Protein AF-A0A971TLV4-F1 (afdb_monomer_lite)

Radius of gyration: 30.53 Å; chains: 1; bounding box: 66×85×81 Å

Sequence (707 aa):
MRAILMLLITAVTASGWIYNSGSSVPRTFTGVVVDRDGRAVQGAVVETLPGRQSVTTDDQGHFSLSCALPGHSPFWNQPNLLVRYADRKLAAFVHPGLDKDVTDLRIELLPAITVAGRVLDEEGNPLPDAQITLWGELLTDLRTDSHGRYEISPLPHDLTASLEISRDGYGTSHLFLDFADAVDLQYQAKDAILKKADQTVSGVVLDDAGNPVPGATVSLWGTQQPRWTEDIITDQQGRFVVQGVCKGYLGIMARNSGRPKYLGGSKEITVGETDLIRIVIQPHPHERRTDVDPAALIARPLPNLDGLTLDVAPVQLDGKTLLICFWDENQRPSRHAMKVLAEQGELLSQHRIVLVTIHASPIEPKQLQEILSRYGIITVAGQIKSEPEKLLKQWNAAGLPWLVLTDEFNTIQAEGFFPDQLPAIVSGENSSSQQASPDAPDWRTRFNQVYRLEDGQTLKRITAPFIPERKEYYTAEFAHQASIIPEPPDRFVFHWDGRLARWASLCFGDAGTIGSTLDSVLGLRTYEFEGTDALLKLGLPGDWVVRRNSSTAERLEALHRILHEELGRDIRFEKRRVEREVIVAKGRFNFQPLPETRGRQVVQFFADKPDPGDGGHDGIANTVAELLRELSRLADRPVVDRTESRQDQELIGYCRHSSSYLYRLPKGPDRDARLNDLLETLSKQTSLTFSREPLPIDVWFVTEQAN

Structure (mmCIF, N/CA/C/O backbone):
data_AF-A0A971TLV4-F1
#
_entry.id   AF-A0A971TLV4-F1
#
loop_
_atom_site.group_PDB
_atom_site.id
_atom_site.type_symbol
_atom_site.label_atom_id
_atom_site.label_alt_id
_atom_site.label_comp_id
_atom_site.label_asym_id
_atom_site.label_entity_id
_atom_site.label_seq_id
_atom_site.pdbx_PDB_ins_code
_atom_site.Cartn_x
_atom_site.Cartn_y
_atom_site.Cartn_z
_atom_site.occupancy
_atom_site.B_iso_or_equiv
_atom_site.auth_seq_id
_atom_site.auth_comp_id
_atom_site.auth_asym_id
_atom_site.auth_atom_id
_atom_site.pdbx_PDB_model_num
ATOM 1 N N . MET A 1 1 ? -9.847 -23.066 -1.341 1.00 25.02 1 MET A N 1
ATOM 2 C CA . MET A 1 1 ? -8.849 -22.396 -0.471 1.00 25.02 1 MET A CA 1
ATOM 3 C C . MET A 1 1 ? -7.475 -23.069 -0.429 1.00 25.02 1 MET A C 1
ATOM 5 O O . MET A 1 1 ? -6.532 -22.340 -0.673 1.00 25.02 1 MET A O 1
ATOM 9 N N . ARG A 1 2 ? -7.311 -24.382 -0.159 1.00 20.25 2 ARG A N 1
ATOM 10 C CA . ARG A 1 2 ? -5.993 -25.077 -0.016 1.00 20.25 2 ARG A CA 1
ATOM 11 C C . ARG A 1 2 ? -5.139 -25.170 -1.308 1.00 20.25 2 ARG A C 1
ATOM 13 O O . ARG A 1 2 ? -4.726 -26.255 -1.694 1.00 20.25 2 ARG A O 1
ATOM 20 N N . ALA A 1 3 ? -4.951 -24.064 -2.022 1.00 23.41 3 ALA A N 1
ATOM 21 C CA . ALA A 1 3 ? -4.706 -24.078 -3.458 1.00 23.41 3 ALA A CA 1
ATOM 22 C C . ALA A 1 3 ? -3.514 -23.231 -3.933 1.00 23.41 3 ALA A C 1
ATOM 24 O O . ALA A 1 3 ? -2.399 -23.726 -4.085 1.00 23.41 3 ALA A O 1
ATOM 25 N N . ILE A 1 4 ? -3.744 -21.957 -4.242 1.00 23.52 4 ILE A N 1
ATOM 26 C CA . ILE A 1 4 ? -3.049 -21.266 -5.342 1.00 23.52 4 ILE A CA 1
ATOM 27 C C . ILE A 1 4 ? -1.670 -20.685 -4.919 1.00 23.52 4 ILE A C 1
ATOM 29 O O . ILE A 1 4 ? -1.087 -19.851 -5.611 1.00 23.52 4 ILE A O 1
ATOM 33 N N . LEU A 1 5 ? -1.113 -21.150 -3.794 1.00 22.78 5 LEU A N 1
ATOM 34 C CA . LEU A 1 5 ? 0.114 -20.651 -3.151 1.00 22.78 5 LEU A CA 1
ATOM 35 C C . LEU A 1 5 ? 1.423 -21.063 -3.857 1.00 22.78 5 LEU A C 1
ATOM 37 O O . LEU A 1 5 ? 2.477 -20.510 -3.573 1.00 22.78 5 LEU A O 1
ATOM 41 N N . MET A 1 6 ? 1.389 -22.033 -4.773 1.00 24.50 6 MET A N 1
ATOM 42 C CA . MET A 1 6 ? 2.588 -22.827 -5.090 1.00 24.50 6 MET A CA 1
ATOM 43 C C . MET A 1 6 ? 3.591 -22.260 -6.117 1.00 24.50 6 MET A C 1
ATOM 45 O O . MET A 1 6 ? 4.639 -22.868 -6.293 1.00 24.50 6 MET A O 1
ATOM 49 N N . LEU A 1 7 ? 3.290 -21.191 -6.869 1.00 27.81 7 LEU A N 1
ATOM 50 C CA . LEU A 1 7 ? 3.899 -21.015 -8.211 1.00 27.81 7 LEU A CA 1
ATOM 51 C C . LEU A 1 7 ? 4.388 -19.596 -8.568 1.00 27.81 7 LEU A C 1
ATOM 53 O O . LEU A 1 7 ? 4.141 -19.116 -9.672 1.00 27.81 7 LEU A O 1
ATOM 57 N N . LEU A 1 8 ? 5.072 -18.907 -7.644 1.00 22.97 8 LEU A N 1
ATOM 58 C CA . LEU A 1 8 ? 5.643 -17.571 -7.912 1.00 22.97 8 LEU A CA 1
ATOM 59 C C . LEU A 1 8 ? 6.982 -17.629 -8.648 1.00 22.97 8 LEU A C 1
ATOM 61 O O . LEU A 1 8 ? 7.137 -17.013 -9.702 1.00 22.97 8 LEU A O 1
ATOM 65 N N . ILE A 1 9 ? 7.965 -18.319 -8.062 1.00 26.95 9 ILE A N 1
ATOM 66 C CA . ILE A 1 9 ? 9.336 -18.290 -8.564 1.00 26.95 9 ILE A CA 1
ATOM 67 C C . ILE A 1 9 ? 9.459 -19.214 -9.770 1.00 26.95 9 ILE A C 1
ATOM 69 O O . ILE A 1 9 ? 9.734 -20.402 -9.640 1.00 26.95 9 ILE A O 1
ATOM 73 N N . THR A 1 10 ? 9.334 -18.605 -10.946 1.00 25.53 10 THR A N 1
ATOM 74 C CA . THR A 1 10 ? 9.942 -19.108 -12.188 1.00 25.53 10 THR A CA 1
ATOM 75 C C . THR A 1 10 ? 10.448 -18.015 -13.138 1.00 25.53 10 THR A C 1
ATOM 77 O O . THR A 1 10 ? 11.083 -18.331 -14.138 1.00 25.53 10 THR A O 1
ATOM 80 N N . ALA A 1 11 ? 10.264 -16.731 -12.803 1.00 22.70 11 ALA A N 1
ATOM 81 C CA . ALA A 1 11 ? 10.809 -15.593 -13.558 1.00 22.70 11 ALA A CA 1
ATOM 82 C C . ALA A 1 11 ? 12.178 -15.079 -13.042 1.00 22.70 11 ALA A C 1
ATOM 84 O O . ALA A 1 11 ? 12.690 -14.087 -13.550 1.00 22.70 11 ALA A O 1
ATOM 85 N N . VAL A 1 12 ? 12.789 -15.732 -12.040 1.00 26.33 12 VAL A N 1
ATOM 86 C CA . VAL A 1 12 ? 14.104 -15.345 -11.479 1.00 26.33 12 VAL A CA 1
ATOM 87 C C . VAL A 1 12 ? 15.020 -16.568 -11.358 1.00 26.33 12 VAL A C 1
ATOM 89 O O . VAL A 1 12 ? 15.211 -17.122 -10.278 1.00 26.33 12 VAL A O 1
ATOM 92 N N . THR A 1 13 ? 15.605 -16.998 -12.480 1.00 25.14 13 THR A N 1
ATOM 93 C CA . THR A 1 13 ? 16.643 -18.049 -12.517 1.00 25.14 13 THR A CA 1
ATOM 94 C C . THR A 1 13 ? 17.740 -17.723 -13.539 1.00 25.14 13 THR A C 1
ATOM 96 O O . THR A 1 13 ? 17.788 -18.298 -14.625 1.00 25.14 13 THR A O 1
ATOM 99 N N . ALA A 1 14 ? 18.635 -16.803 -13.173 1.00 22.30 14 ALA A N 1
ATOM 100 C CA . ALA A 1 14 ? 19.894 -16.526 -13.879 1.00 22.30 14 ALA A CA 1
ATOM 101 C C . ALA A 1 14 ? 21.006 -16.175 -12.867 1.00 22.30 14 ALA A C 1
ATOM 103 O O . ALA A 1 14 ? 21.586 -15.092 -12.8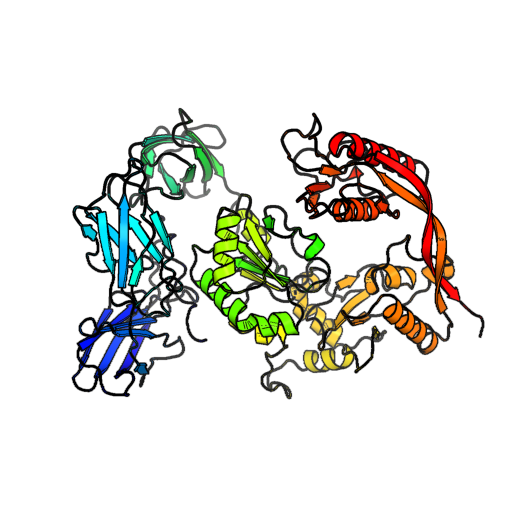66 1.00 22.30 14 ALA A O 1
ATOM 104 N N . SER A 1 15 ? 21.236 -17.071 -11.904 1.00 23.89 15 SER A N 1
ATOM 105 C CA . SER A 1 15 ? 22.346 -17.000 -10.942 1.00 23.89 15 SER A CA 1
ATOM 106 C C . SER A 1 15 ? 22.628 -18.403 -10.410 1.00 23.89 15 SER A C 1
ATOM 108 O O . SER A 1 15 ? 21.732 -19.029 -9.841 1.00 23.89 15 SER A O 1
ATOM 110 N N . GLY A 1 16 ? 23.849 -18.909 -10.591 1.00 25.89 16 GLY A N 1
ATOM 111 C CA . GLY A 1 16 ? 24.222 -20.257 -10.161 1.00 25.89 16 GLY A CA 1
ATOM 112 C C . GLY A 1 16 ? 24.281 -20.404 -8.638 1.00 25.89 16 GLY A C 1
ATOM 113 O O . GLY A 1 16 ? 25.282 -20.053 -8.017 1.00 25.89 16 GLY A O 1
ATOM 114 N N . TRP A 1 17 ? 23.239 -20.975 -8.031 1.00 23.94 17 TRP A N 1
ATOM 115 C CA . TRP A 1 17 ? 23.271 -21.407 -6.631 1.00 23.94 17 TRP A CA 1
ATOM 116 C C . TRP A 1 17 ? 23.634 -22.889 -6.538 1.00 23.94 17 TRP A C 1
ATOM 118 O O . TRP A 1 17 ? 22.970 -23.753 -7.109 1.00 23.94 17 TRP A O 1
ATOM 128 N N . ILE A 1 18 ? 24.704 -23.185 -5.799 1.00 24.50 18 ILE A N 1
ATOM 129 C CA . ILE A 1 18 ? 25.176 -24.554 -5.573 1.00 24.50 18 ILE A CA 1
ATOM 130 C C . ILE A 1 18 ? 24.140 -25.297 -4.721 1.00 24.50 18 ILE A C 1
ATOM 132 O O . ILE A 1 18 ? 23.913 -24.939 -3.565 1.00 24.50 18 ILE A O 1
ATOM 136 N N . TYR A 1 19 ? 23.544 -26.353 -5.282 1.00 25.19 19 TYR A N 1
ATOM 137 C CA . TYR A 1 19 ? 22.651 -27.261 -4.560 1.00 25.19 19 TYR A CA 1
ATOM 138 C C . TYR A 1 19 ? 23.388 -27.908 -3.381 1.00 25.19 19 TYR A C 1
ATOM 140 O O . TYR A 1 19 ? 24.186 -28.829 -3.559 1.00 25.19 19 TYR A O 1
ATOM 148 N N . ASN A 1 20 ? 23.104 -27.444 -2.165 1.00 25.09 20 ASN A N 1
ATOM 149 C CA . ASN A 1 20 ? 23.539 -28.125 -0.952 1.00 25.09 20 ASN A CA 1
ATOM 150 C C . ASN A 1 20 ? 22.600 -29.315 -0.692 1.00 25.09 20 ASN A C 1
ATOM 152 O O . ASN A 1 20 ? 21.379 -29.158 -0.734 1.00 25.09 20 ASN A O 1
ATOM 156 N N . SER A 1 21 ? 23.149 -30.507 -0.463 1.00 30.86 21 SER A N 1
ATOM 157 C CA . SER A 1 21 ? 22.423 -31.782 -0.557 1.00 30.86 21 SER A CA 1
ATOM 158 C C . SER A 1 21 ? 21.550 -32.105 0.666 1.00 30.86 21 SER A C 1
ATOM 160 O O . SER A 1 21 ? 21.788 -33.066 1.397 1.00 30.86 21 SER A O 1
ATOM 162 N N . GLY A 1 22 ? 20.491 -31.316 0.868 1.00 35.97 22 GLY A N 1
ATOM 163 C CA . GLY A 1 22 ? 19.379 -31.664 1.752 1.00 35.97 22 GLY A CA 1
ATOM 164 C C . GLY A 1 22 ? 18.561 -32.833 1.191 1.00 35.97 22 GLY A C 1
ATOM 165 O O . GLY A 1 22 ? 18.279 -32.888 -0.006 1.00 35.97 22 GLY A O 1
ATOM 166 N N . SER A 1 23 ? 18.172 -33.776 2.050 1.00 42.75 23 SER A N 1
ATOM 167 C CA . SER A 1 23 ? 17.414 -34.970 1.658 1.00 42.75 23 SER A CA 1
ATOM 168 C C . SER A 1 23 ? 16.046 -34.617 1.069 1.00 42.75 23 SER A C 1
ATOM 170 O O . SER A 1 23 ? 15.258 -33.909 1.699 1.00 42.75 23 SER A O 1
ATOM 172 N N . SER A 1 24 ? 15.752 -35.143 -0.122 1.00 54.72 24 SER A N 1
ATOM 173 C CA . SER A 1 24 ? 14.433 -35.043 -0.743 1.00 54.72 24 SER A CA 1
ATOM 174 C C . SER A 1 24 ? 13.416 -35.945 -0.043 1.00 54.72 24 SER A C 1
ATOM 176 O O . SER A 1 24 ? 13.753 -37.019 0.459 1.00 54.72 24 SER A O 1
ATOM 178 N N . VAL A 1 25 ? 12.155 -35.512 -0.016 1.00 58.59 25 VAL A N 1
ATOM 179 C CA . VAL A 1 25 ? 11.048 -36.290 0.557 1.00 58.59 25 VAL A CA 1
ATOM 180 C C . VAL A 1 25 ? 10.192 -36.824 -0.595 1.00 58.59 25 VAL A C 1
ATOM 182 O O . VAL A 1 25 ? 9.608 -36.013 -1.322 1.00 58.59 25 VAL A O 1
ATOM 185 N N . PRO A 1 26 ? 10.109 -38.153 -0.801 1.00 67.44 26 PRO A N 1
ATOM 186 C CA . PRO A 1 26 ? 9.164 -38.727 -1.749 1.00 67.44 26 PRO A CA 1
ATOM 187 C C . PRO A 1 26 ? 7.730 -38.546 -1.236 1.00 67.44 26 PRO A C 1
ATOM 189 O O . PRO A 1 26 ? 7.481 -38.663 -0.037 1.00 67.44 26 PRO A O 1
ATOM 192 N N . ARG A 1 27 ? 6.800 -38.258 -2.147 1.00 73.81 27 ARG A N 1
ATOM 193 C CA . ARG A 1 27 ? 5.359 -38.115 -1.902 1.00 73.81 27 ARG A CA 1
ATOM 194 C C . ARG A 1 27 ? 4.580 -38.837 -2.988 1.00 73.81 27 ARG A C 1
ATOM 196 O O . ARG A 1 27 ? 4.963 -38.757 -4.152 1.00 73.81 27 ARG A O 1
ATOM 203 N N . THR A 1 28 ? 3.489 -39.497 -2.622 1.00 82.94 28 THR A N 1
ATOM 204 C CA . THR A 1 28 ? 2.607 -40.214 -3.548 1.00 82.94 28 THR A CA 1
ATOM 205 C C . THR A 1 28 ? 1.192 -39.644 -3.532 1.00 82.94 28 THR A C 1
ATOM 207 O O . THR A 1 28 ? 0.618 -39.371 -2.476 1.00 82.94 28 THR A O 1
ATOM 210 N N . PHE A 1 29 ? 0.627 -39.514 -4.730 1.00 85.06 29 PHE A N 1
ATOM 211 C CA . PHE A 1 29 ? -0.749 -39.115 -4.994 1.00 85.06 29 PHE A CA 1
ATOM 212 C C . PHE A 1 29 ? -1.487 -40.287 -5.631 1.00 85.06 29 PHE A C 1
ATOM 214 O O . PHE A 1 29 ? -1.004 -40.857 -6.610 1.00 85.06 29 PHE A O 1
ATOM 221 N N . THR A 1 30 ? -2.647 -40.651 -5.087 1.00 88.38 30 THR A N 1
ATOM 222 C CA . THR A 1 30 ? -3.541 -41.652 -5.693 1.00 88.38 30 THR A CA 1
ATOM 223 C C . THR A 1 30 ? -4.975 -41.150 -5.706 1.00 88.38 30 THR A C 1
ATOM 225 O O . THR A 1 30 ? -5.360 -40.321 -4.878 1.00 88.38 30 THR A O 1
ATOM 228 N N . GLY A 1 31 ? -5.769 -41.635 -6.657 1.00 90.44 31 GLY A N 1
ATOM 229 C CA . GLY A 1 31 ? -7.139 -41.171 -6.812 1.00 90.44 31 GLY A CA 1
ATOM 230 C C . GLY A 1 31 ? -7.877 -41.763 -8.003 1.00 90.44 31 GLY A C 1
ATOM 231 O O . GLY A 1 31 ? -7.478 -42.787 -8.558 1.00 90.44 31 GLY A O 1
ATOM 232 N N . VAL A 1 32 ? -8.964 -41.097 -8.383 1.00 92.50 32 VAL A N 1
ATOM 233 C CA . VAL A 1 32 ? -9.814 -41.388 -9.539 1.00 92.50 32 VAL A CA 1
ATOM 234 C C . VAL A 1 32 ? -10.196 -40.091 -10.256 1.00 92.50 32 VAL A C 1
ATOM 236 O O . VAL A 1 32 ? -10.540 -39.090 -9.621 1.00 92.50 32 VAL A O 1
ATOM 239 N N . VAL A 1 33 ? -10.149 -40.114 -11.585 1.00 94.50 33 VAL A N 1
ATOM 240 C CA . VAL A 1 33 ? -10.531 -39.009 -12.467 1.00 94.50 33 VAL A CA 1
ATOM 241 C C . VAL A 1 33 ? -11.874 -39.322 -13.126 1.00 94.50 33 VAL A C 1
ATOM 243 O O . VAL A 1 33 ? -12.092 -40.435 -13.608 1.00 94.50 33 VAL A O 1
ATOM 246 N N . VAL A 1 34 ? -12.785 -38.347 -13.135 1.00 91.81 34 VAL A N 1
ATOM 247 C CA . VAL A 1 34 ? -14.174 -38.515 -13.585 1.00 91.81 34 VAL A CA 1
ATOM 248 C C . VAL A 1 34 ? -14.677 -37.369 -14.465 1.00 91.81 34 VAL A C 1
ATOM 250 O O . VAL A 1 34 ? -14.134 -36.268 -14.432 1.00 91.81 34 VAL A O 1
ATOM 253 N N . ASP A 1 35 ? -15.730 -37.625 -15.243 1.00 86.69 35 ASP A N 1
ATOM 254 C CA . ASP A 1 35 ? -16.517 -36.601 -15.934 1.00 86.69 35 ASP A CA 1
ATOM 255 C C . ASP A 1 35 ? -17.576 -35.977 -15.002 1.00 86.69 35 ASP A C 1
ATOM 257 O O . ASP A 1 35 ? -17.791 -36.427 -13.873 1.00 86.69 35 ASP A O 1
ATOM 261 N N . ARG A 1 36 ? -18.257 -34.934 -15.489 1.00 85.69 36 ARG A N 1
ATOM 262 C CA . ARG A 1 36 ? -19.312 -34.203 -14.764 1.00 85.69 36 ARG A CA 1
ATOM 263 C C . ARG A 1 36 ? -20.572 -35.032 -14.458 1.00 85.69 36 ARG A C 1
ATOM 265 O O . ARG A 1 36 ? -21.325 -34.687 -13.553 1.00 85.69 36 ARG A O 1
ATOM 272 N N . ASP A 1 37 ? -20.790 -36.141 -15.166 1.00 85.00 37 ASP A N 1
ATOM 273 C CA . ASP A 1 37 ? -21.837 -37.119 -14.829 1.00 85.00 37 ASP A CA 1
ATOM 274 C C . ASP A 1 37 ? -21.332 -38.151 -13.793 1.00 85.00 37 ASP A C 1
ATOM 276 O O . ASP A 1 37 ? -22.038 -39.097 -13.435 1.00 85.00 37 ASP A O 1
ATOM 280 N N . GLY A 1 38 ? -20.098 -37.985 -13.308 1.00 84.06 38 GLY A N 1
ATOM 281 C CA . GLY A 1 38 ? -19.443 -38.803 -12.298 1.00 84.06 38 GLY A CA 1
ATOM 282 C C . GLY A 1 38 ? -18.791 -40.087 -12.815 1.00 84.06 38 GLY A C 1
ATOM 283 O O . GLY A 1 38 ? -18.315 -40.862 -11.977 1.00 84.06 38 GLY A O 1
ATOM 284 N N . ARG A 1 39 ? -18.759 -40.323 -14.137 1.00 90.31 39 ARG A N 1
ATOM 285 C CA . ARG A 1 39 ? -18.189 -41.534 -14.761 1.00 90.31 39 ARG A CA 1
ATOM 286 C C . ARG A 1 39 ? -16.668 -41.470 -14.801 1.00 90.31 39 ARG A C 1
ATOM 288 O O . ARG A 1 39 ? -16.117 -40.399 -15.006 1.00 90.31 39 ARG A O 1
ATOM 295 N N . ALA A 1 40 ? -16.000 -42.615 -14.695 1.00 92.75 40 ALA A N 1
ATOM 296 C CA . ALA A 1 40 ? -14.554 -42.729 -14.882 1.00 92.75 40 ALA A CA 1
ATOM 297 C C . ALA A 1 40 ? -14.075 -42.153 -16.231 1.00 92.75 40 ALA A C 1
ATOM 299 O O . ALA A 1 40 ? -14.703 -42.383 -17.268 1.00 92.75 40 ALA A O 1
ATOM 300 N N . VAL A 1 41 ? -12.937 -41.451 -16.221 1.00 94.25 41 VAL A N 1
ATOM 301 C CA . VAL A 1 41 ? -12.237 -41.003 -17.435 1.00 94.25 41 VAL A CA 1
ATOM 302 C C . VAL A 1 41 ? -10.925 -41.763 -17.574 1.00 94.25 41 VAL A C 1
ATOM 304 O O . VAL A 1 41 ? -9.950 -41.474 -16.883 1.00 94.25 41 VAL A O 1
ATOM 307 N N . GLN A 1 42 ? -10.906 -42.707 -18.510 1.00 94.81 42 GLN A N 1
ATOM 308 C CA . GLN A 1 42 ? -9.700 -43.368 -19.002 1.00 94.81 42 GLN A CA 1
ATOM 309 C C . GLN A 1 42 ? -8.906 -42.434 -19.923 1.00 94.81 42 GLN A C 1
ATOM 311 O O . GLN A 1 42 ? -9.497 -41.671 -20.686 1.00 94.81 42 GLN A O 1
ATOM 316 N N . GLY A 1 43 ? -7.573 -42.517 -19.897 1.00 90.31 43 GLY A N 1
ATOM 317 C CA . GLY A 1 43 ? -6.721 -41.763 -20.825 1.00 90.31 43 GLY A CA 1
ATOM 318 C C . GLY A 1 43 ? -6.453 -40.303 -20.436 1.00 90.31 43 GLY A C 1
ATOM 319 O O . GLY A 1 43 ? -5.858 -39.567 -21.222 1.00 90.31 43 GLY A O 1
ATOM 320 N N . ALA A 1 44 ? -6.855 -39.862 -19.242 1.00 93.25 44 ALA A N 1
ATOM 321 C CA . ALA A 1 44 ? -6.502 -38.542 -18.728 1.00 93.25 44 ALA A CA 1
ATOM 322 C C . ALA A 1 44 ? -5.050 -38.539 -18.224 1.00 93.25 44 ALA A C 1
ATOM 324 O O . ALA A 1 44 ? -4.657 -39.399 -17.435 1.00 93.25 44 ALA A O 1
ATOM 325 N N . VAL A 1 45 ? -4.257 -37.561 -18.660 1.00 91.38 45 VAL A N 1
ATOM 326 C CA . VAL A 1 45 ? -2.868 -37.371 -18.224 1.00 91.38 45 VAL A CA 1
ATOM 327 C C . VAL A 1 45 ? -2.860 -36.527 -16.955 1.00 91.38 45 VAL A C 1
ATOM 329 O O . VAL A 1 45 ? -3.326 -35.390 -16.978 1.00 91.38 45 VAL A O 1
ATOM 332 N N . VAL A 1 46 ? -2.326 -37.077 -15.866 1.00 89.75 46 VAL A N 1
ATOM 333 C CA . VAL A 1 46 ? -2.108 -36.425 -14.565 1.00 89.75 46 VAL A CA 1
ATOM 334 C C . VAL A 1 46 ? -0.623 -36.082 -14.448 1.00 89.75 46 VAL A C 1
ATOM 336 O O . VAL A 1 46 ? 0.209 -36.977 -14.559 1.00 89.75 46 VAL A O 1
ATOM 339 N N . GLU A 1 47 ? -0.279 -34.814 -14.222 1.00 85.81 47 GLU A N 1
ATOM 340 C CA . GLU A 1 47 ? 1.091 -34.282 -14.302 1.00 85.81 47 GLU A CA 1
ATOM 341 C C . GLU A 1 47 ? 1.439 -33.400 -13.088 1.00 85.81 47 GLU A C 1
ATOM 343 O O . GLU A 1 47 ? 0.655 -32.531 -12.706 1.00 85.81 47 GLU A O 1
ATOM 348 N N . THR A 1 48 ? 2.603 -33.614 -12.464 1.00 76.50 48 THR A N 1
ATOM 349 C CA . THR A 1 48 ? 3.063 -32.829 -11.300 1.00 76.50 48 THR A CA 1
ATOM 350 C C . THR A 1 48 ? 3.555 -31.440 -11.693 1.00 76.50 48 THR A C 1
ATOM 352 O O . THR A 1 48 ? 4.325 -31.349 -12.641 1.00 76.50 48 THR A O 1
ATOM 355 N N . LEU A 1 49 ? 3.249 -30.388 -10.922 1.00 67.06 49 LEU A N 1
ATOM 356 C CA . LEU A 1 49 ? 3.840 -29.051 -11.120 1.00 67.06 49 LEU A CA 1
ATOM 357 C C . LEU A 1 49 ? 4.232 -28.377 -9.784 1.00 67.06 49 LEU A C 1
ATOM 359 O O . LEU A 1 49 ? 3.338 -28.173 -8.953 1.00 67.06 49 LEU A O 1
ATOM 363 N N . PRO A 1 50 ? 5.504 -27.959 -9.583 1.00 52.31 50 PRO A N 1
ATOM 364 C CA . PRO A 1 50 ? 6.658 -28.136 -10.478 1.00 52.31 50 PRO A CA 1
ATOM 365 C C . PRO A 1 50 ? 7.143 -29.597 -10.542 1.00 52.31 50 PRO A C 1
ATOM 367 O O . PRO A 1 50 ? 6.883 -30.387 -9.633 1.00 52.31 50 PRO A O 1
ATOM 370 N N . GLY A 1 51 ? 7.856 -29.950 -11.614 1.00 58.00 51 GLY A N 1
ATOM 371 C CA . GLY A 1 51 ? 8.286 -31.319 -11.908 1.00 58.00 51 GLY A CA 1
ATOM 372 C C . GLY A 1 51 ? 7.811 -31.807 -13.279 1.00 58.00 51 GLY A C 1
ATOM 373 O O . GLY A 1 51 ? 6.986 -31.179 -13.930 1.00 58.00 51 GLY A O 1
ATOM 374 N N . ARG A 1 52 ? 8.349 -32.948 -13.729 1.00 61.97 52 ARG A N 1
ATOM 375 C CA . ARG A 1 52 ? 8.065 -33.543 -15.055 1.00 61.97 52 ARG A CA 1
ATOM 376 C C . ARG A 1 52 ? 7.589 -34.990 -14.973 1.00 61.97 52 ARG A C 1
ATOM 378 O O . ARG A 1 52 ? 7.863 -35.796 -15.858 1.00 61.97 52 ARG A O 1
ATOM 385 N N . GLN A 1 53 ? 6.948 -35.350 -13.865 1.00 76.38 53 GLN A N 1
ATOM 386 C CA . GLN A 1 53 ? 6.338 -36.662 -13.726 1.00 76.38 53 GLN A CA 1
ATOM 387 C C . GLN A 1 53 ? 4.883 -36.605 -14.164 1.00 76.38 53 GLN A C 1
ATOM 389 O O . GLN A 1 53 ? 4.123 -35.753 -13.705 1.00 76.38 53 GLN A O 1
ATOM 394 N N . SER A 1 54 ? 4.487 -37.565 -14.989 1.00 85.75 54 SER A N 1
ATOM 395 C CA . SER A 1 54 ? 3.097 -37.762 -15.363 1.00 85.75 54 SER A CA 1
ATOM 396 C C . SER A 1 54 ? 2.725 -39.242 -15.419 1.00 85.75 54 SER A C 1
ATOM 398 O O . SER A 1 54 ? 3.577 -40.123 -15.545 1.00 85.75 54 SER A O 1
ATOM 400 N N . VAL A 1 55 ? 1.430 -39.508 -15.285 1.00 91.69 55 VAL A N 1
ATOM 401 C CA . VAL A 1 55 ? 0.800 -40.827 -15.409 1.00 91.69 55 VAL A CA 1
ATOM 402 C C . VAL A 1 55 ? -0.506 -40.671 -16.188 1.00 91.69 55 VAL A C 1
ATOM 404 O O . VAL A 1 55 ? -1.067 -39.580 -16.252 1.00 91.69 55 VAL A O 1
ATOM 407 N N . THR A 1 56 ? -0.989 -41.741 -16.812 1.00 94.38 56 THR A N 1
ATOM 408 C CA . THR A 1 56 ? -2.280 -41.761 -17.521 1.00 94.38 56 THR A CA 1
ATOM 409 C C . THR A 1 56 ? -3.268 -42.650 -16.769 1.00 94.38 56 THR A C 1
ATOM 411 O O . THR A 1 56 ? -2.860 -43.679 -16.233 1.00 94.38 56 THR A O 1
ATOM 414 N N . THR A 1 57 ? -4.541 -42.259 -16.712 1.00 95.94 57 THR A N 1
ATOM 415 C CA . THR A 1 57 ? -5.577 -42.996 -15.975 1.00 95.94 57 THR A CA 1
ATOM 416 C C . THR A 1 57 ? -6.007 -44.303 -16.644 1.00 95.94 57 THR A C 1
ATOM 418 O O . THR A 1 57 ? -6.078 -44.393 -17.875 1.00 95.94 57 THR A O 1
ATOM 421 N N . ASP A 1 58 ? -6.332 -45.305 -15.820 1.00 94.50 58 ASP A N 1
ATOM 422 C CA . ASP A 1 58 ? -6.829 -46.616 -16.261 1.00 94.50 58 ASP A CA 1
ATOM 423 C C . ASP A 1 58 ? -8.320 -46.614 -16.667 1.00 94.50 58 ASP A C 1
ATOM 425 O O . ASP A 1 58 ? -8.964 -45.567 -16.738 1.00 94.50 58 ASP A O 1
ATOM 429 N N . ASP A 1 59 ? -8.879 -47.785 -16.991 1.00 91.50 59 ASP A N 1
ATOM 430 C CA . ASP A 1 59 ? -10.271 -47.941 -17.442 1.00 91.50 59 ASP A CA 1
ATOM 431 C C . ASP A 1 59 ? -11.320 -47.610 -16.365 1.00 91.50 59 ASP A C 1
ATOM 433 O O . ASP A 1 59 ? -12.461 -47.288 -16.699 1.00 91.50 59 ASP A O 1
ATOM 437 N N . GLN A 1 60 ? -10.929 -47.625 -15.088 1.00 90.88 60 GLN A N 1
ATOM 438 C CA . GLN A 1 60 ? -11.741 -47.176 -13.955 1.00 90.88 60 GLN A CA 1
ATOM 439 C C . GLN A 1 60 ? -11.416 -45.724 -13.550 1.00 90.88 60 GLN A C 1
ATOM 441 O O . GLN A 1 60 ? -11.995 -45.191 -12.603 1.00 90.88 60 GLN A O 1
ATOM 446 N N . GLY A 1 61 ? -10.539 -45.051 -14.303 1.00 91.94 61 GLY A N 1
ATOM 447 C CA . GLY A 1 61 ? -10.127 -43.666 -14.096 1.00 91.94 61 GLY A CA 1
ATOM 448 C C . GLY A 1 61 ? -9.072 -43.488 -13.002 1.00 91.94 61 GLY A C 1
ATOM 449 O O . GLY A 1 61 ? -8.792 -42.348 -12.627 1.00 91.94 61 GLY A O 1
ATOM 450 N N . HIS A 1 62 ? -8.496 -44.562 -12.457 1.00 95.56 62 HIS A N 1
ATOM 451 C CA . HIS A 1 62 ? -7.542 -44.469 -11.354 1.00 95.56 62 HIS A CA 1
ATOM 452 C C . HIS A 1 62 ? -6.155 -44.003 -11.801 1.00 95.56 62 HIS A C 1
ATOM 454 O O . HIS A 1 62 ? -5.742 -44.207 -12.943 1.00 95.56 62 HIS A O 1
ATOM 460 N N . PHE A 1 63 ? -5.415 -43.391 -10.872 1.00 93.75 63 PHE A N 1
ATOM 461 C CA . PHE A 1 63 ? -4.016 -43.006 -11.062 1.00 93.75 63 PHE A CA 1
ATOM 462 C C . PHE A 1 63 ? -3.180 -43.195 -9.789 1.00 93.75 63 PHE A C 1
ATOM 464 O O . PHE A 1 63 ? -3.697 -43.178 -8.669 1.00 93.75 63 PHE A O 1
ATOM 471 N N . SER A 1 64 ? -1.863 -43.319 -9.974 1.00 91.38 64 SER A N 1
ATOM 472 C CA . SER A 1 64 ? -0.849 -43.290 -8.915 1.00 91.38 64 SER A CA 1
ATOM 473 C C . SER A 1 64 ? 0.411 -42.587 -9.430 1.00 91.38 64 SER A C 1
ATOM 475 O O . SER A 1 64 ? 0.894 -42.920 -10.512 1.00 91.38 64 SER A O 1
ATOM 477 N N . LEU A 1 65 ? 0.916 -41.591 -8.696 1.00 86.19 65 LEU A N 1
ATOM 478 C CA . LEU A 1 65 ? 2.019 -40.718 -9.121 1.00 86.19 65 LEU A CA 1
ATOM 479 C C . LEU A 1 65 ? 2.921 -40.365 -7.925 1.00 86.19 65 LEU A C 1
ATOM 481 O O . LEU A 1 65 ? 2.409 -39.903 -6.906 1.00 86.19 65 LEU A O 1
ATOM 485 N N . SER A 1 66 ? 4.242 -40.569 -8.033 1.00 82.19 66 SER A N 1
ATOM 486 C CA . SER A 1 66 ? 5.175 -40.500 -6.888 1.00 82.19 66 SER A CA 1
ATOM 487 C C . SER A 1 66 ? 6.399 -39.603 -7.133 1.00 82.19 66 SER A C 1
ATOM 489 O O . SER A 1 66 ? 7.399 -40.046 -7.709 1.00 82.19 66 SER A O 1
ATOM 491 N N . CYS A 1 67 ? 6.358 -38.360 -6.640 1.00 73.06 67 CYS A N 1
ATOM 492 C CA . CYS A 1 67 ? 7.390 -37.339 -6.861 1.00 73.06 67 CYS A CA 1
ATOM 493 C C . CYS A 1 67 ? 8.343 -37.155 -5.676 1.00 73.06 67 CYS A C 1
ATOM 495 O O . CYS A 1 67 ? 7.942 -37.258 -4.519 1.00 73.06 67 CYS A O 1
ATOM 497 N N . ALA A 1 68 ? 9.601 -36.802 -5.953 1.00 65.00 68 ALA A N 1
ATOM 498 C CA . ALA A 1 68 ? 10.584 -36.438 -4.934 1.00 65.00 68 ALA A CA 1
ATOM 499 C C . ALA A 1 68 ? 10.730 -34.912 -4.848 1.00 65.00 68 ALA A C 1
ATOM 501 O O . ALA A 1 68 ? 11.214 -34.282 -5.786 1.00 65.00 68 ALA A O 1
ATOM 502 N N . LEU A 1 69 ? 10.334 -34.322 -3.718 1.00 57.72 69 LEU A N 1
ATOM 503 C CA . LEU A 1 69 ? 10.425 -32.876 -3.485 1.00 57.72 69 LEU A CA 1
ATOM 504 C C . LEU A 1 69 ? 11.783 -32.509 -2.858 1.00 57.72 69 LEU A C 1
ATOM 506 O O . LEU A 1 69 ? 12.189 -33.181 -1.903 1.00 57.72 69 LEU A O 1
ATOM 510 N N . PRO A 1 70 ? 12.488 -31.456 -3.323 1.00 49.41 70 PRO A N 1
ATOM 511 C CA . PRO A 1 70 ? 13.728 -30.996 -2.695 1.00 49.41 70 PRO A CA 1
ATOM 512 C C . PRO A 1 70 ? 13.500 -30.509 -1.256 1.00 49.41 70 PRO A C 1
ATOM 514 O O . PRO A 1 70 ? 12.578 -29.736 -0.987 1.00 49.41 70 PRO A O 1
ATOM 517 N N . GLY A 1 71 ? 14.355 -30.949 -0.329 1.00 43.03 71 GLY A N 1
ATOM 518 C CA . GLY A 1 71 ? 14.233 -30.626 1.093 1.00 43.03 71 GLY A CA 1
ATOM 519 C C . GLY A 1 71 ? 14.470 -29.143 1.408 1.00 43.03 71 GLY A C 1
ATOM 520 O O . GLY A 1 71 ? 15.417 -28.541 0.913 1.00 43.03 71 GLY A O 1
ATOM 521 N N . HIS A 1 72 ? 13.636 -28.587 2.291 1.00 38.59 72 HIS A N 1
ATOM 522 C CA . HIS A 1 72 ? 13.730 -27.229 2.850 1.00 38.59 72 HIS A CA 1
ATOM 523 C C . HIS A 1 72 ? 13.716 -26.049 1.855 1.00 38.59 72 HIS A C 1
ATOM 525 O O . HIS A 1 72 ? 14.655 -25.262 1.768 1.00 38.59 72 HIS A O 1
ATOM 531 N N . SER A 1 73 ? 12.542 -25.794 1.271 1.00 33.72 73 SER A N 1
ATOM 532 C CA . SER A 1 73 ? 12.044 -24.414 1.180 1.00 33.72 73 SER A CA 1
ATOM 533 C C . SER A 1 73 ? 10.527 -24.378 1.420 1.00 33.72 73 SER A C 1
ATOM 535 O O . SER A 1 73 ? 9.795 -24.983 0.635 1.00 33.72 73 SER A O 1
ATOM 537 N N . PRO A 1 74 ? 10.027 -23.715 2.484 1.00 35.59 74 PRO A N 1
ATOM 538 C CA . PRO A 1 74 ? 8.607 -23.776 2.854 1.00 35.59 74 PRO A CA 1
ATOM 539 C C . PRO A 1 74 ? 7.665 -23.028 1.894 1.00 35.59 74 PRO A C 1
ATOM 541 O O . PRO A 1 74 ? 6.454 -23.217 1.976 1.00 35.59 74 PRO A O 1
ATOM 544 N N . PHE A 1 75 ? 8.201 -22.222 0.971 1.00 33.41 75 PHE A N 1
ATOM 545 C CA . PHE A 1 75 ? 7.413 -21.394 0.049 1.00 33.41 75 PHE A CA 1
ATOM 546 C C . PHE A 1 75 ? 7.397 -21.900 -1.406 1.00 33.41 75 PHE A C 1
ATOM 548 O O . PHE A 1 75 ? 6.499 -21.518 -2.149 1.00 33.41 75 PHE A O 1
ATOM 555 N N . TRP A 1 76 ? 8.345 -22.758 -1.824 1.00 36.03 76 TRP A N 1
ATOM 556 C CA . TRP A 1 76 ? 8.634 -22.966 -3.261 1.00 36.03 76 TRP A CA 1
ATOM 557 C C . TRP A 1 76 ? 8.503 -24.390 -3.817 1.00 36.03 76 TRP A C 1
ATOM 559 O O . TRP A 1 76 ? 8.495 -24.543 -5.031 1.00 36.03 76 TRP A O 1
ATOM 569 N N . ASN A 1 77 ? 8.364 -25.423 -2.976 1.00 47.00 77 ASN A N 1
ATOM 570 C CA . ASN A 1 77 ? 8.307 -26.829 -3.417 1.00 47.00 77 ASN A CA 1
ATOM 571 C C . ASN A 1 77 ? 7.109 -27.593 -2.822 1.00 47.00 77 ASN A C 1
ATOM 573 O O . ASN A 1 77 ? 7.279 -28.618 -2.161 1.00 47.00 77 ASN A O 1
ATOM 577 N N . GLN A 1 78 ? 5.890 -27.103 -3.051 1.00 56.72 78 GLN A N 1
ATOM 578 C CA . GLN A 1 78 ? 4.681 -27.921 -2.888 1.00 56.72 78 GLN A CA 1
ATOM 579 C C . GLN A 1 78 ? 4.237 -28.446 -4.279 1.00 56.72 78 GLN A C 1
ATOM 581 O O . GLN A 1 78 ? 4.428 -27.722 -5.257 1.00 56.72 78 GLN A O 1
ATOM 586 N N . PRO A 1 79 ? 3.662 -29.659 -4.410 1.00 62.56 79 PRO A N 1
ATOM 587 C CA . PRO A 1 79 ? 3.260 -30.222 -5.705 1.00 62.56 79 PRO A CA 1
ATOM 588 C C . PRO A 1 79 ? 1.770 -30.018 -6.028 1.00 62.56 79 PRO A C 1
ATOM 590 O O . PRO A 1 79 ? 0.898 -30.379 -5.237 1.00 62.56 79 PRO A O 1
ATOM 593 N N . ASN A 1 80 ? 1.469 -29.535 -7.234 1.00 75.88 80 ASN A N 1
ATOM 594 C CA . ASN A 1 80 ? 0.130 -29.592 -7.838 1.00 75.88 80 ASN A CA 1
ATOM 595 C C . ASN A 1 80 ? -0.006 -30.775 -8.786 1.00 75.88 80 ASN A C 1
ATOM 597 O O . ASN A 1 80 ? 0.999 -31.313 -9.246 1.00 75.88 80 ASN A O 1
ATOM 601 N N . LEU A 1 81 ? -1.247 -31.078 -9.165 1.00 81.12 81 LEU A N 1
ATOM 602 C CA . LEU A 1 81 ? -1.578 -31.948 -10.286 1.00 81.12 81 LEU A CA 1
ATOM 603 C C . LEU A 1 81 ? -2.331 -31.146 -11.358 1.00 81.12 81 LEU A C 1
ATOM 605 O O . LEU A 1 81 ? -3.413 -30.618 -11.102 1.00 81.12 81 LEU A O 1
ATOM 609 N N . LEU A 1 82 ? -1.781 -31.073 -12.568 1.00 85.50 82 LEU A N 1
ATOM 610 C CA . LEU A 1 82 ? -2.514 -30.680 -13.771 1.00 85.50 82 LEU A CA 1
ATOM 611 C C . LEU A 1 82 ? -3.066 -31.949 -14.422 1.00 85.50 82 LEU A C 1
ATOM 613 O O . LEU A 1 82 ? -2.299 -32.859 -14.728 1.00 85.50 82 LEU A O 1
ATOM 617 N N . VAL A 1 83 ? -4.381 -32.017 -14.635 1.00 88.94 83 VAL A N 1
ATOM 618 C CA . VAL A 1 83 ? -5.024 -33.165 -15.287 1.00 88.94 83 VAL A CA 1
ATOM 619 C C . VAL A 1 83 ? -5.647 -32.733 -16.607 1.00 88.94 83 VAL A C 1
ATOM 621 O O . VAL A 1 83 ? -6.433 -31.788 -16.640 1.00 88.94 83 VAL A O 1
ATOM 624 N N . ARG A 1 84 ? -5.290 -33.408 -17.703 1.00 90.06 84 ARG A N 1
ATOM 625 C CA . ARG A 1 84 ? -5.696 -33.059 -19.075 1.00 90.06 84 ARG A CA 1
ATOM 626 C C . ARG A 1 84 ? -6.205 -34.284 -19.830 1.00 90.06 84 ARG A C 1
ATOM 628 O O . ARG A 1 84 ? -5.546 -35.319 -19.852 1.00 90.06 84 ARG A O 1
ATOM 635 N N . TYR A 1 85 ? -7.344 -34.147 -20.504 1.00 91.44 85 TYR A N 1
ATOM 636 C CA . TYR A 1 85 ? -7.912 -35.162 -21.389 1.00 91.44 85 TYR A CA 1
ATOM 637 C C . TYR A 1 85 ? -8.302 -34.526 -22.733 1.00 91.44 85 TYR A C 1
ATOM 639 O O . TYR A 1 85 ? -9.342 -33.875 -22.872 1.00 91.44 85 TYR A O 1
ATOM 647 N N . ALA A 1 86 ? -7.406 -34.665 -23.716 1.00 86.38 86 ALA A N 1
ATOM 648 C CA . ALA A 1 86 ? -7.456 -33.925 -24.977 1.00 86.38 86 ALA A CA 1
ATOM 649 C C . ALA A 1 86 ? -8.665 -34.294 -25.856 1.00 86.38 86 ALA A C 1
ATOM 651 O O . ALA A 1 86 ? -9.323 -33.390 -26.368 1.00 86.38 86 ALA A O 1
ATOM 652 N N . ASP A 1 87 ? -9.004 -35.585 -25.968 1.00 85.56 87 ASP A N 1
ATOM 653 C CA . ASP A 1 87 ? -10.047 -36.115 -26.867 1.00 85.56 87 ASP A CA 1
ATOM 654 C C . ASP A 1 87 ? -11.411 -35.423 -26.725 1.00 85.56 87 ASP A C 1
ATOM 656 O O . ASP A 1 87 ? -12.162 -35.299 -27.691 1.00 85.56 87 ASP A O 1
ATOM 660 N N . ARG A 1 88 ? -11.748 -34.990 -25.502 1.00 84.00 88 ARG A N 1
ATOM 661 C CA . ARG A 1 88 ? -13.008 -34.301 -25.174 1.00 84.00 88 ARG A CA 1
ATOM 662 C C . ARG A 1 88 ? -12.804 -32.855 -24.713 1.00 84.00 88 ARG A C 1
ATOM 664 O O . ARG A 1 88 ? -13.748 -32.255 -24.209 1.00 84.00 88 ARG A O 1
ATOM 671 N N . LYS A 1 89 ? -11.586 -32.313 -24.851 1.00 89.12 89 LYS A N 1
ATOM 672 C CA . LYS A 1 89 ? -11.154 -31.015 -24.299 1.00 89.12 89 LYS A CA 1
ATOM 673 C C . LYS A 1 89 ? -11.612 -30.816 -22.844 1.00 89.12 89 LYS A C 1
ATOM 675 O O . LYS A 1 89 ? -12.237 -29.810 -22.515 1.00 89.12 89 LYS A O 1
ATOM 680 N N . LEU A 1 90 ? -11.313 -31.788 -21.978 1.00 90.25 90 LEU A N 1
ATOM 681 C CA . LEU A 1 90 ? -11.586 -31.701 -20.539 1.00 90.25 90 LEU A CA 1
ATOM 682 C C . LEU A 1 90 ? -10.280 -31.548 -19.752 1.00 90.25 90 LEU A C 1
ATOM 684 O O . LEU A 1 90 ? -9.251 -32.109 -20.135 1.00 90.25 90 LEU A O 1
ATOM 688 N N . ALA A 1 91 ? -10.312 -30.812 -18.645 1.00 90.00 91 ALA A N 1
ATOM 689 C CA . ALA A 1 91 ? -9.163 -30.651 -17.760 1.00 90.00 91 ALA A CA 1
ATOM 690 C C . ALA A 1 91 ? -9.587 -30.285 -16.325 1.00 90.00 91 ALA A C 1
ATOM 692 O O . ALA A 1 91 ? -10.727 -29.885 -16.086 1.00 90.00 91 ALA A O 1
ATOM 693 N N . ALA A 1 92 ? -8.655 -30.415 -15.382 1.00 83.62 92 ALA A N 1
ATOM 694 C CA . ALA A 1 92 ? -8.770 -29.922 -14.010 1.00 83.62 92 ALA A CA 1
ATOM 695 C C . ALA A 1 92 ? -7.391 -29.527 -13.460 1.00 83.62 92 ALA A C 1
ATOM 697 O O . ALA A 1 92 ? -6.366 -30.062 -13.893 1.00 83.62 92 ALA A O 1
ATOM 698 N N . PHE A 1 93 ? -7.361 -28.624 -12.481 1.00 82.31 93 PHE A N 1
ATOM 699 C CA . PHE A 1 93 ? -6.156 -28.289 -11.727 1.00 82.31 93 PHE A CA 1
ATOM 700 C C . PHE A 1 93 ? -6.382 -28.576 -10.239 1.00 82.31 93 PHE A C 1
ATOM 702 O O . PHE A 1 93 ? -7.366 -28.137 -9.650 1.00 82.31 93 PHE A O 1
ATOM 709 N N . VAL A 1 94 ? -5.509 -29.383 -9.633 1.00 76.00 94 VAL A N 1
ATOM 710 C CA . VAL A 1 94 ? -5.741 -29.963 -8.304 1.00 76.00 94 VAL A CA 1
ATOM 711 C C . VAL A 1 94 ? -4.572 -29.691 -7.371 1.00 76.00 94 VAL A C 1
ATOM 713 O O . VAL A 1 94 ? -3.400 -29.835 -7.717 1.00 76.00 94 VAL A O 1
ATOM 716 N N . HIS A 1 95 ? -4.935 -29.326 -6.147 1.00 73.25 95 HIS A N 1
ATOM 717 C CA . HIS A 1 95 ? -4.040 -28.864 -5.104 1.00 73.25 95 HIS A CA 1
ATOM 718 C C . HIS A 1 95 ? -4.144 -29.787 -3.871 1.00 73.25 95 HIS A C 1
ATOM 720 O O . HIS A 1 95 ? -5.034 -29.596 -3.040 1.00 73.25 95 HIS A O 1
ATOM 726 N N . PRO A 1 96 ? -3.288 -30.818 -3.748 1.00 62.59 96 PRO A N 1
ATOM 727 C CA . PRO A 1 96 ? -3.433 -31.851 -2.716 1.00 62.59 96 PRO A CA 1
ATOM 728 C C . PRO A 1 96 ? -3.001 -31.411 -1.300 1.00 62.59 96 PRO A C 1
ATOM 730 O O . PRO A 1 96 ? -3.450 -31.997 -0.316 1.00 62.59 96 PRO A O 1
ATOM 733 N N . GLY A 1 97 ? -2.171 -30.369 -1.170 1.00 56.62 97 GLY A N 1
ATOM 734 C CA . GLY A 1 97 ? -1.656 -29.879 0.119 1.00 56.62 97 GLY A CA 1
ATOM 735 C C . GLY A 1 97 ? -0.392 -30.603 0.615 1.00 56.62 97 GLY A C 1
ATOM 736 O O . GLY A 1 97 ? 0.193 -31.419 -0.092 1.00 56.62 97 GLY A O 1
ATOM 737 N N . LEU A 1 98 ? 0.067 -30.263 1.829 1.00 51.09 98 LEU A N 1
ATOM 738 C CA . LEU A 1 98 ? 1.407 -30.624 2.331 1.00 51.09 98 LEU A CA 1
ATOM 739 C C . LEU A 1 98 ? 1.474 -31.790 3.336 1.00 51.09 98 LEU A C 1
ATOM 741 O O . LEU A 1 98 ? 2.554 -32.356 3.537 1.00 51.09 98 LEU A O 1
ATOM 745 N N . ASP A 1 99 ? 0.371 -32.151 3.992 1.00 47.94 99 ASP A N 1
ATOM 746 C CA . ASP A 1 99 ? 0.450 -32.734 5.345 1.00 47.94 99 ASP A CA 1
ATOM 747 C C . ASP A 1 99 ? 0.753 -34.249 5.421 1.00 47.94 99 ASP A C 1
ATOM 749 O O . ASP A 1 99 ? 1.081 -34.738 6.506 1.00 47.94 99 ASP A O 1
ATOM 753 N N . LYS A 1 100 ? 0.667 -34.996 4.305 1.00 54.25 100 LYS A N 1
ATOM 754 C CA . LYS A 1 100 ? 1.080 -36.417 4.145 1.00 54.25 100 LYS A CA 1
ATOM 755 C C . LYS A 1 100 ? 1.122 -36.829 2.663 1.00 54.25 100 LYS A C 1
ATOM 757 O O . LYS A 1 100 ? 1.014 -35.969 1.790 1.00 54.25 100 LYS A O 1
ATOM 762 N N . ASP A 1 101 ? 1.338 -38.113 2.371 1.00 62.94 101 ASP A N 1
ATOM 763 C CA . ASP A 1 101 ? 0.850 -38.703 1.116 1.00 62.94 101 ASP A CA 1
ATOM 764 C C . ASP A 1 101 ? -0.668 -38.503 1.018 1.00 62.94 101 ASP A C 1
ATOM 766 O O . ASP A 1 101 ? -1.358 -38.521 2.042 1.00 62.94 101 ASP A O 1
ATOM 770 N N . VAL A 1 102 ? -1.188 -38.293 -0.192 1.00 66.94 102 VAL A N 1
ATOM 771 C CA . VAL A 1 102 ? -2.607 -37.965 -0.390 1.00 66.94 102 VAL A CA 1
ATOM 772 C C . VAL A 1 102 ? -3.260 -39.044 -1.243 1.00 66.94 102 VAL A C 1
ATOM 774 O O . VAL A 1 102 ? -3.035 -39.140 -2.452 1.00 66.94 102 VAL A O 1
ATOM 777 N N . THR A 1 103 ? -4.045 -39.886 -0.576 1.00 72.69 103 THR A N 1
ATOM 778 C CA . THR A 1 103 ? -4.839 -40.948 -1.192 1.00 72.69 103 THR A CA 1
ATOM 779 C C . THR A 1 103 ? -6.260 -40.483 -1.493 1.00 72.69 103 THR A C 1
ATOM 781 O O . THR A 1 103 ? -6.703 -39.440 -1.012 1.00 72.69 103 THR A O 1
ATOM 784 N N . ASP A 1 104 ? -6.967 -41.272 -2.302 1.00 78.44 104 ASP A N 1
ATOM 785 C CA . ASP A 1 104 ? -8.414 -41.154 -2.523 1.00 78.44 104 ASP A CA 1
ATOM 786 C C . ASP A 1 104 ? -8.875 -39.807 -3.123 1.00 78.44 104 ASP A C 1
ATOM 788 O O . ASP A 1 104 ? -10.025 -39.392 -2.959 1.00 78.44 104 ASP A O 1
ATOM 792 N N . LEU A 1 105 ? -7.998 -39.128 -3.876 1.00 85.81 105 LEU A N 1
ATOM 793 C CA . LEU A 1 105 ? -8.348 -37.914 -4.621 1.00 85.81 105 LEU A CA 1
ATOM 794 C C . LEU A 1 105 ? -9.445 -38.212 -5.655 1.00 85.81 105 LEU A C 1
ATOM 796 O O . LEU A 1 105 ? -9.227 -38.994 -6.576 1.00 85.81 105 LEU A O 1
ATOM 800 N N . ARG A 1 106 ? -10.596 -37.537 -5.577 1.00 87.19 106 ARG A N 1
ATOM 801 C CA . ARG A 1 106 ? -11.591 -37.520 -6.663 1.00 87.19 106 ARG A CA 1
ATOM 802 C C . ARG A 1 106 ? -11.431 -36.240 -7.477 1.00 87.19 106 ARG A C 1
ATOM 804 O O . ARG A 1 106 ? -11.616 -35.151 -6.942 1.00 87.19 106 ARG A O 1
ATOM 811 N N . ILE A 1 107 ? -11.098 -36.378 -8.758 1.00 88.62 107 ILE A N 1
ATOM 812 C CA . ILE A 1 107 ? -10.828 -35.261 -9.671 1.00 88.62 107 ILE A CA 1
ATOM 813 C C . ILE A 1 107 ? -11.906 -35.228 -10.755 1.00 88.62 107 ILE A C 1
ATOM 815 O O . ILE A 1 107 ? -11.957 -36.118 -11.598 1.00 88.62 107 ILE A O 1
ATOM 819 N N . GLU A 1 108 ? -12.763 -34.210 -10.747 1.00 91.62 108 GLU A N 1
ATOM 820 C CA . GLU A 1 108 ? -13.759 -33.988 -11.802 1.00 91.62 108 GLU A CA 1
ATOM 821 C C . GLU A 1 108 ? -13.156 -33.131 -12.922 1.00 91.62 108 GLU A C 1
ATOM 823 O O . GLU A 1 108 ? -12.671 -32.031 -12.664 1.00 91.62 108 GLU A O 1
ATOM 828 N N . LEU A 1 109 ? -13.166 -33.633 -14.160 1.00 88.12 109 LEU A N 1
ATOM 829 C CA . LEU A 1 109 ? -12.715 -32.884 -15.330 1.00 88.12 109 LEU A CA 1
ATOM 830 C C . LEU A 1 109 ? -13.859 -32.073 -15.927 1.00 88.12 109 LEU A C 1
ATOM 832 O O . LEU A 1 109 ? -14.925 -32.604 -16.253 1.00 88.12 109 LEU A O 1
ATOM 836 N N . LEU A 1 110 ? -13.592 -30.792 -16.153 1.00 88.00 110 LEU A N 1
ATOM 837 C CA . LEU A 1 110 ? -14.548 -29.840 -16.698 1.00 88.00 110 LEU A CA 1
ATOM 838 C C . LEU A 1 110 ? -14.121 -29.386 -18.104 1.00 88.00 110 LEU A C 1
ATOM 840 O O . LEU A 1 110 ? -12.949 -29.533 -18.463 1.00 88.00 110 LEU A O 1
ATOM 844 N N . PRO A 1 111 ? -15.045 -28.837 -18.919 1.00 88.38 111 PRO A N 1
ATOM 845 C CA . PRO A 1 111 ? -14.709 -28.273 -20.222 1.00 88.38 111 PRO A CA 1
ATOM 846 C C . PRO A 1 111 ? -13.597 -27.226 -20.122 1.00 88.38 111 PRO A C 1
ATOM 848 O O . PRO A 1 111 ? -13.620 -26.342 -19.258 1.00 88.38 111 PRO A O 1
ATOM 851 N N . ALA A 1 112 ? -12.613 -27.370 -21.003 1.00 86.31 112 ALA A N 1
ATOM 852 C CA . ALA A 1 112 ? -11.321 -26.715 -20.911 1.00 86.31 112 ALA A CA 1
ATOM 853 C C . ALA A 1 112 ? -11.041 -25.807 -22.112 1.00 86.31 112 ALA A C 1
ATOM 855 O O . ALA A 1 112 ? -11.550 -26.000 -23.217 1.00 86.31 112 ALA A O 1
ATOM 856 N N . ILE A 1 113 ? -10.198 -24.813 -21.868 1.00 87.56 113 ILE A N 1
ATOM 857 C CA . ILE A 1 113 ? -9.932 -23.702 -22.768 1.00 87.56 113 ILE A CA 1
ATOM 858 C C . ILE A 1 113 ? -8.825 -24.058 -23.758 1.00 87.56 113 ILE A C 1
ATOM 860 O O . ILE A 1 113 ? -7.869 -24.777 -23.454 1.00 87.56 113 ILE A O 1
ATOM 864 N N . THR A 1 114 ? -8.986 -23.535 -24.968 1.00 90.00 114 THR A N 1
ATOM 865 C CA . THR A 1 114 ? -7.988 -23.504 -26.032 1.00 90.00 114 THR A CA 1
ATOM 866 C C . THR A 1 114 ? -7.431 -22.088 -26.129 1.00 90.00 114 THR A C 1
ATOM 868 O O . THR A 1 114 ? -8.183 -21.145 -26.358 1.00 90.00 114 THR A O 1
ATOM 871 N N . VAL A 1 115 ? -6.125 -21.933 -25.937 1.00 89.06 115 VAL A N 1
ATOM 872 C CA . VAL A 1 115 ? -5.416 -20.652 -26.042 1.00 89.06 115 VAL A CA 1
ATOM 873 C C . VAL A 1 115 ? -4.743 -20.578 -27.399 1.00 89.06 115 VAL A C 1
ATOM 875 O O . VAL A 1 115 ? -3.882 -21.405 -27.674 1.00 89.06 115 VAL A O 1
ATOM 878 N N . ALA A 1 116 ? -5.089 -19.588 -28.214 1.00 92.25 116 ALA A N 1
ATOM 879 C CA . ALA A 1 116 ? -4.389 -19.274 -29.456 1.00 92.25 116 ALA A CA 1
ATOM 880 C C . ALA A 1 116 ? -3.609 -17.963 -29.302 1.00 92.25 116 ALA A C 1
ATOM 882 O O . ALA A 1 116 ? -4.033 -17.068 -28.573 1.00 92.25 116 ALA A O 1
ATOM 883 N N . GLY A 1 117 ? -2.478 -17.820 -29.988 1.00 92.50 117 GLY A N 1
ATOM 884 C CA . GLY A 1 117 ? -1.666 -16.602 -29.937 1.00 92.50 117 GLY A CA 1
ATOM 885 C C . GLY A 1 117 ? -0.675 -16.502 -31.090 1.00 92.50 117 GLY A C 1
ATOM 886 O O . GLY A 1 117 ? -0.534 -17.436 -31.882 1.00 92.50 117 GLY A O 1
ATOM 887 N N . ARG A 1 118 ? 0.010 -15.358 -31.194 1.00 96.00 118 ARG A N 1
ATOM 888 C CA . ARG A 1 118 ? 1.007 -15.081 -32.237 1.00 96.00 118 ARG A CA 1
ATOM 889 C C . ARG A 1 118 ? 2.240 -14.373 -31.668 1.00 96.00 118 ARG A C 1
ATOM 891 O O . ARG A 1 118 ? 2.151 -13.720 -30.631 1.00 96.00 118 ARG A O 1
ATOM 898 N N . VAL A 1 119 ? 3.383 -14.521 -32.334 1.00 96.31 119 VAL A N 1
ATOM 899 C CA . VAL A 1 119 ? 4.682 -13.947 -31.953 1.00 96.31 119 VAL A CA 1
ATOM 900 C C . VAL A 1 119 ? 5.314 -13.239 -33.154 1.00 96.31 119 VAL A C 1
ATOM 902 O O . VAL A 1 119 ? 5.390 -13.825 -34.240 1.00 96.31 119 VAL A O 1
ATOM 905 N N . LEU A 1 120 ? 5.757 -11.994 -32.957 1.00 94.62 120 LEU A N 1
ATOM 906 C CA . LEU A 1 120 ? 6.298 -11.090 -33.981 1.00 94.62 120 LEU A CA 1
ATOM 907 C C . LEU A 1 120 ? 7.622 -10.441 -33.538 1.00 94.62 120 LEU A C 1
ATOM 909 O O . LEU A 1 120 ? 7.925 -10.425 -32.345 1.00 94.62 120 LEU A O 1
ATOM 913 N N . ASP A 1 121 ? 8.379 -9.865 -34.476 1.00 93.06 121 ASP A N 1
ATOM 914 C CA . ASP A 1 121 ? 9.421 -8.867 -34.175 1.00 93.06 121 ASP A CA 1
ATOM 915 C C . ASP A 1 121 ? 8.852 -7.434 -34.101 1.00 93.06 121 ASP A C 1
ATOM 917 O O . ASP A 1 121 ? 7.654 -7.207 -34.298 1.00 93.06 121 ASP A O 1
ATOM 921 N N . GLU A 1 122 ? 9.707 -6.459 -33.774 1.00 90.56 122 GLU A N 1
ATOM 922 C CA . GLU A 1 122 ? 9.344 -5.035 -33.673 1.00 90.56 122 GLU A CA 1
ATOM 923 C C . GLU A 1 122 ? 8.937 -4.428 -35.033 1.00 90.56 122 GLU A C 1
ATOM 925 O O . GLU A 1 122 ? 8.192 -3.448 -35.075 1.00 90.56 122 GLU A O 1
ATOM 930 N N . GLU A 1 123 ? 9.355 -5.038 -36.145 1.00 92.12 123 GLU A N 1
ATOM 931 C CA . GLU A 1 123 ? 8.928 -4.721 -37.510 1.00 92.12 123 GLU A CA 1
ATOM 932 C C . GLU A 1 123 ? 7.590 -5.383 -37.919 1.00 92.12 123 GLU A C 1
ATOM 934 O O . GLU A 1 123 ? 7.027 -5.043 -38.963 1.00 92.12 123 GLU A O 1
ATOM 939 N N . GLY A 1 124 ? 7.049 -6.296 -37.103 1.00 91.06 124 GLY A N 1
ATOM 940 C CA . GLY A 1 124 ? 5.764 -6.973 -37.315 1.00 91.06 124 GLY A CA 1
ATOM 941 C C . GLY A 1 124 ? 5.817 -8.255 -38.160 1.00 91.06 124 GLY A C 1
ATOM 942 O O . GLY A 1 124 ? 4.764 -8.793 -38.529 1.00 91.06 124 GLY A O 1
ATOM 943 N N . ASN A 1 125 ? 7.007 -8.775 -38.473 1.00 95.81 125 ASN A N 1
ATOM 944 C CA . ASN A 1 125 ? 7.172 -10.058 -39.157 1.00 95.81 125 ASN A CA 1
ATOM 945 C C . ASN A 1 125 ? 6.875 -11.225 -38.199 1.00 95.81 125 ASN A C 1
ATOM 947 O O . ASN A 1 125 ? 7.184 -11.142 -37.012 1.00 95.81 125 ASN A O 1
ATOM 951 N N . PRO A 1 126 ? 6.320 -12.351 -38.684 1.00 96.62 126 PRO A N 1
ATOM 952 C CA . PRO A 1 126 ? 6.108 -13.537 -37.858 1.00 96.62 126 PRO A CA 1
ATOM 953 C C . PRO A 1 126 ? 7.422 -14.196 -37.418 1.00 96.62 126 PRO A C 1
ATOM 955 O O . PRO A 1 126 ? 8.303 -14.444 -38.242 1.00 96.62 126 PRO A O 1
ATOM 958 N N . LEU A 1 127 ? 7.513 -14.576 -36.140 1.00 96.62 127 LEU A N 1
ATOM 959 C CA . LEU A 1 127 ? 8.648 -15.323 -35.591 1.00 96.62 127 LEU A CA 1
ATOM 960 C C . LEU A 1 127 ? 8.296 -16.812 -35.408 1.00 96.62 127 LEU A C 1
ATOM 962 O O . LEU A 1 127 ? 7.687 -17.161 -34.393 1.00 96.62 127 LEU A O 1
ATOM 966 N N . PRO A 1 128 ? 8.664 -17.703 -36.353 1.00 95.81 128 PRO A N 1
ATOM 967 C CA . PRO A 1 128 ? 8.551 -19.154 -36.180 1.00 95.81 128 PRO A CA 1
ATOM 968 C C . PRO A 1 128 ? 9.577 -19.697 -35.179 1.00 95.81 128 PRO A C 1
ATOM 970 O O . PRO A 1 128 ? 10.567 -19.033 -34.871 1.00 95.81 128 PRO A O 1
ATOM 973 N N . ASP A 1 129 ? 9.364 -20.921 -34.698 1.00 92.69 129 ASP A N 1
ATOM 974 C CA . ASP A 1 129 ? 10.244 -21.645 -33.768 1.00 92.69 129 ASP A CA 1
ATOM 975 C C . ASP A 1 129 ? 10.472 -20.978 -32.396 1.00 92.69 129 ASP A C 1
ATOM 977 O O . ASP A 1 129 ? 11.247 -21.501 -31.590 1.00 92.69 129 ASP A O 1
ATOM 981 N N . ALA A 1 130 ? 9.790 -19.867 -32.095 1.00 92.25 130 ALA A N 1
ATOM 982 C CA . ALA A 1 130 ? 9.790 -19.254 -30.771 1.00 92.25 130 ALA A CA 1
ATOM 983 C C . ALA A 1 130 ? 9.175 -20.238 -29.767 1.00 92.25 130 ALA A C 1
ATOM 985 O O . ALA A 1 130 ? 8.130 -20.832 -30.029 1.00 92.25 130 ALA A O 1
ATOM 986 N N . GLN A 1 131 ? 9.853 -20.440 -28.642 1.00 89.56 131 GLN A N 1
ATOM 987 C CA . GLN A 1 131 ? 9.530 -21.451 -27.641 1.00 89.56 131 GLN A CA 1
ATOM 988 C C . GLN A 1 131 ? 8.553 -20.880 -26.612 1.00 89.56 131 GLN A C 1
ATOM 990 O O . GLN A 1 131 ? 8.780 -19.784 -26.099 1.00 89.56 131 GLN A O 1
ATOM 995 N N . ILE A 1 132 ? 7.486 -21.624 -26.301 1.00 85.94 132 ILE A N 1
ATOM 996 C CA . ILE A 1 132 ? 6.459 -21.215 -25.337 1.00 85.94 132 ILE A CA 1
ATOM 997 C C . ILE A 1 132 ? 6.573 -22.063 -24.066 1.00 85.94 132 ILE A C 1
ATOM 999 O O . ILE A 1 132 ? 6.490 -23.289 -24.095 1.00 85.94 132 ILE A O 1
ATOM 1003 N N . THR A 1 133 ? 6.730 -21.385 -22.933 1.00 76.88 133 THR A N 1
ATOM 1004 C CA . THR A 1 133 ? 6.957 -21.974 -21.606 1.00 76.88 133 THR A CA 1
ATOM 1005 C C . THR A 1 133 ? 5.801 -21.587 -20.682 1.00 76.88 133 THR A C 1
ATOM 1007 O O . THR A 1 133 ? 5.445 -20.412 -20.621 1.00 76.88 133 THR A O 1
ATOM 1010 N N . LEU A 1 134 ? 5.205 -22.534 -19.947 1.00 70.44 134 LEU A N 1
ATOM 1011 C CA . LEU A 1 134 ? 4.085 -22.265 -19.032 1.00 70.44 134 LEU A CA 1
ATOM 1012 C C . LEU A 1 134 ? 4.584 -22.310 -17.590 1.00 70.44 134 LEU A C 1
ATOM 1014 O O . LEU A 1 134 ? 5.106 -23.326 -17.142 1.00 70.44 134 LEU A O 1
ATOM 1018 N N . TRP A 1 135 ? 4.420 -21.210 -16.851 1.00 59.00 135 TRP A N 1
ATOM 1019 C CA . TRP A 1 135 ? 4.927 -21.089 -15.473 1.00 59.00 135 TRP A CA 1
ATOM 1020 C C . TRP A 1 135 ? 6.422 -21.441 -15.323 1.00 59.00 135 TRP A C 1
ATOM 1022 O O . TRP A 1 135 ? 6.823 -21.949 -14.281 1.00 59.00 135 TRP A O 1
ATOM 1032 N N . GLY A 1 136 ? 7.245 -21.198 -16.348 1.00 48.66 136 GLY A N 1
ATOM 1033 C CA . GLY A 1 136 ? 8.681 -21.517 -16.366 1.00 48.66 136 GLY A CA 1
ATOM 1034 C C . GLY A 1 136 ? 9.046 -23.000 -16.496 1.00 48.66 136 GLY A C 1
ATOM 1035 O O . GLY A 1 136 ? 10.226 -23.303 -16.653 1.00 48.66 136 GLY A O 1
ATOM 1036 N N . GLU A 1 137 ? 8.074 -23.917 -16.497 1.00 46.78 137 GLU A N 1
ATOM 1037 C CA . GLU A 1 137 ? 8.292 -25.290 -16.959 1.00 46.78 137 GLU A CA 1
ATOM 1038 C C . GLU A 1 137 ? 7.984 -25.403 -18.453 1.00 46.78 137 GLU A C 1
ATOM 1040 O O . GLU A 1 137 ? 7.080 -24.759 -19.001 1.00 46.78 137 GLU A O 1
ATOM 1045 N N . LEU A 1 138 ? 8.772 -26.231 -19.134 1.00 49.03 138 LEU A N 1
ATOM 1046 C CA . LEU A 1 138 ? 8.636 -26.424 -20.569 1.00 49.03 138 LEU A CA 1
ATOM 1047 C C . LEU A 1 138 ? 7.399 -27.278 -20.862 1.00 49.03 138 LEU A C 1
ATOM 1049 O O . LEU A 1 138 ? 7.423 -28.488 -20.637 1.00 49.03 138 LEU A O 1
ATOM 1053 N N . LEU A 1 139 ? 6.363 -26.668 -21.447 1.00 53.34 139 LEU A N 1
ATOM 1054 C CA . LEU A 1 139 ? 5.375 -27.428 -22.210 1.00 53.34 139 LEU A CA 1
ATOM 1055 C C . LEU A 1 139 ? 6.114 -28.096 -23.370 1.00 53.34 139 LEU A C 1
ATOM 1057 O O . LEU A 1 139 ? 6.727 -27.411 -24.189 1.00 53.34 139 LEU A O 1
ATOM 1061 N N . THR A 1 140 ? 6.099 -29.426 -23.403 1.00 52.50 140 THR A N 1
ATOM 1062 C CA . THR A 1 140 ? 6.931 -30.228 -24.304 1.00 52.50 140 THR A CA 1
ATOM 1063 C C . THR A 1 140 ? 6.763 -29.811 -25.764 1.00 52.50 140 THR A C 1
ATOM 1065 O O . THR A 1 140 ? 5.689 -29.939 -26.344 1.00 52.50 140 THR A O 1
ATOM 1068 N N . ASP A 1 141 ? 7.858 -29.293 -26.326 1.00 60.34 141 ASP A N 1
ATOM 1069 C CA . ASP A 1 141 ? 8.045 -28.898 -27.727 1.00 60.34 141 ASP A CA 1
ATOM 1070 C C . ASP A 1 141 ? 7.003 -27.933 -28.326 1.00 60.34 141 ASP A C 1
ATOM 1072 O O . ASP A 1 141 ? 6.892 -27.811 -29.548 1.00 60.34 141 ASP A O 1
ATOM 1076 N N . LEU A 1 142 ? 6.295 -27.165 -27.488 1.00 80.56 142 LEU A N 1
ATOM 1077 C CA . LEU A 1 142 ? 5.407 -26.107 -27.966 1.00 80.56 142 LEU A CA 1
ATOM 1078 C C . LEU A 1 142 ? 6.221 -24.936 -28.553 1.00 80.56 142 LEU A C 1
ATOM 1080 O O . LEU A 1 142 ? 6.876 -24.173 -27.835 1.00 80.56 142 LEU A O 1
ATOM 1084 N N . ARG A 1 143 ? 6.146 -24.791 -29.879 1.00 90.00 143 ARG A N 1
ATOM 1085 C CA . ARG A 1 143 ? 6.786 -23.730 -30.669 1.00 90.00 143 ARG A CA 1
ATOM 1086 C C . ARG A 1 143 ? 5.793 -23.044 -31.603 1.00 90.00 143 ARG A C 1
ATOM 1088 O O . ARG A 1 143 ? 4.751 -23.611 -31.930 1.00 90.00 143 ARG A O 1
ATOM 1095 N N . THR A 1 144 ? 6.133 -21.843 -32.062 1.00 94.56 144 THR A N 1
ATOM 1096 C CA . THR A 1 144 ? 5.364 -21.147 -33.099 1.00 94.56 144 THR A CA 1
ATOM 1097 C C . THR A 1 144 ? 5.520 -21.751 -34.493 1.00 94.56 144 THR A C 1
ATOM 1099 O O . THR A 1 144 ? 6.612 -22.142 -34.908 1.00 94.56 144 THR A O 1
ATOM 1102 N N . ASP A 1 145 ? 4.420 -21.757 -35.249 1.00 94.94 145 ASP A N 1
ATOM 1103 C CA . ASP A 1 145 ? 4.378 -22.159 -36.654 1.00 94.94 145 ASP A CA 1
ATOM 1104 C C . ASP A 1 145 ? 5.063 -21.144 -37.594 1.00 94.94 145 ASP A C 1
ATOM 1106 O O . ASP A 1 145 ? 5.493 -20.061 -37.193 1.00 94.94 145 ASP A O 1
ATOM 1110 N N . SER A 1 146 ? 5.105 -21.466 -38.891 1.00 95.31 146 SER A N 1
ATOM 1111 C CA . SER A 1 146 ? 5.678 -20.622 -39.957 1.00 95.31 146 SER A CA 1
ATOM 1112 C C . SER A 1 146 ? 5.057 -19.221 -40.108 1.00 95.31 146 SER A C 1
ATOM 1114 O O . SER A 1 146 ? 5.586 -18.401 -40.853 1.00 95.31 146 SER A O 1
ATOM 1116 N N . HIS A 1 147 ? 3.945 -18.937 -39.425 1.00 94.94 147 HIS A N 1
ATOM 1117 C CA . HIS A 1 147 ? 3.244 -17.650 -39.400 1.00 94.94 147 HIS A CA 1
ATOM 1118 C C . HIS A 1 147 ? 3.293 -16.992 -38.004 1.00 94.94 147 HIS A C 1
ATOM 1120 O O . HIS A 1 147 ? 2.594 -15.999 -37.757 1.00 94.94 147 HIS A O 1
ATOM 1126 N N . GLY A 1 148 ? 4.127 -17.528 -37.106 1.00 95.06 148 GLY A N 1
ATOM 1127 C CA . GLY A 1 148 ? 4.325 -17.063 -35.739 1.00 95.06 148 GLY A CA 1
ATOM 1128 C C . GLY A 1 148 ? 3.237 -17.510 -34.761 1.00 95.06 148 GLY A C 1
ATOM 1129 O O . GLY A 1 148 ? 3.199 -16.976 -33.660 1.00 95.06 148 GLY A O 1
ATOM 1130 N N . ARG A 1 149 ? 2.324 -18.422 -35.126 1.00 96.44 149 ARG A N 1
ATOM 1131 C CA . ARG A 1 149 ? 1.161 -18.795 -34.295 1.00 96.44 149 ARG A CA 1
ATOM 1132 C C . ARG A 1 149 ? 1.437 -19.989 -33.388 1.00 96.44 149 ARG A C 1
ATOM 1134 O O . ARG A 1 149 ? 2.175 -20.887 -33.775 1.00 96.44 149 ARG A O 1
ATOM 1141 N N . TYR A 1 150 ? 0.776 -20.042 -32.236 1.00 93.62 150 TYR A N 1
ATOM 1142 C CA . TYR A 1 150 ? 0.766 -21.197 -31.331 1.00 93.62 150 TYR A CA 1
ATOM 1143 C C . TYR A 1 150 ? -0.656 -21.486 -30.818 1.00 93.62 150 TYR A C 1
ATOM 1145 O O . TYR A 1 150 ? -1.484 -20.576 -30.746 1.00 93.62 150 TYR A O 1
ATOM 1153 N N . GLU A 1 151 ? -0.928 -22.742 -30.443 1.00 91.56 151 GLU A N 1
ATOM 1154 C CA . GLU A 1 151 ? -2.164 -23.168 -29.767 1.00 91.56 151 GLU A CA 1
ATOM 1155 C C . GLU A 1 151 ? -1.826 -24.025 -28.532 1.00 91.56 151 GLU A C 1
ATOM 1157 O O . GLU A 1 151 ? -0.908 -24.843 -28.574 1.00 91.56 151 GLU A O 1
ATOM 1162 N N . ILE A 1 152 ? -2.564 -23.849 -27.432 1.00 87.75 152 ILE A N 1
ATOM 1163 C CA . ILE A 1 152 ? -2.416 -24.608 -26.182 1.00 87.75 152 ILE A CA 1
ATOM 1164 C C . ILE A 1 152 ? -3.785 -25.127 -25.743 1.00 87.75 152 ILE A C 1
ATOM 1166 O O . ILE A 1 152 ? -4.696 -24.345 -25.475 1.00 87.75 152 ILE A O 1
ATOM 1170 N N . SER A 1 153 ? -3.942 -26.447 -25.656 1.00 86.44 153 SER A N 1
ATOM 1171 C CA . SER A 1 153 ? -5.200 -27.100 -25.281 1.00 86.44 153 SER A CA 1
ATOM 1172 C C . SER A 1 153 ? -4.928 -28.505 -24.716 1.00 86.44 153 SER A C 1
ATOM 1174 O O . SER A 1 153 ? -3.950 -29.132 -25.130 1.00 86.44 153 SER A O 1
ATOM 1176 N N . PRO A 1 154 ? -5.763 -29.049 -23.811 1.00 86.44 154 PRO A N 1
ATOM 1177 C CA . PRO A 1 154 ? -6.774 -28.360 -23.007 1.00 86.44 154 PRO A CA 1
ATOM 1178 C C . PRO A 1 154 ? -6.154 -27.708 -21.756 1.00 86.44 154 PRO A C 1
ATOM 1180 O O . PRO A 1 154 ? -5.351 -28.340 -21.067 1.00 86.44 154 PRO A O 1
ATOM 1183 N N . LEU A 1 155 ? -6.553 -26.475 -21.423 1.00 85.62 155 LEU A N 1
ATOM 1184 C CA . LEU A 1 155 ? -6.191 -25.807 -20.162 1.00 85.62 155 LEU A CA 1
ATOM 1185 C C . LEU A 1 155 ? -7.426 -25.625 -19.252 1.00 85.62 155 LEU A C 1
ATOM 1187 O O . LEU A 1 155 ? -8.453 -25.150 -19.736 1.00 85.62 155 LEU A O 1
ATOM 1191 N N . PRO A 1 156 ? -7.371 -25.975 -17.951 1.00 79.38 156 PRO A N 1
ATOM 1192 C CA . PRO A 1 156 ? -8.472 -25.717 -17.018 1.00 79.38 156 PRO A CA 1
ATOM 1193 C C . PRO A 1 156 ? -8.833 -24.225 -16.945 1.00 79.38 156 PRO A C 1
ATOM 1195 O O . PRO A 1 156 ? -7.955 -23.367 -17.005 1.00 79.38 156 PRO A O 1
ATOM 1198 N N . HIS A 1 157 ? -10.115 -23.899 -16.788 1.00 66.12 157 HIS A N 1
ATOM 1199 C CA . HIS A 1 157 ? -10.577 -22.504 -16.730 1.00 66.12 157 HIS A CA 1
ATOM 1200 C C . HIS A 1 157 ? -10.214 -21.788 -15.413 1.00 66.12 157 HIS A C 1
ATOM 1202 O O . HIS A 1 157 ? -10.205 -20.562 -15.354 1.00 66.12 157 HIS A O 1
ATOM 1208 N N . ASP A 1 158 ? -9.874 -22.536 -14.362 1.00 59.38 158 ASP A N 1
ATOM 1209 C CA . ASP A 1 158 ? -9.365 -22.046 -13.076 1.00 59.38 158 ASP A CA 1
ATOM 1210 C C . ASP A 1 158 ? -7.825 -21.904 -13.036 1.00 59.38 158 ASP A C 1
ATOM 1212 O O . ASP A 1 158 ? -7.255 -21.407 -12.058 1.00 59.38 158 ASP A O 1
ATOM 1216 N N . LEU A 1 159 ? -7.135 -22.292 -14.115 1.00 67.44 159 LEU A N 1
ATOM 1217 C CA . LEU A 1 159 ? -5.679 -22.279 -14.241 1.00 67.44 159 LEU A CA 1
ATOM 1218 C C . LEU A 1 159 ? -5.136 -20.845 -14.414 1.00 67.44 159 LEU A C 1
ATOM 1220 O O . LEU A 1 159 ? -5.127 -20.305 -15.516 1.00 67.44 159 LEU A O 1
ATOM 1224 N N . THR A 1 160 ? -4.608 -20.231 -13.347 1.00 56.47 160 THR A N 1
ATOM 1225 C CA . THR A 1 160 ? -3.984 -18.884 -13.394 1.00 56.47 160 THR A CA 1
ATOM 1226 C C . THR A 1 160 ? -2.660 -18.872 -14.178 1.00 56.47 160 THR A C 1
ATOM 1228 O O . THR A 1 160 ? -1.564 -18.878 -13.603 1.00 56.47 160 THR A O 1
ATOM 1231 N N . ALA A 1 161 ? -2.747 -18.898 -15.504 1.00 62.31 161 ALA A N 1
ATOM 1232 C CA . ALA A 1 161 ? -1.631 -19.148 -16.403 1.00 62.31 161 ALA A CA 1
ATOM 1233 C C . ALA A 1 161 ? -0.782 -17.903 -16.733 1.00 62.31 161 ALA A C 1
ATOM 1235 O O . ALA A 1 161 ? -1.258 -16.771 -16.782 1.00 62.31 161 ALA A O 1
ATOM 1236 N N . SER A 1 162 ? 0.512 -18.125 -16.964 1.00 66.44 162 SER A N 1
ATOM 1237 C CA . SER A 1 162 ? 1.413 -17.132 -17.555 1.00 66.44 162 SER A CA 1
ATOM 1238 C C . SER A 1 162 ? 2.378 -17.829 -18.501 1.00 66.44 162 SER A C 1
ATOM 1240 O O . SER A 1 162 ? 3.047 -18.788 -18.101 1.00 66.44 162 SER A O 1
ATOM 1242 N N . LEU A 1 163 ? 2.421 -17.348 -19.740 1.00 73.88 163 LEU A N 1
ATOM 1243 C CA . LEU A 1 163 ? 3.363 -17.789 -20.755 1.00 73.88 163 LEU A CA 1
ATOM 1244 C C . LEU A 1 163 ? 4.613 -16.927 -20.704 1.00 73.88 163 LEU A C 1
ATOM 1246 O O . LEU A 1 163 ? 4.534 -15.707 -20.562 1.00 73.88 163 LEU A O 1
ATOM 1250 N N . GLU A 1 164 ? 5.752 -17.564 -20.902 1.00 79.75 164 GLU A N 1
ATOM 1251 C CA . GLU A 1 164 ? 6.957 -16.899 -21.362 1.00 79.75 164 GLU A CA 1
ATOM 1252 C C . GLU A 1 164 ? 7.290 -17.391 -22.768 1.00 79.75 164 GLU A C 1
ATOM 1254 O O . GLU A 1 164 ? 7.188 -18.583 -23.067 1.00 79.75 164 GLU A O 1
ATOM 1259 N N . ILE A 1 165 ? 7.656 -16.448 -23.628 1.00 86.25 165 ILE A N 1
ATOM 1260 C CA . ILE A 1 165 ? 7.929 -16.649 -25.042 1.00 86.25 165 ILE A CA 1
ATOM 1261 C C . ILE A 1 165 ? 9.345 -16.142 -25.306 1.00 86.25 165 ILE A C 1
ATOM 1263 O O . ILE A 1 165 ? 9.665 -14.988 -25.016 1.00 86.25 165 ILE A O 1
ATOM 1267 N N . SER A 1 166 ? 10.198 -17.010 -25.845 1.00 88.44 166 SER A N 1
ATOM 1268 C CA . SER A 1 166 ? 11.614 -16.718 -26.094 1.00 88.44 166 SER A CA 1
ATOM 1269 C C . SER A 1 166 ? 12.085 -17.304 -27.421 1.00 88.44 166 SER A C 1
ATOM 1271 O O . SER A 1 166 ? 11.654 -18.390 -27.815 1.00 88.44 166 SER A O 1
ATOM 1273 N N . ARG A 1 167 ? 13.008 -16.616 -28.099 1.00 90.19 167 ARG A N 1
ATOM 1274 C CA . ARG A 1 167 ? 13.645 -17.095 -29.331 1.00 90.19 167 ARG A CA 1
ATOM 1275 C C . ARG A 1 167 ? 15.121 -16.713 -29.344 1.00 90.19 167 ARG A C 1
ATOM 1277 O O . ARG A 1 167 ? 15.461 -15.585 -29.005 1.00 90.19 167 ARG A O 1
ATOM 1284 N N . ASP A 1 168 ? 15.983 -17.626 -29.775 1.00 88.94 168 ASP A N 1
ATOM 1285 C CA . ASP A 1 168 ? 17.423 -17.371 -29.877 1.00 88.94 168 ASP A CA 1
ATOM 1286 C C . ASP A 1 168 ? 17.706 -16.175 -30.807 1.00 88.94 168 ASP A C 1
ATOM 1288 O O . ASP A 1 168 ? 17.139 -16.070 -31.897 1.00 88.94 168 ASP A O 1
ATOM 1292 N N . GLY A 1 169 ? 18.563 -15.248 -30.365 1.00 89.31 169 GLY A N 1
ATOM 1293 C CA . GLY A 1 169 ? 18.814 -13.974 -31.058 1.00 89.31 169 GLY A CA 1
ATOM 1294 C C . GLY A 1 169 ? 17.760 -12.881 -30.815 1.00 89.31 169 GLY A C 1
ATOM 1295 O O . GLY A 1 169 ? 17.866 -11.797 -31.391 1.00 89.31 169 GLY A O 1
ATOM 1296 N N . TYR A 1 170 ? 16.772 -13.133 -29.952 1.00 92.44 170 TYR A N 1
ATOM 1297 C CA . TYR A 1 170 ? 15.749 -12.179 -29.529 1.00 92.44 170 TYR A CA 1
ATOM 1298 C C . TYR A 1 170 ? 15.643 -12.117 -27.999 1.00 92.44 170 TYR A C 1
ATOM 1300 O O . TYR A 1 170 ? 16.152 -12.970 -27.269 1.00 92.44 170 TYR A O 1
ATOM 1308 N N . GLY A 1 171 ? 14.975 -11.075 -27.519 1.00 86.50 171 GLY A N 1
ATOM 1309 C CA . GLY A 1 171 ? 14.548 -10.922 -26.138 1.00 86.50 171 GLY A CA 1
ATOM 1310 C C . GLY A 1 171 ? 13.414 -11.867 -25.742 1.00 86.50 171 GLY A C 1
ATOM 1311 O O . GLY A 1 171 ? 12.931 -12.689 -26.524 1.00 86.50 171 GLY A O 1
ATOM 1312 N N . THR A 1 172 ? 12.973 -11.720 -24.498 1.00 84.81 172 THR A N 1
ATOM 1313 C CA . THR A 1 172 ? 11.830 -12.441 -23.921 1.00 84.81 172 THR A CA 1
ATOM 1314 C C . THR A 1 172 ? 10.545 -11.614 -23.997 1.00 84.81 172 THR A C 1
ATOM 1316 O O . THR A 1 172 ? 10.571 -10.384 -24.056 1.00 84.81 172 THR A O 1
ATOM 1319 N N . SER A 1 173 ? 9.396 -12.285 -23.955 1.00 79.88 173 SER A N 1
ATOM 1320 C CA . SER A 1 173 ? 8.102 -11.654 -23.689 1.00 79.88 173 SER A CA 1
ATOM 1321 C C . SER A 1 173 ? 7.271 -12.527 -22.755 1.00 79.88 173 SER A C 1
ATOM 1323 O O . SER A 1 173 ? 7.267 -13.752 -22.874 1.00 79.88 173 SER A O 1
ATOM 1325 N N . HIS A 1 174 ? 6.572 -11.893 -21.815 1.00 76.00 174 HIS A N 1
ATOM 1326 C CA . HIS A 1 174 ? 5.726 -12.563 -20.832 1.00 76.00 174 HIS A CA 1
ATOM 1327 C C . HIS A 1 174 ? 4.271 -12.153 -21.061 1.00 76.00 174 HIS A C 1
ATOM 1329 O O . HIS A 1 174 ? 3.955 -10.963 -21.091 1.00 76.00 174 HIS A O 1
ATOM 1335 N N . LEU A 1 175 ? 3.382 -13.136 -21.206 1.00 70.56 175 LEU A N 1
ATOM 1336 C CA . LEU A 1 175 ? 1.944 -12.924 -21.358 1.00 70.56 175 LEU A CA 1
ATOM 1337 C C . LEU A 1 175 ? 1.199 -13.554 -20.183 1.00 70.56 175 LEU A C 1
ATOM 1339 O O . LEU A 1 175 ? 1.306 -14.757 -19.933 1.00 70.56 175 LEU A O 1
ATOM 1343 N N . PHE A 1 176 ? 0.378 -12.762 -19.501 1.00 68.31 176 PHE A N 1
ATOM 1344 C CA . PHE A 1 176 ? -0.598 -13.280 -18.546 1.00 68.31 176 PHE A CA 1
ATOM 1345 C C . PHE A 1 176 ? -1.832 -13.735 -19.317 1.00 68.31 176 PHE A C 1
ATOM 1347 O O . PHE A 1 176 ? -2.342 -13.011 -20.174 1.00 68.31 176 PHE A O 1
ATOM 1354 N N . LEU A 1 177 ? -2.259 -14.971 -19.064 1.00 65.81 177 LEU A N 1
ATOM 1355 C CA . LEU A 1 177 ? -3.435 -15.543 -19.703 1.00 65.81 177 LEU A CA 1
ATOM 1356 C C . LEU A 1 177 ? -4.632 -15.335 -18.788 1.00 65.81 177 LEU A C 1
ATOM 1358 O O . LEU A 1 177 ? -4.596 -15.704 -17.613 1.00 65.81 177 LEU A O 1
ATOM 1362 N N . ASP A 1 178 ? -5.674 -14.735 -19.344 1.00 65.75 178 ASP A N 1
ATOM 1363 C CA . ASP A 1 178 ? -6.828 -14.273 -18.598 1.00 65.75 178 ASP A CA 1
ATOM 1364 C C . ASP A 1 178 ? -8.114 -14.836 -19.186 1.00 65.75 178 ASP A C 1
ATOM 1366 O O . ASP A 1 178 ? -8.710 -14.316 -20.124 1.00 65.75 178 ASP A O 1
ATOM 1370 N N . PHE A 1 179 ? -8.537 -15.953 -18.619 1.00 67.88 179 PHE A N 1
ATOM 1371 C CA . PHE A 1 179 ? -9.644 -16.731 -19.148 1.00 67.88 179 PHE A CA 1
ATOM 1372 C C . PHE A 1 179 ? -11.029 -16.103 -18.924 1.00 67.88 179 PHE A C 1
ATOM 1374 O O . PHE A 1 179 ? -12.021 -16.705 -19.329 1.00 67.88 179 PHE A O 1
ATOM 1381 N N . ALA A 1 180 ? -11.111 -14.891 -18.360 1.00 63.91 180 ALA A N 1
ATOM 1382 C CA . ALA A 1 180 ? -12.335 -14.090 -18.359 1.00 63.91 180 ALA A CA 1
ATOM 1383 C C . ALA A 1 180 ? -12.767 -13.668 -19.780 1.00 63.91 180 ALA A C 1
ATOM 1385 O O . ALA A 1 180 ? -13.961 -13.671 -20.073 1.00 63.91 180 ALA A O 1
ATOM 1386 N N . ASP A 1 181 ? -11.812 -13.396 -20.678 1.00 65.00 181 ASP A N 1
ATOM 1387 C CA . ASP A 1 181 ? -12.070 -13.007 -22.077 1.00 65.00 181 ASP A CA 1
ATOM 1388 C C . ASP A 1 181 ? -12.310 -14.218 -23.016 1.00 65.00 181 ASP A C 1
ATOM 1390 O O . ASP A 1 181 ? -12.373 -14.071 -24.239 1.00 65.00 181 ASP A O 1
ATOM 1394 N N . ALA A 1 182 ? -12.416 -15.442 -22.482 1.00 74.88 182 ALA A N 1
ATOM 1395 C CA . ALA A 1 182 ? -12.556 -16.656 -23.287 1.00 74.88 182 ALA A CA 1
ATOM 1396 C C . ALA A 1 182 ? -14.001 -16.870 -23.787 1.00 74.88 182 ALA A C 1
ATOM 1398 O O . ALA A 1 182 ? -14.899 -17.212 -23.017 1.00 74.88 182 ALA A O 1
ATOM 1399 N N . VAL A 1 183 ? -14.219 -16.752 -25.100 1.00 78.94 183 VAL A N 1
ATOM 1400 C CA . VAL A 1 183 ? -15.522 -16.981 -25.753 1.00 78.94 183 VAL A CA 1
ATOM 1401 C C . VAL A 1 183 ? -15.580 -18.410 -26.292 1.00 78.94 183 VAL A C 1
ATOM 1403 O O . VAL A 1 183 ? -14.655 -18.854 -26.964 1.00 78.94 183 VAL A O 1
ATOM 1406 N N . ASP A 1 184 ? -16.649 -19.153 -25.987 1.00 84.81 184 ASP A N 1
ATOM 1407 C CA . ASP A 1 184 ? -16.851 -20.552 -26.411 1.00 84.81 184 ASP A CA 1
ATOM 1408 C C . ASP A 1 184 ? -15.632 -21.470 -26.155 1.00 84.81 184 ASP A C 1
ATOM 1410 O O . ASP A 1 184 ? -15.269 -22.320 -26.972 1.00 84.81 184 ASP A O 1
ATOM 1414 N N . LEU A 1 185 ? -14.992 -21.289 -24.989 1.00 84.94 185 LEU A N 1
ATOM 1415 C CA . LEU A 1 185 ? -13.755 -21.965 -24.559 1.00 84.94 185 LEU A CA 1
ATOM 1416 C C . LEU A 1 185 ? -12.527 -21.691 -25.455 1.00 84.94 185 LEU A C 1
ATOM 1418 O O . LEU A 1 185 ? -11.553 -22.446 -25.418 1.00 84.94 185 LEU A O 1
ATOM 1422 N N . GLN A 1 186 ? -12.532 -20.603 -26.226 1.00 87.44 186 GLN A N 1
ATOM 1423 C CA . GLN A 1 186 ? -11.379 -20.108 -26.976 1.00 87.44 186 GLN A CA 1
ATOM 1424 C C . GLN A 1 186 ? -10.911 -18.768 -26.404 1.00 87.44 186 GLN A C 1
ATOM 1426 O O . GLN A 1 186 ? -11.693 -17.832 -26.258 1.00 87.44 186 GLN A O 1
ATOM 1431 N N . TYR A 1 187 ? -9.621 -18.672 -26.090 1.00 85.81 187 TYR A N 1
ATOM 1432 C CA . TYR A 1 187 ? -8.971 -17.447 -25.633 1.00 85.81 187 TYR A CA 1
ATOM 1433 C C . TYR A 1 187 ? -7.912 -17.019 -26.649 1.00 85.81 187 TYR A C 1
ATOM 1435 O O . TYR A 1 187 ? -6.977 -17.772 -26.935 1.00 85.81 187 TYR A O 1
ATOM 1443 N N . GLN A 1 188 ? -8.045 -15.803 -27.175 1.00 90.25 188 GLN A N 1
ATOM 1444 C CA . GLN A 1 188 ? -7.067 -15.207 -28.080 1.00 90.25 188 GLN A CA 1
ATOM 1445 C C . GLN A 1 188 ? -6.083 -14.353 -27.273 1.00 90.25 188 GLN A C 1
ATOM 1447 O O . GLN A 1 188 ? -6.395 -13.239 -26.858 1.00 90.25 188 GLN A O 1
ATOM 1452 N N . ALA A 1 189 ? -4.872 -14.867 -27.072 1.00 85.12 189 ALA A N 1
ATOM 1453 C CA . ALA A 1 189 ? -3.783 -14.111 -26.476 1.00 85.12 189 ALA A CA 1
ATOM 1454 C C . ALA A 1 189 ? -3.365 -12.939 -27.383 1.00 85.12 189 ALA A C 1
ATOM 1456 O O . ALA A 1 189 ? -3.410 -13.039 -28.614 1.00 85.12 189 ALA A O 1
ATOM 1457 N N . LYS A 1 190 ? -2.922 -11.839 -26.759 1.00 84.31 190 LYS A N 1
ATOM 1458 C CA . LYS A 1 190 ? -2.319 -10.683 -27.444 1.00 84.31 190 LYS A CA 1
ATOM 1459 C C . LYS A 1 190 ? -1.028 -11.108 -28.163 1.00 84.31 190 LYS A C 1
ATOM 1461 O O . LYS A 1 190 ? -0.289 -11.945 -27.644 1.00 84.31 190 LYS A O 1
ATOM 1466 N N . ASP A 1 191 ? -0.749 -10.513 -29.323 1.00 89.19 191 ASP A N 1
ATOM 1467 C CA . ASP A 1 191 ? 0.483 -10.765 -30.084 1.00 89.19 191 ASP A CA 1
ATOM 1468 C C . ASP A 1 191 ? 1.721 -10.407 -29.238 1.00 89.19 191 ASP A C 1
ATOM 1470 O O . ASP A 1 191 ? 1.854 -9.287 -28.738 1.00 89.19 191 ASP A O 1
ATOM 1474 N N . ALA A 1 192 ? 2.637 -11.363 -29.071 1.00 89.25 192 ALA A N 1
ATOM 1475 C CA . ALA A 1 192 ? 3.888 -11.160 -28.351 1.00 89.25 192 ALA A CA 1
ATOM 1476 C C . ALA A 1 192 ? 4.960 -10.591 -29.283 1.00 89.25 192 ALA A C 1
ATOM 1478 O O . ALA A 1 192 ? 5.414 -11.267 -30.203 1.00 89.25 192 ALA A O 1
ATOM 1479 N N . ILE A 1 193 ? 5.403 -9.367 -29.007 1.00 91.94 193 ILE A N 1
ATOM 1480 C CA . ILE A 1 193 ? 6.533 -8.751 -29.705 1.00 91.94 193 ILE A CA 1
ATOM 1481 C C . ILE A 1 193 ? 7.831 -9.158 -28.997 1.00 91.94 193 ILE A C 1
ATOM 1483 O O . ILE A 1 193 ? 7.969 -8.916 -27.796 1.00 91.94 193 ILE A O 1
ATOM 1487 N N . LEU A 1 194 ? 8.775 -9.766 -29.720 1.00 91.25 194 LEU A N 1
ATOM 1488 C CA . LEU A 1 194 ? 10.134 -10.020 -29.237 1.00 91.25 194 LEU A CA 1
ATOM 1489 C C . LEU A 1 194 ? 11.098 -9.008 -29.853 1.00 91.25 194 LEU A C 1
ATOM 1491 O O . LEU A 1 194 ? 11.215 -8.905 -31.074 1.00 91.25 194 LEU A O 1
ATOM 1495 N N . LYS A 1 195 ? 11.832 -8.296 -28.999 1.00 91.94 195 LYS A N 1
ATOM 1496 C CA . LYS A 1 195 ? 12.892 -7.381 -29.435 1.00 91.94 195 LYS A CA 1
ATOM 1497 C C . LYS A 1 195 ? 14.071 -8.145 -30.003 1.00 91.94 195 LYS A C 1
ATOM 1499 O O . LYS A 1 195 ? 14.378 -9.242 -29.537 1.00 91.94 195 LYS A O 1
ATOM 1504 N N . LYS A 1 196 ? 14.771 -7.567 -30.972 1.00 92.94 196 LYS A N 1
ATOM 1505 C CA . LYS A 1 196 ? 15.967 -8.200 -31.532 1.00 92.94 196 LYS A CA 1
ATOM 1506 C C . LYS A 1 196 ? 17.170 -7.997 -30.607 1.00 92.94 196 LYS A C 1
ATOM 1508 O O . LYS A 1 196 ? 17.475 -6.878 -30.195 1.00 92.94 196 LYS A O 1
ATOM 1513 N N . ALA A 1 197 ? 17.869 -9.084 -30.291 1.00 91.94 197 ALA A N 1
ATOM 1514 C CA . ALA A 1 197 ? 19.042 -9.066 -29.425 1.00 91.94 197 ALA A CA 1
ATOM 1515 C C . ALA A 1 197 ? 20.318 -8.945 -30.272 1.00 91.94 197 ALA A C 1
ATOM 1517 O O . ALA A 1 197 ? 21.080 -9.899 -30.412 1.00 91.94 197 ALA A O 1
ATOM 1518 N N . ASP A 1 198 ? 20.533 -7.782 -30.889 1.00 90.19 198 ASP A N 1
ATOM 1519 C CA . ASP A 1 198 ? 21.694 -7.516 -31.754 1.00 90.19 198 ASP A CA 1
ATOM 1520 C C . ASP A 1 198 ? 22.631 -6.409 -31.241 1.00 90.19 198 ASP A C 1
ATOM 1522 O O . ASP A 1 198 ? 23.665 -6.135 -31.855 1.00 90.19 198 ASP A O 1
ATOM 1526 N N . GLN A 1 199 ? 22.327 -5.814 -30.086 1.00 90.69 199 GLN A N 1
ATOM 1527 C CA . GLN A 1 199 ? 23.200 -4.831 -29.455 1.00 90.69 199 GLN A CA 1
ATOM 1528 C C . GLN A 1 199 ? 24.371 -5.521 -28.743 1.00 90.69 199 GLN A C 1
ATOM 1530 O O . GLN A 1 199 ? 24.275 -6.659 -28.274 1.00 90.69 199 GLN A O 1
ATOM 1535 N N . THR A 1 200 ? 25.493 -4.805 -28.649 1.00 89.69 200 THR A N 1
ATOM 1536 C CA . THR A 1 200 ? 26.672 -5.214 -27.877 1.00 89.69 200 THR A CA 1
ATOM 1537 C C . THR A 1 200 ? 26.938 -4.184 -26.790 1.00 89.69 200 THR A C 1
ATOM 1539 O O . THR A 1 200 ? 27.051 -2.994 -27.071 1.00 89.69 200 THR A O 1
ATOM 1542 N N . VAL A 1 201 ? 27.070 -4.647 -25.552 1.00 89.25 201 VAL A N 1
ATOM 1543 C CA . VAL A 1 201 ? 27.424 -3.830 -24.390 1.00 89.25 201 VAL A CA 1
ATOM 1544 C C . VAL A 1 201 ? 28.865 -4.134 -23.993 1.00 89.25 201 VAL A C 1
ATOM 1546 O O . VAL A 1 201 ? 29.277 -5.291 -23.975 1.00 89.25 201 VAL A O 1
ATOM 1549 N N . SER A 1 202 ? 29.651 -3.112 -23.653 1.00 91.06 202 SER A N 1
ATOM 1550 C CA . SER A 1 202 ? 30.992 -3.312 -23.094 1.00 91.06 202 SER A CA 1
ATOM 1551 C C . SER A 1 202 ? 31.287 -2.355 -21.947 1.00 91.06 202 SER A C 1
ATOM 1553 O O . SER A 1 202 ? 30.748 -1.245 -21.865 1.00 91.06 202 SER A O 1
ATOM 1555 N N . GLY A 1 203 ? 32.151 -2.796 -21.040 1.00 91.38 203 GLY A N 1
ATOM 1556 C CA . GLY A 1 203 ? 32.508 -2.012 -19.874 1.00 91.38 203 GLY A CA 1
ATOM 1557 C C . GLY A 1 203 ? 33.744 -2.505 -19.146 1.00 91.38 203 GLY A C 1
ATOM 1558 O O . GLY A 1 203 ? 34.398 -3.462 -19.556 1.00 91.38 203 GLY A O 1
ATOM 1559 N N . VAL A 1 204 ? 34.058 -1.818 -18.052 1.00 93.19 204 VAL A N 1
ATOM 1560 C CA . VAL A 1 204 ? 35.156 -2.142 -17.142 1.00 93.19 204 VAL A CA 1
ATOM 1561 C C . VAL A 1 204 ? 34.691 -2.075 -15.688 1.00 93.19 204 VAL A C 1
ATOM 1563 O O . VAL A 1 204 ? 33.956 -1.163 -15.292 1.00 93.19 204 VAL A O 1
ATOM 1566 N N . VAL A 1 205 ? 35.132 -3.058 -14.909 1.00 91.88 205 VAL A N 1
ATOM 1567 C CA . VAL A 1 205 ? 34.958 -3.168 -13.463 1.00 91.88 205 VAL A CA 1
ATOM 1568 C C . VAL A 1 205 ? 36.241 -2.695 -12.784 1.00 91.88 205 VAL A C 1
ATOM 1570 O O . VAL A 1 205 ? 37.327 -3.199 -13.078 1.00 91.88 205 VAL A O 1
ATOM 1573 N N . LEU A 1 206 ? 36.108 -1.717 -11.891 1.00 86.75 206 LEU A N 1
ATOM 1574 C CA . LEU A 1 206 ? 37.202 -1.085 -11.151 1.00 86.75 206 LEU A CA 1
ATOM 1575 C C . LEU A 1 206 ? 37.009 -1.257 -9.636 1.00 86.75 206 LEU A C 1
ATOM 1577 O O . LEU A 1 206 ? 35.872 -1.393 -9.187 1.00 86.75 206 LEU A O 1
ATOM 1581 N N . ASP A 1 207 ? 38.087 -1.219 -8.855 1.00 82.31 207 ASP A N 1
ATOM 1582 C CA . ASP A 1 207 ? 38.030 -1.131 -7.388 1.00 82.31 207 ASP A CA 1
ATOM 1583 C C . ASP A 1 207 ? 37.859 0.322 -6.889 1.00 82.31 207 ASP A C 1
ATOM 1585 O O . ASP A 1 207 ? 37.766 1.270 -7.676 1.00 82.31 207 ASP A O 1
ATOM 1589 N N . ASP A 1 208 ? 37.813 0.510 -5.568 1.00 80.19 208 ASP A N 1
ATOM 1590 C CA . ASP A 1 208 ? 37.691 1.815 -4.905 1.00 80.19 208 ASP A CA 1
ATOM 1591 C C . ASP A 1 208 ? 38.909 2.739 -5.102 1.00 80.19 208 ASP A C 1
ATOM 1593 O O . ASP A 1 208 ? 38.777 3.957 -4.969 1.00 80.19 208 ASP A O 1
ATOM 1597 N N . ALA A 1 209 ? 40.064 2.190 -5.486 1.00 78.81 209 ALA A N 1
ATOM 1598 C CA . ALA A 1 209 ? 41.257 2.935 -5.887 1.00 78.81 209 ALA A CA 1
ATOM 1599 C C . ALA A 1 209 ? 41.354 3.161 -7.416 1.00 78.81 209 ALA A C 1
ATOM 1601 O O . ALA A 1 209 ? 42.277 3.835 -7.879 1.00 78.81 209 ALA A O 1
ATOM 1602 N N . GLY A 1 210 ? 40.400 2.648 -8.201 1.00 82.88 210 GLY A N 1
ATOM 1603 C CA . GLY A 1 210 ? 40.340 2.783 -9.657 1.00 82.88 210 GLY A CA 1
ATOM 1604 C C . GLY A 1 210 ? 41.152 1.749 -10.447 1.00 82.88 210 GLY A C 1
ATOM 1605 O O . GLY A 1 210 ? 41.294 1.906 -11.662 1.00 82.88 210 GLY A O 1
ATOM 1606 N N . ASN A 1 211 ? 41.676 0.699 -9.807 1.00 88.94 211 ASN A N 1
ATOM 1607 C CA . ASN A 1 211 ? 42.377 -0.391 -10.493 1.00 88.94 211 ASN A CA 1
ATOM 1608 C C . ASN A 1 211 ? 41.374 -1.339 -11.174 1.00 88.94 211 ASN A C 1
ATOM 1610 O O . ASN A 1 211 ? 40.300 -1.574 -10.623 1.00 88.94 211 ASN A O 1
ATOM 1614 N N . PRO A 1 212 ? 41.705 -1.941 -12.330 1.00 90.56 212 PRO A N 1
ATOM 1615 C CA . PRO A 1 212 ? 40.859 -2.956 -12.953 1.00 90.56 212 PRO A CA 1
ATOM 1616 C C . PRO A 1 212 ? 40.743 -4.223 -12.097 1.00 90.56 212 PRO A C 1
ATOM 1618 O O . PRO A 1 212 ? 41.747 -4.724 -11.591 1.00 90.56 212 PRO A O 1
ATOM 1621 N N . VAL A 1 213 ? 39.533 -4.783 -11.995 1.00 87.75 213 VAL A N 1
ATOM 1622 C CA . VAL A 1 213 ? 39.274 -6.019 -11.239 1.00 87.75 213 VAL A CA 1
ATOM 1623 C C . VAL A 1 213 ? 39.076 -7.209 -12.186 1.00 87.75 213 VAL A C 1
ATOM 1625 O O . VAL A 1 213 ? 37.996 -7.336 -12.770 1.00 87.75 213 VAL A O 1
ATOM 1628 N N . PRO A 1 214 ? 40.068 -8.106 -12.329 1.00 88.81 214 PRO A N 1
ATOM 1629 C CA . PRO A 1 214 ? 39.929 -9.335 -13.104 1.00 88.81 214 PRO A CA 1
ATOM 1630 C C . PRO A 1 214 ? 39.159 -10.416 -12.337 1.00 88.81 214 PRO A C 1
ATOM 1632 O O . PRO A 1 214 ? 39.171 -10.447 -11.104 1.00 88.81 214 PRO A O 1
ATOM 1635 N N . GLY A 1 215 ? 38.522 -11.336 -13.065 1.00 85.25 215 GLY A N 1
ATOM 1636 C CA . GLY A 1 215 ? 37.816 -12.474 -12.469 1.00 85.25 215 GLY A CA 1
ATOM 1637 C C . GLY A 1 215 ? 36.548 -12.108 -11.686 1.00 85.25 215 GLY A C 1
ATOM 1638 O O . GLY A 1 215 ? 36.076 -12.916 -10.891 1.00 85.25 215 GLY A O 1
ATOM 1639 N N . ALA A 1 216 ? 36.004 -10.903 -11.876 1.00 86.75 216 ALA A N 1
ATOM 1640 C CA . ALA A 1 216 ? 34.712 -10.519 -11.325 1.00 86.75 216 ALA A CA 1
ATOM 1641 C C . ALA A 1 216 ? 33.588 -11.116 -12.184 1.00 86.75 216 ALA A C 1
ATOM 1643 O O . ALA A 1 216 ? 33.596 -10.959 -13.407 1.00 86.75 216 ALA A O 1
ATOM 1644 N N . THR A 1 217 ? 32.616 -11.767 -11.547 1.00 86.88 217 THR A N 1
ATOM 1645 C CA . THR A 1 217 ? 31.392 -12.229 -12.208 1.00 86.88 217 THR A CA 1
ATOM 1646 C C . THR A 1 217 ? 30.495 -11.029 -12.479 1.00 86.88 217 THR A C 1
ATOM 1648 O O . THR A 1 217 ? 30.207 -10.246 -11.568 1.00 86.88 217 THR A O 1
ATOM 1651 N N . VAL A 1 218 ? 30.047 -10.896 -13.722 1.00 85.00 218 VAL A N 1
ATOM 1652 C CA . VAL A 1 218 ? 29.088 -9.897 -14.180 1.00 85.00 218 VAL A CA 1
ATOM 1653 C C . VAL A 1 218 ? 27.754 -10.591 -14.448 1.00 85.00 218 VAL A C 1
ATOM 1655 O O . VAL A 1 218 ? 27.684 -11.558 -15.200 1.00 85.00 218 VAL A O 1
ATOM 1658 N N . SER A 1 219 ? 26.691 -10.089 -13.830 1.00 79.88 219 SER A N 1
ATOM 1659 C CA . SER A 1 219 ? 25.315 -10.555 -14.024 1.00 79.88 219 SER A CA 1
ATOM 1660 C C . SER A 1 219 ? 24.460 -9.435 -14.611 1.00 79.88 219 SER A C 1
ATOM 1662 O O . SER A 1 219 ? 24.712 -8.254 -14.354 1.00 79.88 219 SER A O 1
ATOM 1664 N N . LEU A 1 220 ? 23.450 -9.817 -15.390 1.00 73.31 220 LEU A N 1
ATOM 1665 C CA . LEU A 1 220 ? 22.607 -8.922 -16.180 1.00 73.31 220 LEU A CA 1
ATOM 1666 C C . LEU A 1 220 ? 21.128 -9.187 -15.902 1.00 73.31 220 LEU A C 1
ATOM 1668 O O . LEU A 1 220 ? 20.729 -10.336 -15.717 1.00 73.31 220 LEU A O 1
ATOM 1672 N N . TRP A 1 221 ? 20.315 -8.134 -15.916 1.00 70.31 221 TRP A N 1
ATOM 1673 C CA . TRP A 1 221 ? 18.856 -8.232 -15.862 1.00 70.31 221 TRP A CA 1
ATOM 1674 C C . TRP A 1 221 ? 18.206 -7.066 -16.607 1.00 70.31 221 TRP A C 1
ATOM 1676 O O . TRP A 1 221 ? 18.792 -6.000 -16.789 1.00 70.31 221 TRP A O 1
ATOM 1686 N N . GLY A 1 222 ? 16.965 -7.262 -17.030 1.00 58.38 222 GLY A N 1
ATOM 1687 C CA . GLY A 1 222 ? 16.149 -6.235 -17.662 1.00 58.38 222 GLY A CA 1
ATOM 1688 C C . GLY A 1 222 ? 14.886 -6.855 -18.240 1.00 58.38 222 GLY A C 1
ATOM 1689 O O . GLY A 1 222 ? 14.891 -8.013 -18.656 1.00 58.38 222 GLY A O 1
ATOM 1690 N N . THR A 1 223 ? 13.795 -6.098 -18.260 1.00 64.62 223 THR A N 1
ATOM 1691 C CA . THR A 1 223 ? 12.563 -6.540 -18.916 1.00 64.62 223 THR A CA 1
ATOM 1692 C C . THR A 1 223 ? 12.803 -6.698 -20.419 1.00 64.62 223 THR A C 1
ATOM 1694 O O . THR A 1 223 ? 13.493 -5.889 -21.037 1.00 64.62 223 THR A O 1
ATOM 1697 N N . GLN A 1 224 ? 12.249 -7.763 -21.006 1.00 72.62 224 GLN A N 1
ATOM 1698 C CA . GLN A 1 224 ? 12.415 -8.123 -22.423 1.00 72.62 224 GLN A CA 1
ATOM 1699 C C . GLN A 1 224 ? 13.863 -8.417 -22.868 1.00 72.62 224 GLN A C 1
ATOM 1701 O O . GLN A 1 224 ? 14.115 -8.543 -24.064 1.00 72.62 224 GLN A O 1
ATOM 1706 N N . GLN A 1 225 ? 14.822 -8.566 -21.949 1.00 83.19 225 GLN A N 1
ATOM 1707 C CA . GLN A 1 225 ? 16.172 -9.024 -22.293 1.00 83.19 225 GLN A CA 1
ATOM 1708 C C . GLN A 1 225 ? 16.206 -10.557 -22.507 1.00 83.19 225 GLN A C 1
ATOM 1710 O O . GLN A 1 225 ? 15.305 -11.260 -22.033 1.00 83.19 225 GLN A O 1
ATOM 1715 N N . PRO A 1 226 ? 17.204 -11.109 -23.225 1.00 80.56 226 PRO A N 1
ATOM 1716 C CA . PRO A 1 226 ? 17.358 -12.557 -23.389 1.00 80.56 226 PRO A CA 1
ATOM 1717 C C . PRO A 1 226 ? 17.730 -13.269 -22.079 1.00 80.56 226 PRO A C 1
ATOM 1719 O O . PRO A 1 226 ? 18.204 -12.647 -21.128 1.00 80.56 226 PRO A O 1
ATOM 1722 N N . ARG A 1 227 ? 17.596 -14.602 -22.042 1.00 71.81 227 ARG A N 1
ATOM 1723 C CA . ARG A 1 227 ? 18.243 -15.412 -20.996 1.00 71.81 227 ARG A CA 1
ATOM 1724 C C . ARG A 1 227 ? 19.736 -15.547 -21.286 1.00 71.81 227 ARG A C 1
ATOM 1726 O O . ARG A 1 227 ? 20.111 -16.073 -22.330 1.00 71.81 227 ARG A O 1
ATOM 1733 N N . TRP A 1 228 ? 20.569 -15.190 -20.314 1.00 72.38 228 TRP A N 1
ATOM 1734 C CA . TRP A 1 228 ? 21.980 -15.577 -20.281 1.00 72.38 228 TRP A CA 1
ATOM 1735 C C . TRP A 1 228 ? 22.156 -16.796 -19.370 1.00 72.38 228 TRP A C 1
ATOM 1737 O O . TRP A 1 228 ? 21.741 -16.779 -18.211 1.00 72.38 228 TRP A O 1
ATOM 1747 N N . THR A 1 229 ? 22.742 -17.864 -19.909 1.00 62.28 229 THR A N 1
ATOM 1748 C CA . THR A 1 229 ? 22.989 -19.141 -19.210 1.00 62.28 229 THR A CA 1
ATOM 1749 C C . THR A 1 229 ? 24.445 -19.330 -18.782 1.00 62.28 229 THR A C 1
ATOM 1751 O O . THR A 1 229 ? 24.750 -20.299 -18.090 1.00 62.28 229 THR A O 1
ATOM 1754 N N . GLU A 1 230 ? 25.333 -18.412 -19.167 1.00 68.31 230 GLU A N 1
ATOM 1755 C CA . GLU A 1 230 ? 26.765 -18.436 -18.864 1.00 68.31 230 GLU A CA 1
ATOM 1756 C C . GLU A 1 230 ? 27.148 -17.247 -17.971 1.00 68.31 230 GLU A C 1
ATOM 1758 O O . GLU A 1 230 ? 26.680 -16.124 -18.178 1.00 68.31 230 GLU A O 1
ATOM 1763 N N . ASP A 1 231 ? 28.018 -17.485 -16.985 1.00 71.50 231 ASP A N 1
ATOM 1764 C CA . ASP A 1 231 ? 28.587 -16.427 -16.150 1.00 71.50 231 ASP A CA 1
ATOM 1765 C C . ASP A 1 231 ? 29.573 -15.581 -16.972 1.00 71.50 231 ASP A C 1
ATOM 1767 O O . ASP A 1 231 ? 30.607 -16.072 -17.432 1.00 71.50 231 ASP A O 1
ATOM 1771 N N . ILE A 1 232 ? 29.297 -14.284 -17.117 1.00 84.56 232 ILE A N 1
ATOM 1772 C CA . ILE A 1 232 ? 30.228 -13.340 -17.745 1.00 84.56 232 ILE A CA 1
ATOM 1773 C C . ILE A 1 232 ? 31.337 -13.034 -16.731 1.00 84.56 232 ILE A C 1
ATOM 1775 O O . ILE A 1 232 ? 31.053 -12.667 -15.593 1.00 84.56 232 ILE A O 1
ATOM 1779 N N . ILE A 1 233 ? 32.607 -13.164 -17.121 1.00 88.50 233 ILE A N 1
ATOM 1780 C CA . ILE A 1 233 ? 33.760 -12.974 -16.224 1.00 88.50 233 ILE A CA 1
ATOM 1781 C C . ILE A 1 233 ? 34.690 -11.899 -16.795 1.00 88.50 233 ILE A C 1
ATOM 1783 O O . ILE A 1 233 ? 34.980 -11.901 -17.992 1.00 88.50 233 ILE A O 1
ATOM 1787 N N . THR A 1 234 ? 35.172 -10.982 -15.950 1.00 91.06 234 THR A N 1
ATOM 1788 C CA . THR A 1 234 ? 36.070 -9.907 -16.397 1.00 91.06 234 THR A CA 1
ATOM 1789 C C . THR A 1 234 ? 37.484 -10.378 -16.743 1.00 91.06 234 THR A C 1
ATOM 1791 O O . THR A 1 234 ? 38.080 -11.210 -16.051 1.00 91.06 234 THR A O 1
ATOM 1794 N N . ASP A 1 235 ? 38.050 -9.786 -17.799 1.00 90.62 235 ASP A N 1
ATOM 1795 C CA . ASP A 1 235 ? 39.411 -10.057 -18.270 1.00 90.62 235 ASP A CA 1
ATOM 1796 C C . ASP A 1 235 ? 40.511 -9.498 -17.339 1.00 90.62 235 ASP A C 1
ATOM 1798 O O . ASP A 1 235 ? 40.251 -8.850 -16.325 1.00 90.62 235 ASP A O 1
ATOM 1802 N N . GLN A 1 236 ? 41.781 -9.712 -17.704 1.00 89.88 236 GLN A N 1
ATOM 1803 C CA . GLN A 1 236 ? 42.957 -9.216 -16.963 1.00 89.88 236 GLN A CA 1
ATOM 1804 C C . GLN A 1 236 ? 43.082 -7.674 -16.920 1.00 89.88 236 GLN A C 1
ATOM 1806 O O . GLN A 1 236 ? 44.005 -7.138 -16.308 1.00 89.88 236 GLN A O 1
ATOM 1811 N N . GLN A 1 237 ? 42.200 -6.943 -17.603 1.00 90.94 237 GLN A N 1
ATOM 1812 C CA . GLN A 1 237 ? 42.062 -5.487 -17.579 1.00 90.94 237 GLN A CA 1
ATOM 1813 C C . GLN A 1 237 ? 40.698 -5.063 -16.995 1.00 90.94 237 GLN A C 1
ATOM 1815 O O . GLN A 1 237 ? 40.289 -3.911 -17.159 1.00 90.94 237 GLN A O 1
ATOM 1820 N N . GLY A 1 238 ? 40.007 -5.970 -16.294 1.00 88.50 238 GLY A N 1
ATOM 1821 C CA . GLY A 1 238 ? 38.715 -5.743 -15.649 1.00 88.50 238 GLY A CA 1
ATOM 1822 C C . GLY A 1 238 ? 37.549 -5.578 -16.622 1.00 88.50 238 GLY A C 1
ATOM 1823 O O . GLY A 1 238 ? 36.471 -5.149 -16.213 1.00 88.50 238 GLY A O 1
ATOM 1824 N N . ARG A 1 239 ? 37.741 -5.861 -17.913 1.00 94.00 239 ARG A N 1
ATOM 1825 C CA . ARG A 1 239 ? 36.761 -5.586 -18.965 1.00 94.00 239 ARG A CA 1
ATOM 1826 C C . ARG A 1 239 ? 35.788 -6.737 -19.134 1.00 94.00 239 ARG A C 1
ATOM 1828 O O . ARG A 1 239 ? 36.150 -7.896 -18.955 1.00 94.00 239 ARG A O 1
ATOM 1835 N N . PHE A 1 240 ? 34.577 -6.405 -19.553 1.00 92.06 240 PHE A N 1
ATOM 1836 C CA . PHE A 1 240 ? 33.572 -7.360 -20.002 1.00 92.06 240 PHE A CA 1
ATOM 1837 C C . PHE A 1 240 ? 32.950 -6.884 -21.318 1.00 92.06 240 PHE A C 1
ATOM 1839 O O . PHE A 1 240 ? 32.850 -5.680 -21.580 1.00 92.06 240 PHE A O 1
ATOM 1846 N N . VAL A 1 241 ? 32.525 -7.840 -22.141 1.00 91.19 241 VAL A N 1
ATOM 1847 C CA . VAL A 1 241 ? 31.762 -7.612 -23.371 1.00 91.19 241 VAL A CA 1
ATOM 1848 C C . VAL A 1 241 ? 30.590 -8.583 -23.372 1.00 91.19 241 VAL A C 1
ATOM 1850 O O . VAL A 1 241 ? 30.766 -9.763 -23.085 1.00 91.19 241 VAL A O 1
ATOM 1853 N N . VAL A 1 242 ? 29.407 -8.074 -23.692 1.00 87.94 242 VAL A N 1
ATOM 1854 C CA . VAL A 1 242 ? 28.158 -8.826 -23.788 1.00 87.94 242 VAL A CA 1
ATOM 1855 C C . VAL A 1 242 ? 27.612 -8.618 -25.188 1.00 87.94 242 VAL A C 1
ATOM 1857 O O . VAL A 1 242 ? 27.309 -7.490 -25.575 1.00 87.94 242 VAL A O 1
ATOM 1860 N N . GLN A 1 243 ? 27.498 -9.698 -25.948 1.00 88.81 243 GLN A N 1
ATOM 1861 C CA . GLN A 1 243 ? 26.781 -9.722 -27.221 1.00 88.81 243 GLN A CA 1
ATOM 1862 C C . GLN A 1 243 ? 25.381 -10.297 -26.993 1.00 88.81 243 GLN A C 1
ATOM 1864 O O . GLN A 1 243 ? 25.154 -10.993 -26.004 1.00 88.81 243 GLN A O 1
ATOM 1869 N N . GLY A 1 244 ? 24.443 -10.015 -27.897 1.00 87.56 244 GLY A N 1
ATOM 1870 C CA . GLY A 1 244 ? 23.076 -10.510 -27.753 1.00 87.56 244 GLY A CA 1
ATOM 1871 C C . GLY A 1 244 ? 22.299 -9.759 -26.674 1.00 87.56 244 GLY A C 1
ATOM 1872 O O . GLY A 1 244 ? 21.777 -10.370 -25.748 1.00 87.56 244 GLY A O 1
ATOM 1873 N N . VAL A 1 245 ? 22.250 -8.428 -26.767 1.00 89.44 245 VAL A N 1
ATOM 1874 C CA . VAL A 1 245 ? 21.497 -7.561 -25.846 1.00 89.44 245 VAL A CA 1
ATOM 1875 C C . VAL A 1 245 ? 20.384 -6.847 -26.618 1.00 89.44 245 VAL A C 1
ATOM 1877 O O . VAL A 1 245 ? 20.582 -6.459 -27.769 1.00 89.44 245 VAL A O 1
ATOM 1880 N N . CYS A 1 246 ? 19.213 -6.662 -26.007 1.00 86.00 246 CYS A N 1
ATOM 1881 C CA . CYS A 1 246 ? 18.123 -5.873 -26.588 1.00 86.00 246 CYS A CA 1
ATOM 1882 C C . CYS A 1 246 ? 18.276 -4.382 -26.256 1.00 86.00 246 CYS A C 1
ATOM 1884 O O . CYS A 1 246 ? 18.764 -4.010 -25.183 1.00 86.00 246 CYS A O 1
ATOM 1886 N N . LYS A 1 247 ? 17.809 -3.511 -27.158 1.00 84.06 247 LYS A N 1
ATOM 1887 C CA . LYS A 1 247 ? 17.772 -2.060 -26.931 1.00 84.06 247 LYS A CA 1
ATOM 1888 C C . LYS A 1 247 ? 16.771 -1.702 -25.819 1.00 84.06 247 LYS A C 1
ATOM 1890 O O . LYS A 1 247 ? 15.633 -2.171 -25.827 1.00 84.06 247 LYS A O 1
ATOM 1895 N N . GLY A 1 248 ? 17.173 -0.824 -24.898 1.00 76.38 248 GLY A N 1
ATOM 1896 C CA . GLY A 1 248 ? 16.353 -0.385 -23.762 1.00 76.38 248 GLY A CA 1
ATOM 1897 C C . GLY A 1 248 ? 17.097 -0.466 -22.429 1.00 76.38 248 GLY A C 1
ATOM 1898 O O . GLY A 1 248 ? 18.324 -0.413 -22.402 1.00 76.38 248 GLY A O 1
ATOM 1899 N N . TYR A 1 249 ? 16.356 -0.575 -21.326 1.00 78.00 249 TYR A N 1
ATOM 1900 C CA . TYR A 1 249 ? 16.926 -0.703 -19.982 1.00 78.00 249 TYR A CA 1
ATOM 1901 C C . TYR A 1 249 ? 17.731 -2.005 -19.827 1.00 78.00 249 TYR A C 1
ATOM 1903 O O . TYR A 1 249 ? 17.307 -3.082 -20.264 1.00 78.00 249 TYR A O 1
ATOM 1911 N N . LEU A 1 250 ? 18.880 -1.896 -19.163 1.00 76.38 250 LEU A N 1
ATOM 1912 C CA . LEU A 1 250 ? 19.704 -3.014 -18.722 1.00 76.38 250 LEU A CA 1
ATOM 1913 C C . LEU A 1 250 ? 20.345 -2.674 -17.371 1.00 76.38 250 LEU A C 1
ATOM 1915 O O . LEU A 1 250 ? 21.075 -1.688 -17.244 1.00 76.38 250 LEU A O 1
ATOM 1919 N N . GLY A 1 251 ? 20.100 -3.520 -16.376 1.00 76.94 251 GLY A N 1
ATOM 1920 C CA . GLY A 1 251 ? 20.831 -3.538 -15.118 1.00 76.94 251 GLY A CA 1
ATOM 1921 C C . GLY A 1 251 ? 22.029 -4.483 -15.199 1.00 76.94 251 GLY A C 1
ATOM 1922 O O . GLY A 1 251 ? 21.946 -5.572 -15.774 1.00 76.94 251 GLY A O 1
ATOM 1923 N N . ILE A 1 252 ? 23.161 -4.046 -14.648 1.00 81.75 252 ILE A N 1
ATOM 1924 C CA . ILE A 1 252 ? 24.432 -4.777 -14.633 1.00 81.75 252 ILE A CA 1
ATOM 1925 C C . ILE A 1 252 ? 25.000 -4.771 -13.214 1.00 81.75 252 ILE A C 1
ATOM 1927 O O . ILE A 1 252 ? 25.047 -3.733 -12.555 1.00 81.75 252 ILE A O 1
ATOM 1931 N N . MET A 1 253 ? 25.482 -5.917 -12.741 1.00 78.12 253 MET A N 1
ATOM 1932 C CA . MET A 1 253 ? 26.102 -6.077 -11.424 1.00 78.12 253 MET A CA 1
ATOM 1933 C C . MET A 1 253 ? 27.421 -6.812 -11.571 1.00 78.12 253 MET A C 1
ATOM 1935 O O . MET A 1 253 ? 27.459 -7.872 -12.183 1.00 78.12 253 MET A O 1
ATOM 1939 N N . ALA A 1 254 ? 28.476 -6.286 -10.958 1.00 82.50 254 ALA A N 1
ATOM 1940 C CA . ALA A 1 254 ? 29.760 -6.958 -10.838 1.00 82.50 254 ALA A CA 1
ATOM 1941 C C . ALA A 1 254 ? 29.996 -7.394 -9.385 1.00 82.50 254 ALA A C 1
ATOM 1943 O O . ALA A 1 254 ? 29.770 -6.627 -8.443 1.00 82.50 254 ALA A O 1
ATOM 1944 N N . ARG A 1 255 ? 30.469 -8.629 -9.200 1.00 81.88 255 ARG A N 1
ATOM 1945 C CA . ARG A 1 255 ? 30.826 -9.215 -7.900 1.00 81.88 255 ARG A CA 1
ATOM 1946 C C . ARG A 1 255 ? 32.211 -9.850 -7.979 1.00 81.88 255 ARG A C 1
ATOM 1948 O O . ARG A 1 255 ? 32.504 -10.565 -8.931 1.00 81.88 255 ARG A O 1
ATOM 1955 N N . ASN A 1 256 ? 33.042 -9.659 -6.957 1.00 79.50 256 ASN A N 1
ATOM 1956 C CA . ASN A 1 256 ? 34.266 -10.440 -6.767 1.00 79.50 256 ASN A CA 1
ATOM 1957 C C . ASN A 1 256 ? 34.259 -11.074 -5.365 1.00 79.50 256 ASN A C 1
ATOM 1959 O O . ASN A 1 256 ? 34.138 -10.382 -4.352 1.00 79.50 256 ASN A O 1
ATOM 1963 N N . SER A 1 257 ? 34.353 -12.404 -5.320 1.00 62.16 257 SER A N 1
ATOM 1964 C CA . SER A 1 257 ? 34.219 -13.239 -4.119 1.00 62.16 257 SER A CA 1
ATOM 1965 C C . SER A 1 257 ? 35.559 -13.669 -3.499 1.00 62.16 257 SER A C 1
ATOM 1967 O O . SER A 1 257 ? 35.635 -14.688 -2.805 1.00 62.16 257 SER A O 1
ATOM 1969 N N . GLY A 1 258 ? 36.632 -12.906 -3.727 1.00 55.22 258 GLY A N 1
ATOM 1970 C CA . GLY A 1 258 ? 37.932 -13.115 -3.088 1.00 55.22 258 GLY A CA 1
ATOM 1971 C C . GLY A 1 258 ? 37.912 -12.849 -1.576 1.00 55.22 258 GLY A C 1
ATOM 1972 O O . GLY A 1 258 ? 37.949 -11.704 -1.125 1.00 55.22 258 GLY A O 1
ATOM 1973 N N . ARG A 1 259 ? 37.924 -13.904 -0.748 1.00 37.19 259 ARG A N 1
ATOM 1974 C CA . ARG A 1 259 ? 38.131 -13.749 0.707 1.00 37.19 259 ARG A CA 1
ATOM 1975 C C . ARG A 1 259 ? 39.461 -13.009 0.962 1.00 37.19 259 ARG A C 1
ATOM 1977 O O . ARG A 1 259 ? 40.463 -13.387 0.359 1.00 37.19 259 ARG A O 1
ATOM 1984 N N . PRO A 1 260 ? 39.507 -12.000 1.857 1.00 41.47 260 PRO A N 1
ATOM 1985 C CA . PRO A 1 260 ? 38.572 -11.758 2.960 1.00 41.47 260 PRO A CA 1
ATOM 1986 C C . PRO A 1 260 ? 37.499 -10.674 2.721 1.00 41.47 260 PRO A C 1
ATOM 1988 O O . PRO A 1 260 ? 36.856 -10.272 3.688 1.00 41.47 260 PRO A O 1
ATOM 1991 N N . LYS A 1 261 ? 37.296 -10.169 1.494 1.00 53.12 261 LYS A N 1
ATOM 1992 C CA . LYS A 1 261 ? 36.325 -9.093 1.214 1.00 53.12 261 LYS A CA 1
ATOM 1993 C C . LYS A 1 261 ? 35.443 -9.433 0.013 1.00 53.12 261 LYS A C 1
ATOM 1995 O O . LYS A 1 261 ? 35.943 -9.526 -1.100 1.00 53.12 261 LYS A O 1
ATOM 2000 N N . TYR A 1 262 ? 34.129 -9.516 0.217 1.00 58.59 262 TYR A N 1
ATOM 2001 C CA . TYR A 1 262 ? 33.192 -9.441 -0.904 1.00 58.59 262 TYR A CA 1
ATOM 2002 C C . TYR A 1 262 ? 33.203 -8.018 -1.469 1.00 58.59 262 TYR A C 1
ATOM 2004 O O . TYR A 1 262 ? 32.893 -7.058 -0.757 1.00 58.59 262 TYR A O 1
ATOM 2012 N N . LEU A 1 263 ? 33.576 -7.890 -2.740 1.00 65.12 263 LEU A N 1
ATOM 2013 C CA . LEU A 1 263 ? 33.484 -6.638 -3.481 1.00 65.12 263 LEU A CA 1
ATOM 2014 C C . LEU A 1 263 ? 32.249 -6.695 -4.382 1.00 65.12 263 LEU A C 1
ATOM 2016 O O . LEU A 1 263 ? 32.034 -7.694 -5.073 1.00 65.12 263 LEU A O 1
ATOM 2020 N N . GLY A 1 264 ? 31.448 -5.634 -4.382 1.00 77.81 264 GLY A N 1
ATOM 2021 C CA . GLY A 1 264 ? 30.214 -5.564 -5.162 1.00 77.81 264 GLY A CA 1
ATOM 2022 C C . GLY A 1 264 ? 29.896 -4.149 -5.626 1.00 77.81 264 GLY A C 1
ATOM 2023 O O . GLY A 1 264 ? 30.283 -3.176 -4.977 1.00 77.81 264 GLY A O 1
ATOM 2024 N N . GLY A 1 265 ? 29.195 -4.051 -6.752 1.00 66.62 265 GLY A N 1
ATOM 2025 C CA . GLY A 1 265 ? 28.723 -2.796 -7.331 1.00 66.62 265 GLY A CA 1
ATOM 2026 C C . GLY A 1 265 ? 27.789 -3.056 -8.511 1.00 66.62 265 GLY A C 1
ATOM 2027 O O . GLY A 1 265 ? 27.953 -4.038 -9.237 1.00 66.62 265 GLY A O 1
ATOM 2028 N N . SER A 1 266 ? 26.801 -2.186 -8.694 1.00 77.12 266 SER A N 1
ATOM 2029 C CA . SER A 1 266 ? 25.794 -2.272 -9.754 1.00 77.12 266 SER A CA 1
ATOM 2030 C C . SER A 1 266 ? 25.716 -0.976 -10.558 1.00 77.12 266 SER A C 1
ATOM 2032 O O . SER A 1 266 ? 26.234 0.067 -10.151 1.00 77.12 266 SER A O 1
ATOM 2034 N N . LYS A 1 267 ? 25.106 -1.058 -11.742 1.00 71.81 267 LYS A N 1
ATOM 2035 C CA . LYS A 1 267 ? 24.847 0.075 -12.622 1.00 71.81 267 LYS A CA 1
ATOM 2036 C C . LYS A 1 267 ? 23.697 -0.221 -13.577 1.00 71.81 267 LYS A C 1
ATOM 2038 O O . LYS A 1 267 ? 23.662 -1.280 -14.194 1.00 71.81 267 LYS A O 1
ATOM 2043 N N . GLU A 1 268 ? 22.816 0.752 -13.740 1.00 76.88 268 GLU A N 1
ATOM 2044 C CA . GLU A 1 268 ? 21.749 0.749 -14.740 1.00 76.88 268 GLU A CA 1
ATOM 2045 C C . GLU A 1 268 ? 22.169 1.597 -15.949 1.00 76.88 268 GLU A C 1
ATOM 2047 O O . GLU A 1 268 ? 22.880 2.597 -15.791 1.00 76.88 268 GLU A O 1
ATOM 2052 N N . ILE A 1 269 ? 21.758 1.196 -17.154 1.00 75.69 269 ILE A N 1
ATOM 2053 C CA . ILE A 1 269 ? 21.981 1.943 -18.401 1.00 75.69 269 ILE A CA 1
ATOM 2054 C C . ILE A 1 269 ? 20.812 1.800 -19.387 1.00 75.69 269 ILE A C 1
ATOM 2056 O O . ILE A 1 269 ? 20.076 0.812 -19.362 1.00 75.69 269 ILE A O 1
ATOM 2060 N N . THR A 1 270 ? 20.717 2.747 -20.325 1.00 80.38 270 THR A N 1
ATOM 2061 C CA . THR A 1 270 ? 19.971 2.581 -21.581 1.00 80.38 270 THR A CA 1
ATOM 2062 C C . THR A 1 270 ? 20.920 2.082 -22.673 1.00 80.38 270 THR A C 1
ATOM 2064 O O . THR A 1 270 ? 21.838 2.788 -23.103 1.00 80.38 270 THR A O 1
ATOM 2067 N N . VAL A 1 271 ? 20.705 0.852 -23.139 1.00 75.94 271 VAL A N 1
ATOM 2068 C CA . VAL A 1 271 ? 21.451 0.245 -24.249 1.00 75.94 271 VAL A CA 1
ATOM 2069 C C . VAL A 1 271 ? 21.159 1.029 -25.529 1.00 75.94 271 VAL A C 1
ATOM 2071 O O . VAL A 1 271 ? 20.002 1.155 -25.933 1.00 75.94 271 VAL A O 1
ATOM 2074 N N . GLY A 1 272 ? 22.215 1.550 -26.160 1.00 69.25 272 GLY A N 1
ATOM 2075 C CA . GLY A 1 272 ? 22.146 2.406 -27.350 1.00 69.25 272 GLY A CA 1
ATOM 2076 C C . GLY A 1 272 ? 22.417 3.897 -27.103 1.00 69.25 272 GLY A C 1
ATOM 2077 O O . GLY A 1 272 ? 22.465 4.649 -28.071 1.00 69.25 272 GLY A O 1
ATOM 2078 N N . GLU A 1 273 ? 22.621 4.327 -25.850 1.00 71.69 273 GLU A N 1
ATOM 2079 C CA . GLU A 1 273 ? 22.864 5.742 -25.488 1.00 71.69 273 GLU A CA 1
ATOM 2080 C C . GLU A 1 273 ? 24.190 5.980 -24.728 1.00 71.69 273 GLU A C 1
ATOM 2082 O O . GLU A 1 273 ? 24.454 7.090 -24.270 1.00 71.69 273 GLU A O 1
ATOM 2087 N N . THR A 1 274 ? 25.037 4.955 -24.555 1.00 64.62 274 THR A N 1
ATOM 2088 C CA . THR A 1 274 ? 26.292 5.050 -23.777 1.00 64.62 274 THR A CA 1
ATOM 2089 C C . THR A 1 274 ? 27.470 4.316 -24.424 1.00 64.62 274 THR A C 1
ATOM 2091 O O . THR A 1 274 ? 27.380 3.128 -24.716 1.00 64.62 274 THR A O 1
ATOM 2094 N N . ASP A 1 275 ? 28.606 5.012 -24.569 1.00 56.78 275 ASP A N 1
ATOM 2095 C CA . ASP A 1 275 ? 29.786 4.511 -25.300 1.00 56.78 275 ASP A CA 1
ATOM 2096 C C . ASP A 1 275 ? 30.690 3.550 -24.502 1.00 56.78 275 ASP A C 1
ATOM 2098 O O . ASP A 1 275 ? 31.401 2.736 -25.089 1.00 56.78 275 ASP A O 1
ATOM 2102 N N . LEU A 1 276 ? 30.722 3.652 -23.165 1.00 75.19 276 LEU A N 1
ATOM 2103 C CA . LEU A 1 276 ? 31.519 2.760 -22.312 1.00 75.19 276 LEU A CA 1
ATOM 2104 C C . LEU A 1 276 ? 30.981 2.696 -20.880 1.00 75.19 276 LEU A C 1
ATOM 2106 O O . LEU A 1 276 ? 30.921 3.708 -20.173 1.00 75.19 276 LEU A O 1
ATOM 2110 N N . ILE A 1 277 ? 30.682 1.489 -20.400 1.00 84.81 277 ILE A N 1
ATOM 2111 C CA . ILE A 1 277 ? 30.234 1.292 -19.021 1.00 84.81 277 ILE A CA 1
ATOM 2112 C C . ILE A 1 277 ? 31.436 1.242 -18.071 1.00 84.81 277 ILE A C 1
ATOM 2114 O O . ILE A 1 277 ? 32.413 0.531 -18.286 1.00 84.81 277 ILE A O 1
ATOM 2118 N N . ARG A 1 278 ? 31.347 1.989 -16.970 1.00 86.50 278 ARG A N 1
ATOM 2119 C CA . ARG A 1 278 ? 32.246 1.873 -15.813 1.00 86.50 278 ARG A CA 1
ATOM 2120 C C . ARG A 1 278 ? 31.424 1.489 -14.596 1.00 86.50 278 ARG A C 1
ATOM 2122 O O . ARG A 1 278 ? 30.467 2.209 -14.287 1.00 86.50 278 ARG A O 1
ATOM 2129 N N . ILE A 1 279 ? 31.808 0.393 -13.948 1.00 84.19 279 ILE A N 1
ATOM 2130 C CA . ILE A 1 279 ? 31.268 -0.096 -12.676 1.00 84.19 279 ILE A CA 1
ATOM 2131 C C . ILE A 1 279 ? 32.407 -0.024 -11.661 1.00 84.19 279 ILE A C 1
ATOM 2133 O O . ILE A 1 279 ? 33.503 -0.506 -11.938 1.00 84.19 279 ILE A O 1
ATOM 2137 N N . VAL A 1 280 ? 32.160 0.578 -10.501 1.00 82.94 280 VAL A N 1
ATOM 2138 C CA . VAL A 1 280 ? 33.100 0.555 -9.376 1.00 82.94 280 VAL A CA 1
ATOM 2139 C C . VAL A 1 280 ? 32.548 -0.432 -8.360 1.00 82.94 280 VAL A C 1
ATOM 2141 O O . VAL A 1 280 ? 31.440 -0.237 -7.864 1.00 82.94 280 VAL A O 1
ATOM 2144 N N . ILE A 1 281 ? 33.295 -1.495 -8.074 1.00 78.19 281 ILE A N 1
ATOM 2145 C CA . ILE A 1 281 ? 32.983 -2.404 -6.976 1.00 78.19 281 ILE A CA 1
ATOM 2146 C C . ILE A 1 281 ? 33.760 -1.961 -5.747 1.00 78.19 281 ILE A C 1
ATOM 2148 O O . ILE A 1 281 ? 34.951 -1.666 -5.810 1.00 78.19 281 ILE A O 1
ATOM 2152 N N . GLN A 1 282 ? 33.077 -1.914 -4.614 1.00 74.00 282 GLN A N 1
ATOM 2153 C CA . GLN A 1 282 ? 33.678 -1.519 -3.346 1.00 74.00 282 GLN A CA 1
ATOM 2154 C C . GLN A 1 282 ? 33.507 -2.649 -2.333 1.00 74.00 282 GLN A C 1
ATOM 2156 O O . GLN A 1 282 ? 32.623 -3.498 -2.516 1.00 74.00 282 GLN A O 1
ATOM 2161 N N . PRO A 1 283 ? 34.320 -2.686 -1.260 1.00 61.75 283 PRO A N 1
ATOM 2162 C CA . PRO A 1 283 ? 34.039 -3.546 -0.127 1.00 61.75 283 PRO A CA 1
ATOM 2163 C C . PRO A 1 283 ? 32.649 -3.201 0.392 1.00 61.75 283 PRO A C 1
ATOM 2165 O O . PRO A 1 283 ? 32.457 -2.159 1.018 1.00 61.75 283 PRO A O 1
ATOM 2168 N N . HIS A 1 284 ? 31.678 -4.079 0.140 1.00 47.47 284 HIS A N 1
ATOM 2169 C CA . HIS A 1 284 ? 30.445 -3.998 0.901 1.00 47.47 284 HIS A CA 1
ATOM 2170 C C . HIS A 1 284 ? 30.841 -4.145 2.374 1.00 47.47 284 HIS A C 1
ATOM 2172 O O . HIS A 1 284 ? 31.674 -5.011 2.689 1.00 47.47 284 HIS A O 1
ATOM 2178 N N . PRO A 1 285 ? 30.300 -3.317 3.290 1.00 32.41 285 PRO A N 1
ATOM 2179 C CA . PRO A 1 285 ? 30.409 -3.642 4.697 1.00 32.41 285 PRO A CA 1
ATOM 2180 C C . PRO A 1 285 ? 29.860 -5.055 4.829 1.00 32.41 285 PRO A C 1
ATOM 2182 O O . PRO A 1 285 ? 28.754 -5.340 4.369 1.00 32.41 285 PRO A O 1
ATOM 2185 N N . HIS A 1 286 ? 30.668 -5.961 5.376 1.00 32.66 286 HIS A N 1
ATOM 2186 C CA . HIS A 1 286 ? 30.199 -7.311 5.616 1.00 32.66 286 HIS A CA 1
ATOM 2187 C C . HIS A 1 286 ? 28.963 -7.165 6.505 1.00 32.66 286 HIS A C 1
ATOM 2189 O O . HIS A 1 286 ? 29.098 -6.740 7.657 1.00 32.66 286 HIS A O 1
ATOM 2195 N N . GLU A 1 287 ? 27.782 -7.519 5.986 1.00 31.91 287 GLU A N 1
ATOM 2196 C CA . GLU A 1 287 ? 26.695 -7.970 6.842 1.00 31.91 287 GLU A CA 1
ATOM 2197 C C . GLU A 1 287 ? 27.332 -9.095 7.661 1.00 31.91 287 GLU A C 1
ATOM 2199 O O . GLU A 1 287 ? 27.641 -10.189 7.169 1.00 31.91 287 GLU A O 1
ATOM 2204 N N . ARG A 1 288 ? 27.685 -8.765 8.909 1.00 23.22 288 ARG A N 1
ATOM 2205 C CA . ARG A 1 288 ? 27.985 -9.784 9.894 1.00 23.22 288 ARG A CA 1
ATOM 2206 C C . ARG A 1 288 ? 26.710 -10.600 9.967 1.00 23.22 288 ARG A C 1
ATOM 2208 O O . ARG A 1 288 ? 25.641 -10.038 10.186 1.00 23.22 288 ARG A O 1
ATOM 2215 N N . ARG A 1 289 ? 26.848 -11.921 9.928 1.00 30.11 289 ARG A N 1
ATOM 2216 C CA . ARG A 1 289 ? 25.898 -12.796 10.613 1.00 30.11 289 ARG A CA 1
ATOM 2217 C C . ARG A 1 289 ? 26.078 -12.609 12.125 1.00 30.11 289 ARG A C 1
ATOM 2219 O O . ARG A 1 289 ? 26.646 -13.436 12.825 1.00 30.11 289 ARG A O 1
ATOM 2226 N N . THR A 1 290 ? 25.708 -11.423 12.592 1.00 23.44 290 THR A N 1
ATOM 2227 C CA . THR A 1 290 ? 25.019 -11.279 13.861 1.00 23.44 290 THR A CA 1
ATOM 2228 C C . THR A 1 290 ? 23.579 -11.635 13.556 1.00 23.44 290 THR A C 1
ATOM 2230 O O . THR A 1 290 ? 22.987 -11.004 12.681 1.00 23.44 290 THR A O 1
ATOM 2233 N N . ASP A 1 291 ? 23.028 -12.620 14.253 1.00 27.00 291 ASP A N 1
ATOM 2234 C CA . ASP A 1 291 ? 21.614 -12.975 14.156 1.00 27.00 291 ASP A CA 1
ATOM 2235 C C . ASP A 1 291 ? 20.777 -11.914 14.899 1.00 27.00 291 ASP A C 1
ATOM 2237 O O . ASP A 1 291 ? 20.207 -12.143 15.962 1.00 27.00 291 ASP A O 1
ATOM 2241 N N . VAL A 1 292 ? 20.801 -10.697 14.349 1.00 25.44 292 VAL A N 1
ATOM 2242 C CA . VAL A 1 292 ? 19.920 -9.585 14.690 1.00 25.44 292 VAL A CA 1
ATOM 2243 C C . VAL A 1 292 ? 18.719 -9.722 13.775 1.00 25.44 292 VAL A C 1
ATOM 2245 O O . VAL A 1 292 ? 18.802 -9.437 12.581 1.00 25.44 292 VAL A O 1
ATOM 2248 N N . ASP A 1 293 ? 17.625 -10.190 14.361 1.00 30.30 293 ASP A N 1
ATOM 2249 C CA . ASP A 1 293 ? 16.290 -10.125 13.780 1.00 30.30 293 ASP A CA 1
ATOM 2250 C C . ASP A 1 293 ? 16.038 -8.694 13.250 1.00 30.30 293 ASP A C 1
ATOM 2252 O O . ASP A 1 293 ? 16.192 -7.740 14.028 1.00 30.30 293 ASP A O 1
ATOM 2256 N N . PRO A 1 294 ? 15.757 -8.491 11.943 1.00 32.03 294 PRO A N 1
ATOM 2257 C CA . PRO A 1 294 ? 15.508 -7.170 11.373 1.00 32.03 294 PRO A CA 1
ATOM 2258 C C . PRO A 1 294 ? 14.197 -6.630 11.942 1.00 32.03 294 PRO A C 1
ATOM 2260 O O . PRO A 1 294 ? 13.108 -6.879 11.435 1.00 32.03 294 PRO A O 1
ATOM 2263 N N . ALA A 1 295 ? 14.346 -5.922 13.059 1.00 38.94 295 ALA A N 1
ATOM 2264 C CA . ALA A 1 295 ? 13.300 -5.653 14.024 1.00 38.94 295 ALA A CA 1
ATOM 2265 C C . ALA A 1 295 ? 11.955 -5.276 13.390 1.00 38.94 295 ALA A C 1
ATOM 2267 O O . ALA A 1 295 ? 11.843 -4.197 12.794 1.00 38.94 295 ALA A O 1
ATOM 2268 N N . ALA A 1 296 ? 10.964 -6.147 13.607 1.00 52.16 296 ALA A N 1
ATOM 2269 C CA . ALA A 1 296 ? 9.628 -6.099 13.023 1.00 52.16 296 ALA A CA 1
ATOM 2270 C C . ALA A 1 296 ? 8.996 -4.698 13.025 1.00 52.16 296 ALA A C 1
ATOM 2272 O O . ALA A 1 296 ? 9.147 -3.920 13.976 1.00 52.16 296 ALA A O 1
ATOM 2273 N N . LEU A 1 297 ? 8.257 -4.400 11.955 1.00 54.84 297 LEU A N 1
ATOM 2274 C CA . LEU A 1 297 ? 7.474 -3.174 11.816 1.00 54.84 297 LEU A CA 1
ATOM 2275 C C . LEU A 1 297 ? 6.151 -3.254 12.578 1.00 54.84 297 LEU A C 1
ATOM 2277 O O . LEU A 1 297 ? 5.536 -2.221 12.827 1.00 54.84 297 LEU A O 1
ATOM 2281 N N . ILE A 1 298 ? 5.757 -4.458 13.002 1.00 50.50 298 ILE A N 1
ATOM 2282 C CA . ILE A 1 298 ? 4.745 -4.682 14.038 1.00 50.50 298 ILE A CA 1
ATOM 2283 C C . ILE A 1 298 ? 4.949 -3.689 15.193 1.00 50.50 298 ILE A C 1
ATOM 2285 O O . ILE A 1 298 ? 6.055 -3.515 15.711 1.00 50.50 298 ILE A O 1
ATOM 2289 N N . ALA A 1 299 ? 3.845 -3.064 15.596 1.00 41.72 299 ALA A N 1
ATOM 2290 C CA . ALA A 1 299 ? 3.748 -2.027 16.616 1.00 41.72 299 ALA A CA 1
ATOM 2291 C C . ALA A 1 299 ? 4.399 -0.654 16.286 1.00 41.72 299 ALA A C 1
ATOM 2293 O O . ALA A 1 299 ? 4.673 0.133 17.197 1.00 41.72 299 ALA A O 1
ATOM 2294 N N . ARG A 1 300 ? 4.618 -0.321 15.004 1.00 60.47 300 ARG A N 1
ATOM 2295 C CA . ARG A 1 300 ? 5.171 0.972 14.541 1.00 60.47 300 ARG A CA 1
ATOM 2296 C C . ARG A 1 300 ? 4.212 1.725 13.616 1.00 60.47 300 ARG A C 1
ATOM 2298 O O . ARG A 1 300 ? 3.371 1.102 12.980 1.00 60.47 300 ARG A O 1
ATOM 2305 N N . PRO A 1 301 ? 4.366 3.051 13.443 1.00 56.72 301 PRO A N 1
ATOM 2306 C CA . PRO A 1 301 ? 3.762 3.746 12.312 1.00 56.72 301 PRO A CA 1
ATOM 2307 C C . PRO A 1 301 ? 4.174 3.101 10.984 1.00 56.72 301 PRO A C 1
ATOM 2309 O O . PRO A 1 301 ? 5.327 2.696 10.811 1.00 56.72 301 PRO A O 1
ATOM 2312 N N . LEU A 1 302 ? 3.230 3.054 10.050 1.00 60.78 302 LEU A N 1
ATOM 2313 C CA . LEU A 1 302 ? 3.424 2.689 8.655 1.00 60.78 302 LEU A CA 1
ATOM 2314 C C . LEU A 1 302 ? 4.635 3.450 8.088 1.00 60.78 302 LEU A C 1
ATOM 2316 O O . LEU A 1 302 ? 4.679 4.680 8.221 1.00 60.78 302 LEU A O 1
ATOM 2320 N N . PRO A 1 303 ? 5.619 2.773 7.463 1.00 67.38 303 PRO A N 1
ATOM 2321 C CA . PRO A 1 303 ? 6.677 3.462 6.742 1.00 67.38 303 PRO A CA 1
ATOM 2322 C C . PRO A 1 303 ? 6.052 4.411 5.718 1.00 67.38 303 PRO A C 1
ATOM 2324 O O . PRO A 1 303 ? 5.006 4.104 5.143 1.00 67.38 303 PRO A O 1
ATOM 2327 N N . ASN A 1 304 ? 6.662 5.579 5.498 1.00 62.44 304 ASN A N 1
ATOM 2328 C CA . ASN A 1 304 ? 6.059 6.541 4.582 1.00 62.44 304 ASN A CA 1
ATOM 2329 C C . ASN A 1 304 ? 5.907 5.914 3.187 1.00 62.44 304 ASN A C 1
ATOM 2331 O O . ASN A 1 304 ? 6.780 5.175 2.729 1.00 62.44 304 ASN A O 1
ATOM 2335 N N . LEU A 1 305 ? 4.821 6.260 2.498 1.00 66.62 305 LEU A N 1
ATOM 2336 C CA . LEU A 1 305 ? 4.496 5.793 1.145 1.00 66.62 305 LEU A CA 1
ATOM 2337 C C . LEU A 1 305 ? 5.372 6.498 0.077 1.00 66.62 305 LEU A C 1
ATOM 2339 O O . LEU A 1 305 ? 5.026 6.571 -1.104 1.00 66.62 305 LEU A O 1
ATOM 2343 N N . ASP A 1 306 ? 6.525 7.026 0.496 1.00 60.91 306 ASP A N 1
ATOM 2344 C CA . ASP A 1 306 ? 7.588 7.520 -0.369 1.00 60.91 306 ASP A CA 1
ATOM 2345 C C . ASP A 1 306 ? 8.125 6.366 -1.215 1.00 60.91 306 ASP A C 1
ATOM 2347 O O . ASP A 1 306 ? 8.134 5.208 -0.802 1.00 60.91 306 ASP A O 1
ATOM 2351 N N . GLY A 1 307 ? 8.524 6.665 -2.449 1.00 66.25 307 GLY A N 1
ATOM 2352 C CA . GLY A 1 307 ? 8.830 5.619 -3.422 1.00 66.25 307 GLY A CA 1
ATOM 2353 C C . GLY A 1 307 ? 7.605 4.838 -3.920 1.00 66.25 307 GLY A C 1
ATOM 2354 O O . GLY A 1 307 ? 7.780 4.015 -4.808 1.00 66.25 307 GLY A O 1
ATOM 2355 N N . LEU A 1 308 ? 6.375 5.123 -3.466 1.00 75.62 308 LEU A N 1
ATOM 2356 C CA . LEU A 1 308 ? 5.138 4.556 -4.026 1.00 75.62 308 LEU A CA 1
ATOM 2357 C C . LEU A 1 308 ? 4.323 5.604 -4.792 1.00 75.62 308 LEU A C 1
ATOM 2359 O O . LEU A 1 308 ? 4.253 6.773 -4.406 1.00 75.62 308 LEU A O 1
ATOM 2363 N N . THR A 1 309 ? 3.689 5.195 -5.888 1.00 79.31 309 THR A N 1
ATOM 2364 C CA . THR A 1 309 ? 2.491 5.863 -6.426 1.00 79.31 309 THR A CA 1
ATOM 2365 C C . THR A 1 309 ? 1.248 5.140 -5.921 1.00 79.31 309 THR A C 1
ATOM 2367 O O . THR A 1 309 ? 1.309 3.945 -5.632 1.00 79.31 309 THR A O 1
ATOM 2370 N N . LEU A 1 310 ? 0.130 5.859 -5.868 1.00 79.00 310 LEU A N 1
ATOM 2371 C CA . LEU A 1 310 ? -1.207 5.316 -5.653 1.00 79.00 310 LEU A CA 1
ATOM 2372 C C . LEU A 1 310 ? -2.174 5.966 -6.657 1.00 79.00 310 LEU A C 1
ATOM 2374 O O . LEU A 1 310 ? -1.902 7.084 -7.103 1.00 79.00 310 LEU A O 1
ATOM 2378 N N . ASP A 1 311 ? -3.287 5.309 -6.988 1.00 69.88 311 ASP A N 1
ATOM 2379 C CA . ASP A 1 311 ? -4.361 5.912 -7.798 1.00 69.88 311 ASP A CA 1
ATOM 2380 C C . ASP A 1 311 ? -5.316 6.807 -6.988 1.00 69.88 311 ASP A C 1
ATOM 2382 O O . ASP A 1 311 ? -5.934 7.706 -7.557 1.00 69.88 311 ASP A O 1
ATOM 2386 N N . VAL A 1 312 ? -5.357 6.641 -5.661 1.00 62.72 312 VAL A N 1
ATOM 2387 C CA . VAL A 1 312 ? -5.845 7.656 -4.716 1.00 62.72 312 VAL A CA 1
ATOM 2388 C C . VAL A 1 312 ? -4.700 8.112 -3.820 1.00 62.72 312 VAL A C 1
ATOM 2390 O O . VAL A 1 312 ? -3.957 7.305 -3.265 1.00 62.72 312 VAL A O 1
ATOM 2393 N N . ALA A 1 313 ? -4.546 9.418 -3.636 1.00 60.03 313 ALA A N 1
ATOM 2394 C CA . ALA A 1 313 ? -3.483 9.959 -2.803 1.00 60.03 313 ALA A CA 1
ATOM 2395 C C . ALA A 1 313 ? -3.629 9.530 -1.323 1.00 60.03 313 ALA A C 1
ATOM 2397 O O . ALA A 1 313 ? -4.764 9.413 -0.848 1.00 60.03 313 ALA A O 1
ATOM 2398 N N . PRO A 1 314 ? -2.523 9.377 -0.560 1.00 61.12 314 PRO A N 1
ATOM 2399 C CA . PRO A 1 314 ? -2.526 8.837 0.808 1.00 61.12 314 PRO A CA 1
ATOM 2400 C C . PRO A 1 314 ? -3.529 9.457 1.790 1.00 61.12 314 PRO A C 1
ATOM 2402 O O . PRO A 1 314 ? -4.045 8.768 2.658 1.00 61.12 314 PRO A O 1
ATOM 2405 N N . VAL A 1 315 ? -3.880 10.734 1.634 1.00 50.97 315 VAL A N 1
ATOM 2406 C CA . VAL A 1 315 ? -4.878 11.413 2.482 1.00 50.97 315 VAL A CA 1
ATOM 2407 C C . VAL A 1 315 ? -6.315 10.872 2.317 1.00 50.97 315 VAL A C 1
ATOM 2409 O O . VAL A 1 315 ? -7.173 11.111 3.162 1.00 50.97 315 VAL A O 1
ATOM 2412 N N . GLN A 1 316 ? -6.597 10.096 1.262 1.00 50.22 316 GLN A N 1
ATOM 2413 C CA . GLN A 1 316 ? -7.829 9.300 1.140 1.00 50.22 316 GLN A CA 1
ATOM 2414 C C . GLN A 1 316 ? -7.721 7.907 1.780 1.00 50.22 316 GLN A C 1
ATOM 2416 O O . GLN A 1 316 ? -8.711 7.172 1.800 1.00 50.22 316 GLN A O 1
ATOM 2421 N N . LEU A 1 317 ? -6.560 7.542 2.321 1.00 60.06 317 LEU A N 1
ATOM 2422 C CA . LEU A 1 317 ? -6.332 6.344 3.130 1.00 60.06 317 LEU A CA 1
ATOM 2423 C C . LEU A 1 317 ? -6.349 6.656 4.638 1.00 60.06 317 LEU A C 1
ATOM 2425 O O . LEU A 1 317 ? -6.779 5.810 5.418 1.00 60.06 317 LEU A O 1
ATOM 2429 N N . ASP A 1 318 ? -5.973 7.876 5.039 1.00 59.88 318 ASP A N 1
ATOM 2430 C CA . ASP A 1 318 ? -6.013 8.343 6.433 1.00 59.88 318 ASP A CA 1
ATOM 2431 C C . ASP A 1 318 ? -7.351 8.036 7.139 1.00 59.88 318 ASP A C 1
ATOM 2433 O O . ASP A 1 318 ? -8.440 8.296 6.616 1.00 59.88 318 ASP A O 1
ATOM 2437 N N . GLY A 1 319 ? -7.273 7.510 8.367 1.00 54.59 319 GLY A N 1
ATOM 2438 C CA . GLY A 1 319 ? -8.447 7.180 9.181 1.00 54.59 319 GLY A CA 1
ATOM 2439 C C . GLY A 1 319 ? -9.112 5.837 8.852 1.00 54.59 319 GLY A C 1
ATOM 2440 O O . GLY A 1 319 ? -10.197 5.563 9.371 1.00 54.59 319 GLY A O 1
ATOM 2441 N N . LYS A 1 320 ? -8.507 4.996 8.002 1.00 70.38 320 LYS A N 1
ATOM 2442 C CA . LYS A 1 320 ? -9.054 3.696 7.575 1.00 70.38 320 LYS A CA 1
ATOM 2443 C C . LYS A 1 320 ? -8.112 2.551 7.954 1.00 70.38 320 LYS A C 1
ATOM 2445 O O . LYS A 1 320 ? -6.903 2.732 7.947 1.00 70.38 320 LYS A O 1
ATOM 2450 N N . THR A 1 321 ? -8.649 1.355 8.219 1.00 81.06 321 THR A N 1
ATOM 2451 C CA . THR A 1 321 ? -7.812 0.139 8.184 1.00 81.06 321 THR A CA 1
ATOM 2452 C C . THR A 1 321 ? -7.326 -0.019 6.750 1.00 81.06 321 THR A C 1
ATOM 2454 O O . THR A 1 321 ? -8.151 -0.148 5.843 1.00 81.06 321 THR A O 1
ATOM 2457 N N . LEU A 1 322 ? -6.019 -0.030 6.535 1.00 87.94 322 LEU A N 1
ATOM 2458 C CA . LEU A 1 322 ? -5.431 -0.352 5.245 1.00 87.94 322 LEU A CA 1
ATOM 2459 C C . LEU A 1 322 ? -5.015 -1.809 5.262 1.00 87.94 322 LEU A C 1
ATOM 2461 O O . LEU A 1 322 ? -4.438 -2.282 6.234 1.00 87.94 322 LEU A O 1
ATOM 2465 N N . LEU A 1 323 ? -5.274 -2.525 4.180 1.00 89.88 323 LEU A N 1
ATOM 2466 C CA . LEU A 1 323 ? -4.578 -3.768 3.908 1.00 89.88 323 LEU A CA 1
ATOM 2467 C C . LEU A 1 323 ? -3.650 -3.521 2.733 1.00 89.88 323 LEU A C 1
ATOM 2469 O O . LEU A 1 323 ? -4.075 -3.575 1.582 1.00 89.88 323 LEU A O 1
ATOM 2473 N N . ILE A 1 324 ? -2.397 -3.202 3.032 1.00 90.94 324 ILE A N 1
ATOM 2474 C CA . ILE A 1 324 ? -1.381 -2.959 2.020 1.00 90.94 324 ILE A CA 1
ATOM 2475 C C . ILE A 1 324 ? -0.820 -4.304 1.576 1.00 90.94 324 ILE A C 1
ATOM 2477 O O . ILE A 1 324 ? -0.030 -4.930 2.276 1.00 90.94 324 ILE A O 1
ATOM 2481 N N . CYS A 1 325 ? -1.256 -4.762 0.410 1.00 89.25 325 CYS A N 1
ATOM 2482 C CA . CYS A 1 325 ? -0.673 -5.900 -0.276 1.00 89.25 325 CYS A CA 1
ATOM 2483 C C . CYS A 1 325 ? 0.422 -5.372 -1.208 1.00 89.25 325 CYS A C 1
ATOM 2485 O O . CYS A 1 325 ? 0.121 -4.849 -2.282 1.00 89.25 325 CYS A O 1
ATOM 2487 N N . PHE A 1 326 ? 1.691 -5.505 -0.819 1.00 89.12 326 PHE A N 1
ATOM 2488 C CA . PHE A 1 326 ? 2.780 -5.456 -1.794 1.00 89.12 326 PHE A CA 1
ATOM 2489 C C . PHE A 1 326 ? 2.694 -6.722 -2.623 1.00 89.12 326 PHE A C 1
ATOM 2491 O O . PHE A 1 326 ? 2.614 -7.825 -2.084 1.00 89.12 326 PHE A O 1
ATOM 2498 N N . TRP A 1 327 ? 2.645 -6.564 -3.932 1.00 82.69 327 TRP A N 1
ATOM 2499 C CA . TRP A 1 327 ? 2.271 -7.617 -4.861 1.00 82.69 327 TRP A CA 1
ATOM 2500 C C . TRP A 1 327 ? 2.889 -7.295 -6.226 1.00 82.69 327 TRP A C 1
ATOM 2502 O O . TRP A 1 327 ? 3.528 -6.266 -6.390 1.00 82.69 327 TRP A O 1
ATOM 2512 N N . ASP A 1 328 ? 2.748 -8.161 -7.216 1.00 81.81 328 ASP A N 1
ATOM 2513 C CA . ASP A 1 328 ? 3.214 -7.912 -8.582 1.00 81.81 328 ASP A CA 1
ATOM 2514 C C . ASP A 1 328 ? 2.384 -8.821 -9.496 1.00 81.81 328 ASP A C 1
ATOM 2516 O O . ASP A 1 328 ? 2.264 -10.016 -9.218 1.00 81.81 328 ASP A O 1
ATOM 2520 N N . GLU A 1 329 ? 1.776 -8.290 -10.556 1.00 72.44 329 GLU A N 1
ATOM 2521 C CA . GLU A 1 329 ? 0.977 -9.079 -11.502 1.00 72.44 329 GLU A CA 1
ATOM 2522 C C . GLU A 1 329 ? 1.854 -10.127 -12.195 1.00 72.44 329 GLU A C 1
ATOM 2524 O O . GLU A 1 329 ? 1.369 -11.207 -12.522 1.00 72.44 329 GLU A O 1
ATOM 2529 N N . ASN A 1 330 ? 3.167 -9.906 -12.322 1.00 68.25 330 ASN A N 1
ATOM 2530 C CA . ASN A 1 330 ? 4.079 -10.924 -12.843 1.00 68.25 330 ASN A CA 1
ATOM 2531 C C . ASN A 1 330 ? 4.167 -12.164 -11.929 1.00 68.25 330 ASN A C 1
ATOM 2533 O O . ASN A 1 330 ? 4.471 -13.269 -12.383 1.00 68.25 330 ASN A O 1
ATOM 2537 N N . GLN A 1 331 ? 3.816 -12.022 -10.651 1.00 49.56 331 GLN A N 1
ATOM 2538 C CA . GLN A 1 331 ? 4.119 -12.965 -9.581 1.00 49.56 331 GLN A CA 1
ATOM 2539 C C . GLN A 1 331 ? 2.860 -13.717 -9.108 1.00 49.56 331 GLN A C 1
ATOM 2541 O O . GLN A 1 331 ? 1.904 -13.135 -8.606 1.00 49.56 331 GLN A O 1
ATOM 2546 N N . ARG A 1 332 ? 2.797 -15.047 -9.259 1.00 44.06 332 ARG A N 1
ATOM 2547 C CA . ARG A 1 332 ? 1.501 -15.749 -9.153 1.00 44.06 332 ARG A CA 1
ATOM 2548 C C . ARG A 1 332 ? 0.869 -15.815 -7.751 1.00 44.06 332 ARG A C 1
ATOM 2550 O O . ARG A 1 332 ? -0.318 -15.546 -7.680 1.00 44.06 332 ARG A O 1
ATOM 2557 N N . PRO A 1 333 ? 1.549 -16.162 -6.648 1.00 44.44 333 PRO A N 1
ATOM 2558 C CA . PRO A 1 333 ? 1.009 -15.944 -5.310 1.00 44.44 333 PRO A CA 1
ATOM 2559 C C . PRO A 1 333 ? 0.643 -14.495 -4.982 1.00 44.44 333 PRO A C 1
ATOM 2561 O O . PRO A 1 333 ? -0.275 -14.293 -4.198 1.00 44.44 333 PRO A O 1
ATOM 2564 N N . SER A 1 334 ? 1.229 -13.495 -5.646 1.00 65.69 334 SER A N 1
ATOM 2565 C CA . SER A 1 334 ? 0.703 -12.125 -5.602 1.00 65.69 334 SER A CA 1
ATOM 2566 C C . SER A 1 334 ? -0.657 -12.027 -6.311 1.00 65.69 334 SER A C 1
ATOM 2568 O O . SER A 1 334 ? -1.608 -11.518 -5.726 1.00 65.69 334 SER A O 1
ATOM 2570 N N . ARG A 1 335 ? -0.814 -12.635 -7.497 1.00 74.56 335 ARG A N 1
ATOM 2571 C CA . ARG A 1 335 ? -2.127 -12.818 -8.159 1.00 74.56 335 ARG A CA 1
ATOM 2572 C C . ARG A 1 335 ? -3.121 -13.651 -7.322 1.00 74.56 335 ARG A C 1
ATOM 2574 O O . ARG A 1 335 ? -4.313 -13.357 -7.293 1.00 74.56 335 ARG A O 1
ATOM 2581 N N . HIS A 1 336 ? -2.653 -14.669 -6.595 1.00 66.44 336 HIS A N 1
ATOM 2582 C CA . HIS A 1 336 ? -3.457 -15.459 -5.653 1.00 66.44 336 HIS A CA 1
ATOM 2583 C C . HIS A 1 336 ? -3.944 -14.603 -4.493 1.00 66.44 336 HIS A C 1
ATOM 2585 O O . HIS A 1 336 ? -5.118 -14.698 -4.141 1.00 66.44 336 HIS A O 1
ATOM 2591 N N . ALA A 1 337 ? -3.059 -13.786 -3.915 1.00 68.62 337 ALA A N 1
ATOM 2592 C CA . ALA A 1 337 ? -3.414 -12.862 -2.856 1.00 68.62 337 ALA A CA 1
ATOM 2593 C C . ALA A 1 337 ? -4.486 -11.903 -3.339 1.00 68.62 337 ALA A C 1
ATOM 2595 O O . ALA A 1 337 ? -5.552 -11.871 -2.740 1.00 68.62 337 ALA A O 1
ATOM 2596 N N . MET A 1 338 ? -4.283 -11.254 -4.483 1.00 80.88 338 MET A N 1
ATOM 2597 C CA . MET A 1 338 ? -5.313 -10.413 -5.086 1.00 80.88 338 MET A CA 1
ATOM 2598 C C . MET A 1 338 ? -6.648 -11.151 -5.264 1.00 80.88 338 MET A C 1
ATOM 2600 O O . MET A 1 338 ? -7.679 -10.631 -4.847 1.00 80.88 338 MET A O 1
ATOM 2604 N N . LYS A 1 339 ? -6.652 -12.402 -5.745 1.00 78.25 339 LYS A N 1
ATOM 2605 C CA . LYS A 1 339 ? -7.887 -13.200 -5.849 1.00 78.25 339 LYS A CA 1
ATOM 2606 C C . LYS A 1 339 ? -8.526 -13.553 -4.493 1.00 78.25 339 LYS A C 1
ATOM 2608 O O . LYS A 1 339 ? -9.740 -13.475 -4.367 1.00 78.25 339 LYS A O 1
ATOM 2613 N N . VAL A 1 340 ? -7.757 -13.912 -3.466 1.00 75.12 340 VAL A N 1
ATOM 2614 C CA . VAL A 1 340 ? -8.313 -14.240 -2.134 1.00 75.12 340 VAL A CA 1
ATOM 2615 C C . VAL A 1 340 ? -8.803 -12.991 -1.403 1.00 75.12 340 VAL A C 1
ATOM 2617 O O . VAL A 1 340 ? -9.800 -13.048 -0.689 1.00 75.12 340 VAL A O 1
ATOM 2620 N N . LEU A 1 341 ? -8.144 -11.853 -1.609 1.00 80.06 341 LEU A N 1
ATOM 2621 C CA . LEU A 1 341 ? -8.572 -10.557 -1.089 1.00 80.06 341 LEU A CA 1
ATOM 2622 C C . LEU A 1 341 ? -9.829 -10.054 -1.824 1.00 80.06 341 LEU A C 1
ATOM 2624 O O . LEU A 1 341 ? -10.687 -9.443 -1.193 1.00 80.06 341 LEU A O 1
ATOM 2628 N N . ALA A 1 342 ? -10.001 -10.403 -3.105 1.00 77.94 342 ALA A N 1
ATOM 2629 C CA . ALA A 1 342 ? -11.253 -10.221 -3.844 1.00 77.94 342 ALA A CA 1
ATOM 2630 C C . ALA A 1 342 ? -12.397 -11.093 -3.305 1.00 77.94 342 ALA A C 1
ATOM 2632 O O . ALA A 1 342 ? -13.481 -10.586 -3.019 1.00 77.94 342 ALA A O 1
ATOM 2633 N N . GLU A 1 343 ? -12.149 -12.394 -3.115 1.00 78.81 343 GLU A N 1
ATOM 2634 C CA . GLU A 1 343 ? -13.107 -13.344 -2.524 1.00 78.81 343 GLU A CA 1
ATOM 2635 C C . GLU A 1 343 ? -13.517 -12.932 -1.093 1.00 78.81 343 GLU A C 1
ATOM 2637 O O . GLU A 1 343 ? -14.611 -13.258 -0.638 1.00 78.81 343 GLU A O 1
ATOM 2642 N N . GLN A 1 344 ? -12.678 -12.149 -0.405 1.00 77.19 344 GLN A N 1
ATOM 2643 C CA . GLN A 1 344 ? -12.948 -11.539 0.900 1.00 77.19 344 GLN A CA 1
ATOM 2644 C C . GLN A 1 344 ? -13.449 -10.082 0.827 1.00 77.19 344 GLN A C 1
ATOM 2646 O O . GLN A 1 344 ? -13.490 -9.395 1.849 1.00 77.19 344 GLN A O 1
ATOM 2651 N N . GLY A 1 345 ? -13.890 -9.599 -0.339 1.00 68.50 345 GLY A N 1
ATOM 2652 C CA . GLY A 1 345 ? -14.420 -8.241 -0.512 1.00 68.50 345 GLY A CA 1
ATOM 2653 C C . GLY A 1 345 ? -15.576 -7.898 0.437 1.00 68.50 345 GLY A C 1
ATOM 2654 O O . GLY A 1 345 ? -15.677 -6.759 0.900 1.00 68.50 345 GLY A O 1
ATOM 2655 N N . GLU A 1 346 ? -16.407 -8.880 0.807 1.00 72.50 346 GLU A N 1
ATOM 2656 C CA . GLU A 1 346 ? -17.460 -8.686 1.810 1.00 72.50 346 GLU A CA 1
ATOM 2657 C C . GLU A 1 346 ? -16.881 -8.511 3.226 1.00 72.50 346 GLU A C 1
ATOM 2659 O O . GLU A 1 346 ? -17.241 -7.557 3.911 1.00 72.50 346 GLU A O 1
ATOM 2664 N N . LEU A 1 347 ? -15.921 -9.348 3.638 1.00 75.12 347 LEU A N 1
ATOM 2665 C CA . LEU A 1 347 ? -15.218 -9.235 4.926 1.00 75.12 347 LEU A CA 1
ATOM 2666 C C . LEU A 1 347 ? -14.507 -7.878 5.061 1.00 75.12 347 LEU A C 1
ATOM 2668 O O . LEU A 1 347 ? -14.631 -7.217 6.096 1.00 75.12 347 LEU A O 1
ATOM 2672 N N . LEU A 1 348 ? -13.784 -7.461 4.013 1.00 78.75 348 LEU A N 1
ATOM 2673 C CA . LEU A 1 348 ? -13.116 -6.160 3.929 1.00 78.75 348 LEU A CA 1
ATOM 2674 C C . LEU A 1 348 ? -14.131 -5.017 4.087 1.00 78.75 348 LEU A C 1
ATOM 2676 O O . LEU A 1 348 ? -13.912 -4.097 4.875 1.00 78.75 348 LEU A O 1
ATOM 2680 N N . SER A 1 349 ? -15.275 -5.108 3.401 1.00 73.06 349 SER A N 1
ATOM 2681 C CA . SER A 1 349 ? -16.354 -4.113 3.478 1.00 73.06 349 SER A CA 1
ATOM 2682 C C . SER A 1 349 ? -16.997 -4.050 4.869 1.00 73.06 349 SER A C 1
ATOM 2684 O O . SER A 1 349 ? -17.173 -2.956 5.410 1.00 73.06 349 SER A O 1
ATOM 2686 N N . GLN A 1 350 ? -17.301 -5.204 5.475 1.00 74.56 350 GLN A N 1
ATOM 2687 C CA . GLN A 1 350 ? -17.869 -5.318 6.824 1.00 74.56 350 GLN A CA 1
ATOM 2688 C C . GLN A 1 350 ? -16.950 -4.670 7.877 1.00 74.56 350 GLN A C 1
ATOM 2690 O O . GLN A 1 350 ? -17.417 -3.888 8.705 1.00 74.56 350 GLN A O 1
ATOM 2695 N N . HIS A 1 351 ? -15.637 -4.910 7.790 1.00 69.31 351 HIS A N 1
ATOM 2696 C CA . HIS A 1 351 ? -14.632 -4.394 8.731 1.00 69.31 351 HIS A CA 1
ATOM 2697 C C . HIS A 1 351 ? -14.018 -3.041 8.314 1.00 69.31 351 HIS A C 1
ATOM 2699 O O . HIS A 1 351 ? -13.035 -2.588 8.904 1.00 69.31 351 HIS A O 1
ATOM 2705 N N . ARG A 1 352 ? -14.598 -2.362 7.311 1.00 77.75 352 ARG A N 1
ATOM 2706 C CA . ARG A 1 352 ? -14.160 -1.040 6.811 1.00 77.75 352 ARG A CA 1
ATOM 2707 C C . ARG A 1 352 ? -12.668 -0.983 6.448 1.00 77.75 352 ARG A C 1
ATOM 2709 O O . ARG A 1 352 ? -11.983 0.000 6.744 1.00 77.75 352 ARG A O 1
ATOM 2716 N N . ILE A 1 353 ? -12.181 -2.041 5.807 1.00 82.25 353 ILE A N 1
ATOM 2717 C CA . ILE A 1 353 ? -10.800 -2.186 5.353 1.00 82.25 353 ILE A CA 1
ATOM 2718 C C . ILE A 1 353 ? -10.698 -1.762 3.895 1.00 82.25 353 ILE A C 1
ATOM 2720 O O . ILE A 1 353 ? -11.364 -2.325 3.028 1.00 82.25 353 ILE A O 1
ATOM 2724 N N . VAL A 1 354 ? -9.831 -0.792 3.616 1.00 82.50 354 VAL A N 1
ATOM 2725 C CA . VAL A 1 354 ? -9.431 -0.468 2.248 1.00 82.50 354 VAL A CA 1
ATOM 2726 C C . VAL A 1 354 ? -8.247 -1.342 1.880 1.00 82.50 354 VAL A C 1
ATOM 2728 O O . VAL A 1 354 ? -7.170 -1.229 2.462 1.00 82.50 354 VAL A O 1
ATOM 2731 N N . LEU A 1 355 ? -8.440 -2.206 0.887 1.00 86.81 355 LEU A N 1
ATOM 2732 C CA . LEU A 1 355 ? -7.330 -2.883 0.236 1.00 86.81 355 LEU A CA 1
ATOM 2733 C C . LEU A 1 355 ? -6.515 -1.854 -0.566 1.00 86.81 355 LEU A C 1
ATOM 2735 O O . LEU A 1 355 ? -7.088 -1.078 -1.336 1.00 86.81 355 LEU A O 1
ATOM 2739 N N . VAL A 1 356 ? -5.196 -1.869 -0.388 1.00 88.50 356 VAL A N 1
ATOM 2740 C CA . VAL A 1 356 ? -4.216 -0.996 -1.048 1.00 88.50 356 VAL A CA 1
ATOM 2741 C C . VAL A 1 356 ? -3.165 -1.888 -1.706 1.00 88.50 356 VAL A C 1
ATOM 2743 O O . VAL A 1 356 ? -2.587 -2.750 -1.052 1.00 88.50 356 VAL A O 1
ATOM 2746 N N . THR A 1 357 ? -2.939 -1.742 -3.008 1.00 88.94 357 THR A N 1
ATOM 2747 C CA . THR A 1 357 ? -2.325 -2.805 -3.824 1.00 88.94 357 THR A CA 1
ATOM 2748 C C . THR A 1 357 ? -1.073 -2.299 -4.525 1.00 88.94 357 THR A C 1
ATOM 2750 O O . THR A 1 357 ? -1.113 -1.782 -5.637 1.00 88.94 357 THR A O 1
ATOM 2753 N N . ILE A 1 358 ? 0.073 -2.440 -3.860 1.00 90.38 358 ILE A N 1
ATOM 2754 C CA . ILE A 1 358 ? 1.348 -1.884 -4.321 1.00 90.38 358 ILE A CA 1
ATOM 2755 C C . ILE A 1 358 ? 2.061 -2.852 -5.266 1.00 90.38 358 ILE A C 1
ATOM 2757 O O . ILE A 1 358 ? 2.705 -3.802 -4.823 1.00 90.38 358 ILE A O 1
ATOM 2761 N N . HIS A 1 359 ? 1.959 -2.596 -6.565 1.00 88.94 359 HIS A N 1
ATOM 2762 C CA . HIS A 1 359 ? 2.621 -3.360 -7.613 1.00 88.94 359 HIS A CA 1
ATOM 2763 C C . HIS A 1 359 ? 4.144 -3.100 -7.606 1.00 88.94 359 HIS A C 1
ATOM 2765 O O . HIS A 1 359 ? 4.604 -1.974 -7.791 1.00 88.94 359 HIS A O 1
ATOM 2771 N N . ALA A 1 360 ? 4.952 -4.125 -7.345 1.00 80.62 360 ALA A N 1
ATOM 2772 C CA . ALA A 1 360 ? 6.370 -3.962 -7.025 1.00 80.62 360 ALA A CA 1
ATOM 2773 C C . ALA A 1 360 ? 7.263 -3.678 -8.245 1.00 80.62 360 ALA A C 1
ATOM 2775 O O . ALA A 1 360 ? 8.302 -3.033 -8.105 1.00 80.62 360 ALA A O 1
ATOM 2776 N N . SER A 1 361 ? 6.852 -4.130 -9.432 1.00 78.69 361 SER A N 1
ATOM 2777 C CA . SER A 1 361 ? 7.494 -3.790 -10.708 1.00 78.69 361 SER A CA 1
ATOM 2778 C C . SER A 1 361 ? 6.842 -2.551 -11.348 1.00 78.69 361 SER A C 1
ATOM 2780 O O . SER A 1 361 ? 5.637 -2.359 -11.171 1.00 78.69 361 SER A O 1
ATOM 2782 N N . PRO A 1 362 ? 7.568 -1.736 -12.136 1.00 77.69 362 PRO A N 1
ATOM 2783 C CA . PRO A 1 362 ? 6.968 -0.638 -12.895 1.00 77.69 362 PRO A CA 1
ATOM 2784 C C . PRO A 1 362 ? 5.914 -1.120 -13.904 1.00 77.69 362 PRO A C 1
ATOM 2786 O O . PRO A 1 362 ? 6.127 -2.106 -14.612 1.00 77.69 362 PRO A O 1
ATOM 2789 N N . ILE A 1 363 ? 4.786 -0.413 -13.985 1.00 75.81 363 ILE A N 1
ATOM 2790 C CA . ILE A 1 363 ? 3.636 -0.731 -14.843 1.00 75.81 363 ILE A CA 1
ATOM 2791 C C . ILE A 1 363 ? 2.858 0.544 -15.216 1.00 75.81 363 ILE A C 1
ATOM 2793 O O . ILE A 1 363 ? 2.866 1.525 -14.473 1.00 75.81 363 ILE A O 1
ATOM 2797 N N . GLU A 1 364 ? 2.167 0.589 -16.359 1.00 79.56 364 GLU A N 1
ATOM 2798 C CA . GLU A 1 364 ? 1.342 1.765 -16.674 1.00 79.56 364 GLU A CA 1
ATOM 2799 C C . GLU A 1 364 ? 0.099 1.837 -15.761 1.00 79.56 364 GLU A C 1
ATOM 2801 O O . GLU A 1 364 ? -0.589 0.828 -15.607 1.00 79.56 364 GLU A O 1
ATOM 2806 N N . PRO A 1 365 ? -0.271 3.006 -15.192 1.00 72.56 365 PRO A N 1
ATOM 2807 C CA . PRO A 1 365 ? -1.421 3.110 -14.284 1.00 72.56 365 PRO A CA 1
ATOM 2808 C C . PRO A 1 365 ? -2.756 2.642 -14.882 1.00 72.56 365 PRO A C 1
ATOM 2810 O O . PRO A 1 365 ? -3.579 2.078 -14.166 1.00 72.56 365 PRO A O 1
ATOM 2813 N N . LYS A 1 366 ? -2.959 2.815 -16.198 1.00 72.94 366 LYS A N 1
ATOM 2814 C CA . LYS A 1 366 ? -4.117 2.247 -16.909 1.00 72.94 366 LYS A CA 1
ATOM 2815 C C . LYS A 1 366 ? -4.090 0.725 -16.911 1.00 72.94 366 LYS A C 1
ATOM 2817 O O . LYS A 1 366 ? -5.071 0.110 -16.518 1.00 72.94 366 LYS A O 1
ATOM 2822 N N . GLN A 1 367 ? -2.959 0.135 -17.294 1.00 76.06 367 GLN A N 1
ATOM 2823 C CA . GLN A 1 367 ? -2.771 -1.312 -17.294 1.00 76.06 367 GLN A CA 1
ATOM 2824 C C . GLN A 1 367 ? -2.967 -1.886 -15.882 1.00 76.06 367 GLN A C 1
ATOM 2826 O O . GLN A 1 367 ? -3.612 -2.915 -15.728 1.00 76.06 367 GLN A O 1
ATOM 2831 N N . LEU A 1 368 ? -2.490 -1.195 -14.843 1.00 79.06 368 LEU A N 1
ATOM 2832 C CA . LEU A 1 368 ? -2.708 -1.574 -13.448 1.00 79.06 368 LEU A CA 1
ATOM 2833 C C . LEU A 1 368 ? -4.191 -1.514 -13.035 1.00 79.06 368 LEU A C 1
ATOM 2835 O O . LEU A 1 368 ? -4.669 -2.451 -12.399 1.00 79.06 368 LEU A O 1
ATOM 2839 N N . GLN A 1 369 ? -4.943 -0.473 -13.411 1.00 74.00 369 GLN A N 1
ATOM 2840 C CA . GLN A 1 369 ? -6.388 -0.428 -13.142 1.00 74.00 369 GLN A CA 1
ATOM 2841 C C . GLN A 1 369 ? -7.187 -1.439 -13.978 1.00 74.00 369 GLN A C 1
ATOM 2843 O O . GLN A 1 369 ? -8.128 -2.032 -13.453 1.00 74.00 369 GLN A O 1
ATOM 2848 N N . GLU A 1 370 ? -6.805 -1.702 -15.231 1.00 75.12 370 GLU A N 1
ATOM 2849 C CA . GLU A 1 370 ? -7.350 -2.809 -16.032 1.00 75.12 370 GLU A CA 1
ATOM 2850 C C . GLU A 1 370 ? -7.120 -4.143 -15.307 1.00 75.12 370 GLU A C 1
ATOM 2852 O O . GLU A 1 370 ? -8.062 -4.902 -15.090 1.00 75.12 370 GLU A O 1
ATOM 2857 N N . ILE A 1 371 ? -5.894 -4.394 -14.833 1.00 76.31 371 ILE A N 1
ATOM 2858 C CA . ILE A 1 371 ? -5.548 -5.587 -14.058 1.00 76.31 371 ILE A CA 1
ATOM 2859 C C . ILE A 1 371 ? -6.416 -5.707 -12.796 1.00 76.31 371 ILE A C 1
ATOM 2861 O O . ILE A 1 371 ? -7.010 -6.762 -12.578 1.00 76.31 371 ILE A O 1
ATOM 2865 N N . LEU A 1 372 ? -6.517 -4.651 -11.985 1.00 76.00 372 LEU A N 1
ATOM 2866 C CA . LEU A 1 372 ? -7.257 -4.663 -10.717 1.00 76.00 372 LEU A CA 1
ATOM 2867 C C . LEU A 1 372 ? -8.773 -4.798 -10.909 1.00 76.00 372 LEU A C 1
ATOM 2869 O O . LEU A 1 372 ? -9.423 -5.512 -10.143 1.00 76.00 372 LEU A O 1
ATOM 2873 N N . SER A 1 373 ? -9.319 -4.217 -11.981 1.00 70.94 373 SER A N 1
ATOM 2874 C CA . SER A 1 373 ? -10.734 -4.360 -12.353 1.00 70.94 373 SER A CA 1
ATOM 2875 C C . SER A 1 373 ? -11.128 -5.821 -12.589 1.00 70.94 373 SER A C 1
ATOM 2877 O O . SER A 1 373 ? -12.238 -6.219 -12.242 1.00 70.94 373 SER A O 1
ATOM 2879 N N . ARG A 1 374 ? -10.215 -6.652 -13.113 1.00 73.19 374 ARG A N 1
ATOM 2880 C CA . ARG A 1 374 ? -10.460 -8.087 -13.356 1.00 73.19 374 ARG A CA 1
ATOM 2881 C C . ARG A 1 374 ? -10.504 -8.935 -12.092 1.00 73.19 374 ARG A C 1
ATOM 2883 O O . ARG A 1 374 ? -11.201 -9.944 -12.063 1.00 73.19 374 ARG A O 1
ATOM 2890 N N . TYR A 1 375 ? -9.811 -8.517 -11.033 1.00 63.31 375 TYR A N 1
ATOM 2891 C CA . TYR A 1 375 ? -9.995 -9.117 -9.711 1.00 63.31 375 TYR A CA 1
ATOM 2892 C C . TYR A 1 375 ? -11.342 -8.708 -9.082 1.00 63.31 375 TYR A C 1
ATOM 2894 O O . TYR A 1 375 ? -11.704 -9.246 -8.044 1.00 63.31 375 TYR A O 1
ATOM 2902 N N . GLY A 1 376 ? -12.100 -7.780 -9.683 1.00 55.41 376 GLY A N 1
ATOM 2903 C CA . GLY A 1 376 ? -13.428 -7.370 -9.213 1.00 55.41 376 GLY A CA 1
ATOM 2904 C C . GLY A 1 376 ? -13.421 -6.564 -7.910 1.00 55.41 376 GLY A C 1
ATOM 2905 O O . GLY A 1 376 ? -14.475 -6.376 -7.303 1.00 55.41 376 GLY A O 1
ATOM 2906 N N . ILE A 1 377 ? -12.252 -6.097 -7.458 1.00 57.50 377 ILE A N 1
ATOM 2907 C CA . ILE A 1 377 ? -12.100 -5.412 -6.171 1.00 57.50 377 ILE A CA 1
ATOM 2908 C C . ILE A 1 377 ? -12.231 -3.905 -6.352 1.00 57.50 377 ILE A C 1
ATOM 2910 O O . ILE A 1 377 ? -11.513 -3.299 -7.145 1.00 57.50 377 ILE A O 1
ATOM 2914 N N . ILE A 1 378 ? -13.062 -3.277 -5.522 1.00 56.28 378 ILE A N 1
ATOM 2915 C CA . ILE A 1 378 ? -12.959 -1.840 -5.267 1.00 56.28 378 ILE A CA 1
ATOM 2916 C C . ILE A 1 378 ? -11.781 -1.648 -4.304 1.00 56.28 378 ILE A C 1
ATOM 2918 O O . ILE A 1 378 ? -11.909 -1.808 -3.091 1.00 56.28 378 ILE A O 1
ATOM 2922 N N . THR A 1 379 ? -10.610 -1.375 -4.870 1.00 71.56 379 THR A N 1
ATOM 2923 C CA . THR A 1 379 ? -9.326 -1.283 -4.168 1.00 71.56 379 THR A CA 1
ATOM 2924 C C . THR A 1 379 ? -8.560 -0.051 -4.628 1.00 71.56 379 THR A C 1
ATOM 2926 O O . THR A 1 379 ? -8.809 0.465 -5.713 1.00 71.56 379 THR A O 1
ATOM 2929 N N . VAL A 1 380 ? -7.629 0.416 -3.801 1.00 76.19 380 VAL A N 1
ATOM 2930 C CA . VAL A 1 380 ? -6.659 1.439 -4.187 1.00 76.19 380 VAL A CA 1
ATOM 2931 C C . VAL A 1 380 ? -5.488 0.761 -4.889 1.00 76.19 380 VAL A C 1
ATOM 2933 O O . VAL A 1 380 ? -4.849 -0.134 -4.327 1.00 76.19 380 VAL A O 1
ATOM 2936 N N . ALA A 1 381 ? -5.211 1.182 -6.116 1.00 81.44 381 ALA A N 1
ATOM 2937 C CA . ALA A 1 381 ? -4.051 0.763 -6.886 1.00 81.44 381 ALA A CA 1
ATOM 2938 C C . ALA A 1 381 ? -2.788 1.499 -6.431 1.00 81.44 381 ALA A C 1
ATOM 2940 O O . ALA A 1 381 ? -2.849 2.617 -5.921 1.00 81.44 381 ALA A O 1
ATOM 2941 N N . GLY A 1 382 ? -1.625 0.912 -6.690 1.00 84.19 382 GLY A N 1
ATOM 2942 C CA . GLY A 1 382 ? -0.341 1.583 -6.545 1.00 84.19 382 GLY A CA 1
ATOM 2943 C C . GLY A 1 382 ? 0.808 0.818 -7.181 1.00 84.19 382 GLY A C 1
ATOM 2944 O O . GLY A 1 382 ? 0.660 -0.333 -7.575 1.00 84.19 382 GLY A O 1
ATOM 2945 N N . GLN A 1 383 ? 1.976 1.449 -7.264 1.00 85.56 383 GLN A N 1
ATOM 2946 C CA . GLN A 1 383 ? 3.210 0.789 -7.706 1.00 85.56 383 GLN A CA 1
ATOM 2947 C C . GLN A 1 383 ? 4.461 1.444 -7.119 1.00 85.56 383 GLN A C 1
ATOM 2949 O O . GLN A 1 383 ? 4.427 2.621 -6.749 1.00 85.56 383 GLN A O 1
ATOM 2954 N N . ILE A 1 384 ? 5.572 0.708 -7.083 1.00 82.69 384 ILE A N 1
ATOM 2955 C CA . ILE A 1 384 ? 6.883 1.245 -6.700 1.00 82.69 384 ILE A CA 1
ATOM 2956 C C . ILE A 1 384 ? 7.443 2.134 -7.828 1.00 82.69 384 ILE A C 1
ATOM 2958 O O . ILE A 1 384 ? 7.494 1.739 -8.988 1.00 82.69 384 ILE A O 1
ATOM 2962 N N . LYS A 1 385 ? 7.882 3.346 -7.470 1.00 66.12 385 LYS A N 1
ATOM 2963 C CA . LYS A 1 385 ? 8.459 4.375 -8.356 1.00 66.12 385 LYS A CA 1
ATOM 2964 C C . LYS A 1 385 ? 9.880 4.033 -8.822 1.00 66.12 385 LYS A C 1
ATOM 2966 O O . LYS A 1 385 ? 10.218 4.300 -9.970 1.00 66.12 385 LYS A O 1
ATOM 2971 N N . SER A 1 386 ? 10.715 3.506 -7.925 1.00 56.25 386 SER A N 1
ATOM 2972 C CA . SER A 1 386 ? 12.137 3.200 -8.153 1.00 56.25 386 SER A CA 1
ATOM 2973 C C . SER A 1 386 ? 12.715 2.356 -7.006 1.00 56.25 386 SER A C 1
ATOM 2975 O O . SER A 1 386 ? 12.145 2.331 -5.918 1.00 56.25 386 SER A O 1
ATOM 2977 N N . GLU A 1 387 ? 13.865 1.706 -7.229 1.00 66.50 387 GLU A N 1
ATOM 2978 C CA . GLU A 1 387 ? 14.626 0.937 -6.219 1.00 66.50 387 GLU A CA 1
ATOM 2979 C C . GLU A 1 387 ? 13.789 -0.085 -5.396 1.00 66.50 387 GLU A C 1
ATOM 2981 O O . GLU A 1 387 ? 13.803 -0.046 -4.160 1.00 66.50 387 GLU A O 1
ATOM 2986 N N . PRO A 1 388 ? 13.069 -1.037 -6.027 1.00 66.12 388 PRO A N 1
ATOM 2987 C CA . PRO A 1 388 ? 12.146 -1.929 -5.318 1.00 66.12 388 PRO A CA 1
ATOM 2988 C C . PRO A 1 388 ? 12.803 -2.776 -4.221 1.00 66.12 388 PRO A C 1
ATOM 2990 O O . PRO A 1 388 ? 12.214 -2.929 -3.158 1.00 66.12 388 PRO A O 1
ATOM 2993 N N . GLU A 1 389 ? 14.039 -3.256 -4.399 1.00 60.44 389 GLU A N 1
ATOM 2994 C CA . GLU A 1 389 ? 14.762 -4.005 -3.352 1.00 60.44 389 GLU A CA 1
ATOM 2995 C C . GLU A 1 389 ? 14.970 -3.184 -2.065 1.00 60.44 389 GLU A C 1
ATOM 2997 O O . GLU A 1 389 ? 14.878 -3.706 -0.954 1.00 60.44 389 GLU A O 1
ATOM 3002 N N . LYS A 1 390 ? 15.224 -1.879 -2.210 1.00 66.94 390 LYS A N 1
ATOM 3003 C CA . LYS A 1 390 ? 15.479 -0.936 -1.113 1.00 66.94 390 LYS A CA 1
ATOM 3004 C C . LYS A 1 390 ? 14.190 -0.599 -0.373 1.00 66.94 390 LYS A C 1
ATOM 3006 O O . LYS A 1 390 ? 14.179 -0.607 0.857 1.00 66.94 390 LYS A O 1
ATOM 3011 N N . LEU A 1 391 ? 13.104 -0.363 -1.113 1.00 68.88 391 LEU A N 1
ATOM 3012 C CA . LEU A 1 391 ? 11.791 -0.111 -0.525 1.00 68.88 391 LEU A CA 1
ATOM 3013 C C . LEU A 1 391 ? 11.249 -1.368 0.164 1.00 68.88 391 LEU A C 1
ATOM 3015 O O . LEU A 1 391 ? 10.829 -1.295 1.312 1.00 68.88 391 LEU A O 1
ATOM 3019 N N . LEU A 1 392 ? 11.341 -2.542 -0.462 1.00 68.25 392 LEU A N 1
ATOM 3020 C CA . LEU A 1 392 ? 10.927 -3.799 0.167 1.00 68.25 392 LEU A CA 1
ATOM 3021 C C . LEU A 1 392 ? 11.767 -4.111 1.423 1.00 68.25 392 LEU A C 1
ATOM 3023 O O . LEU A 1 392 ? 11.193 -4.496 2.440 1.00 68.25 392 LEU A O 1
ATOM 3027 N N . LYS A 1 393 ? 13.082 -3.829 1.433 1.00 66.44 393 LYS A N 1
ATOM 3028 C CA . LYS A 1 393 ? 13.922 -3.936 2.648 1.00 66.44 393 LYS A CA 1
ATOM 3029 C C . LYS A 1 393 ? 13.544 -2.911 3.735 1.00 66.44 393 LYS A C 1
ATOM 3031 O O . LYS A 1 393 ? 13.635 -3.237 4.914 1.00 66.44 393 LYS A O 1
ATOM 3036 N N . GLN A 1 394 ? 13.073 -1.710 3.377 1.00 68.75 394 GLN A N 1
ATOM 3037 C CA . GLN A 1 394 ? 12.510 -0.728 4.325 1.00 68.75 394 GLN A CA 1
ATOM 3038 C C . GLN A 1 394 ? 11.163 -1.187 4.915 1.00 68.75 394 GLN A C 1
ATOM 3040 O O . GLN A 1 394 ? 10.886 -0.927 6.084 1.00 68.75 394 GLN A O 1
ATOM 3045 N N . TRP A 1 395 ? 10.348 -1.881 4.120 1.00 69.19 395 TRP A N 1
ATOM 3046 C CA . TRP A 1 395 ? 9.043 -2.434 4.500 1.00 69.19 395 TRP A CA 1
ATOM 3047 C C . TRP A 1 395 ? 9.120 -3.859 5.087 1.00 69.19 395 TRP A C 1
ATOM 3049 O O . TRP A 1 395 ? 8.102 -4.541 5.182 1.00 69.19 395 TRP A O 1
ATOM 3059 N N . ASN A 1 396 ? 10.323 -4.299 5.483 1.00 63.47 396 ASN A N 1
ATOM 3060 C CA . ASN A 1 396 ? 10.624 -5.616 6.066 1.00 63.47 396 ASN A CA 1
ATOM 3061 C C . ASN A 1 396 ? 10.140 -6.819 5.223 1.00 63.47 396 ASN A C 1
ATOM 3063 O O . ASN A 1 396 ? 9.976 -7.929 5.726 1.00 63.47 396 ASN A O 1
ATOM 3067 N N . ALA A 1 397 ? 9.913 -6.608 3.924 1.00 60.97 397 ALA A N 1
ATOM 3068 C CA . ALA A 1 397 ? 9.262 -7.567 3.050 1.00 60.97 397 ALA A CA 1
ATOM 3069 C C . ALA A 1 397 ? 10.216 -8.701 2.653 1.00 60.97 397 ALA A C 1
ATOM 3071 O O . ALA A 1 397 ? 10.991 -8.589 1.703 1.00 60.97 397 ALA A O 1
ATOM 3072 N N . ALA A 1 398 ? 10.131 -9.824 3.373 1.00 45.94 398 ALA A N 1
ATOM 3073 C CA . ALA A 1 398 ? 10.951 -11.017 3.136 1.00 45.94 398 ALA A CA 1
ATOM 3074 C C . ALA A 1 398 ? 10.617 -11.758 1.821 1.00 45.94 398 ALA A C 1
ATOM 3076 O O . ALA A 1 398 ? 11.346 -12.659 1.405 1.00 45.94 398 ALA A O 1
ATOM 3077 N N . GLY A 1 399 ? 9.514 -11.390 1.170 1.00 51.69 399 GLY A N 1
ATOM 3078 C CA . GLY A 1 399 ? 9.071 -11.901 -0.120 1.00 51.69 399 GLY A CA 1
ATOM 3079 C C . GLY A 1 399 ? 7.738 -11.271 -0.516 1.00 51.69 399 GLY A C 1
ATOM 3080 O O . GLY A 1 399 ? 7.067 -10.660 0.312 1.00 51.69 399 GLY A O 1
ATOM 3081 N N . LEU A 1 400 ? 7.357 -11.420 -1.784 1.00 60.69 400 LEU A N 1
ATOM 3082 C CA . LEU A 1 400 ? 6.052 -10.996 -2.286 1.00 60.69 400 LEU A CA 1
ATOM 3083 C C . LEU A 1 400 ? 5.115 -12.216 -2.430 1.00 60.69 400 LEU A C 1
ATOM 3085 O O . LEU A 1 400 ? 5.595 -13.307 -2.744 1.00 60.69 400 LEU A O 1
ATOM 3089 N N . PRO A 1 401 ? 3.795 -12.059 -2.225 1.00 59.84 401 PRO A N 1
ATOM 3090 C CA . PRO A 1 401 ? 3.148 -10.853 -1.725 1.00 59.84 401 PRO A CA 1
ATOM 3091 C C . PRO A 1 401 ? 3.468 -10.614 -0.243 1.00 59.84 401 PRO A C 1
ATOM 3093 O O . PRO A 1 401 ? 3.497 -11.554 0.549 1.00 59.84 401 PRO A O 1
ATOM 3096 N N . TRP A 1 402 ? 3.667 -9.351 0.134 1.00 80.00 402 TRP A N 1
ATOM 3097 C CA . TRP A 1 402 ? 3.828 -8.945 1.531 1.00 80.00 402 TRP A CA 1
ATOM 3098 C C . TRP A 1 402 ? 2.573 -8.200 1.968 1.00 80.00 402 TRP A C 1
ATOM 3100 O O . TRP A 1 402 ? 2.306 -7.098 1.486 1.00 80.00 402 TRP A O 1
ATOM 3110 N N . LEU A 1 403 ? 1.775 -8.816 2.840 1.00 78.12 403 LEU A N 1
ATOM 3111 C CA . LEU A 1 403 ? 0.567 -8.197 3.374 1.00 78.12 403 LEU A CA 1
ATOM 3112 C C . LEU A 1 403 ? 0.901 -7.471 4.676 1.00 78.12 403 LEU A C 1
ATOM 3114 O O . LEU A 1 403 ? 1.446 -8.062 5.608 1.00 78.12 403 LEU A O 1
ATOM 3118 N N . VAL A 1 404 ? 0.529 -6.197 4.736 1.00 83.75 404 VAL A N 1
ATOM 3119 C CA . VAL A 1 404 ? 0.651 -5.314 5.894 1.00 83.75 404 VAL A CA 1
ATOM 3120 C C . VAL A 1 404 ? -0.733 -4.746 6.187 1.00 83.75 404 VAL A C 1
ATOM 3122 O O . VAL A 1 404 ? -1.239 -3.894 5.459 1.00 83.75 404 VAL A O 1
ATOM 3125 N N . LEU A 1 405 ? -1.372 -5.240 7.241 1.00 84.50 405 LEU A N 1
ATOM 3126 C CA . LEU A 1 405 ? -2.603 -4.659 7.770 1.00 84.50 405 LEU A CA 1
ATOM 3127 C C . LEU A 1 405 ? -2.236 -3.432 8.619 1.00 84.50 405 LEU A C 1
ATOM 3129 O O . LEU A 1 405 ? -1.233 -3.486 9.322 1.00 84.50 405 LEU A O 1
ATOM 3133 N N . THR A 1 406 ? -3.039 -2.367 8.592 1.00 74.25 406 THR A N 1
ATOM 3134 C CA . THR A 1 406 ? -2.939 -1.187 9.473 1.00 74.25 406 THR A CA 1
ATOM 3135 C C . THR A 1 406 ? -4.170 -1.044 10.366 1.00 74.25 406 THR A C 1
ATOM 3137 O O . THR A 1 406 ? -5.188 -1.684 10.123 1.00 74.25 406 THR A O 1
ATOM 3140 N N . ASP A 1 407 ? -4.131 -0.179 11.377 1.00 70.06 407 ASP A N 1
ATOM 3141 C CA . ASP A 1 407 ? -5.346 0.453 11.921 1.00 70.06 407 ASP A CA 1
ATOM 3142 C C . ASP A 1 407 ? -5.600 1.834 11.291 1.00 70.06 407 ASP A C 1
ATOM 3144 O O . ASP A 1 407 ? -4.879 2.254 10.384 1.00 70.06 407 ASP A O 1
ATOM 3148 N N . GLU A 1 408 ? -6.639 2.540 11.756 1.00 62.81 408 GLU A N 1
ATOM 3149 C CA . GLU A 1 408 ? -7.004 3.885 11.282 1.00 62.81 408 GLU A CA 1
ATOM 3150 C C . GLU A 1 408 ? -5.934 4.957 11.514 1.00 62.81 408 GLU A C 1
ATOM 3152 O O . GLU A 1 408 ? -5.985 6.017 10.888 1.00 62.81 408 GLU A O 1
ATOM 3157 N N . PHE A 1 409 ? -4.978 4.701 12.407 1.00 63.62 409 PHE A N 1
ATOM 3158 C CA . PHE A 1 409 ? -3.856 5.596 12.670 1.00 63.62 409 PHE A CA 1
ATOM 3159 C C . PHE A 1 409 ? -2.656 5.321 11.764 1.00 63.62 409 PHE A C 1
ATOM 3161 O O . PHE A 1 409 ? -1.601 5.925 11.954 1.00 63.62 409 PHE A O 1
ATOM 3168 N N . ASN A 1 410 ? -2.807 4.421 10.787 1.00 61.78 410 ASN A N 1
ATOM 3169 C CA . ASN A 1 410 ? -1.704 3.877 10.009 1.00 61.78 410 ASN A CA 1
ATOM 3170 C C . ASN A 1 410 ? -0.616 3.288 10.933 1.00 61.78 410 ASN A C 1
ATOM 3172 O O . ASN A 1 410 ? 0.570 3.445 10.665 1.00 61.78 410 ASN A O 1
ATOM 3176 N N . THR A 1 411 ? -0.980 2.621 12.033 1.00 68.25 411 THR A N 1
ATOM 3177 C CA . THR A 1 411 ? -0.036 1.769 12.777 1.00 68.25 411 THR A CA 1
ATOM 3178 C C . THR A 1 411 ? 0.000 0.409 12.092 1.00 68.25 411 THR A C 1
ATOM 3180 O O . THR A 1 411 ? -1.065 -0.135 11.815 1.00 68.25 411 THR A O 1
ATOM 3183 N N . ILE A 1 412 ? 1.190 -0.139 11.833 1.00 68.50 412 ILE A N 1
ATOM 3184 C CA . ILE A 1 412 ? 1.440 -1.578 11.661 1.00 68.50 412 ILE A CA 1
ATOM 3185 C C . ILE A 1 412 ? 1.499 -2.147 13.104 1.00 68.50 412 ILE A C 1
ATOM 3187 O O . ILE A 1 412 ? 2.369 -1.695 13.831 1.00 68.50 412 ILE A O 1
ATOM 3191 N N . GLN A 1 413 ? 0.678 -3.028 13.731 1.00 63.91 413 GLN A N 1
ATOM 3192 C CA . GLN A 1 413 ? -1.443 -4.957 13.440 1.00 63.91 413 GLN A CA 1
ATOM 3193 C C . GLN A 1 413 ? -1.290 -6.476 12.904 1.00 63.91 413 GLN A C 1
ATOM 3195 O O . GLN A 1 413 ? -1.338 -7.408 13.703 1.00 63.91 413 GLN A O 1
ATOM 3200 N N . ALA A 1 414 ? -1.057 -6.734 11.604 1.00 57.75 414 ALA A N 1
ATOM 3201 C CA . ALA A 1 414 ? -0.248 -7.864 11.134 1.00 57.75 414 ALA A CA 1
ATOM 3202 C C . ALA A 1 414 ? 0.678 -7.442 9.967 1.00 57.75 414 ALA A C 1
ATOM 3204 O O . ALA A 1 414 ? 0.269 -6.637 9.134 1.00 57.75 414 ALA A O 1
ATOM 3205 N N . GLU A 1 415 ? 1.884 -8.014 9.872 1.00 70.81 415 GLU A N 1
ATOM 3206 C CA . GLU A 1 415 ? 2.727 -7.992 8.659 1.00 70.81 415 GLU A CA 1
ATOM 3207 C C . GLU A 1 415 ? 3.136 -9.425 8.269 1.00 70.81 415 GLU A C 1
ATOM 3209 O O . GLU A 1 415 ? 3.115 -10.317 9.119 1.00 70.81 415 GLU A O 1
ATOM 3214 N N . GLY A 1 416 ? 3.476 -9.660 6.998 1.00 50.84 416 GLY A N 1
ATOM 3215 C CA . GLY A 1 416 ? 4.060 -10.925 6.521 1.00 50.84 416 GLY A CA 1
ATOM 3216 C C . GLY A 1 416 ? 3.149 -12.159 6.564 1.00 50.84 416 GLY A C 1
ATOM 3217 O O . GLY A 1 416 ? 3.639 -13.286 6.532 1.00 50.84 416 GLY A O 1
ATOM 3218 N N . PHE A 1 417 ? 1.834 -11.962 6.659 1.00 52.62 417 PHE A N 1
ATOM 3219 C CA . PHE A 1 417 ? 0.835 -13.027 6.801 1.00 52.62 417 PHE A CA 1
ATOM 3220 C C . PHE A 1 417 ? 0.174 -13.395 5.463 1.00 52.62 417 PHE A C 1
ATOM 3222 O O . PHE A 1 417 ? 0.186 -12.615 4.510 1.00 52.62 417 PHE A O 1
ATOM 3229 N N . PHE A 1 418 ? -0.439 -14.579 5.388 1.00 54.59 418 PHE A N 1
ATOM 3230 C CA . PHE A 1 418 ? -1.106 -15.035 4.168 1.00 54.59 418 PHE A CA 1
ATOM 3231 C C . PHE A 1 418 ? -2.548 -14.491 4.034 1.00 54.59 418 PHE A C 1
ATOM 3233 O O . PHE A 1 418 ? -3.261 -14.355 5.029 1.00 54.59 418 PHE A O 1
ATOM 3240 N N . PRO A 1 419 ? -3.036 -14.235 2.805 1.00 61.09 419 PRO A N 1
ATOM 3241 C CA . PRO A 1 419 ? -4.392 -13.736 2.535 1.00 61.09 419 PRO A CA 1
ATOM 3242 C C . PRO A 1 419 ? -5.535 -14.577 3.121 1.00 61.09 419 PRO A C 1
ATOM 3244 O O . PRO A 1 419 ? -6.570 -14.037 3.499 1.00 61.09 419 PRO A O 1
ATOM 3247 N N . ASP A 1 420 ? -5.376 -15.896 3.212 1.00 63.41 420 ASP A N 1
ATOM 3248 C CA . ASP A 1 420 ? -6.357 -16.814 3.802 1.00 63.41 420 ASP A CA 1
ATOM 3249 C C . ASP A 1 420 ? -6.364 -16.784 5.341 1.00 63.41 420 ASP A C 1
ATOM 3251 O O . ASP A 1 420 ? -7.327 -17.233 5.958 1.00 63.41 420 ASP A O 1
ATOM 3255 N N . GLN A 1 421 ? -5.340 -16.188 5.958 1.00 59.97 421 GLN A N 1
ATOM 3256 C CA . GLN A 1 421 ? -5.304 -15.846 7.381 1.00 59.97 421 GLN A CA 1
ATOM 3257 C C . GLN A 1 421 ? -5.967 -14.489 7.667 1.00 59.97 421 GLN A C 1
ATOM 3259 O O . GLN A 1 421 ? -6.216 -14.169 8.830 1.00 59.97 421 GLN A O 1
ATOM 3264 N N . LEU A 1 422 ? -6.294 -13.689 6.641 1.00 73.19 422 LEU A N 1
ATOM 3265 C CA . LEU A 1 422 ? -6.947 -12.395 6.840 1.00 73.19 422 LEU A CA 1
ATOM 3266 C C . LEU A 1 422 ? -8.282 -12.502 7.608 1.00 73.19 422 LEU A C 1
ATOM 3268 O O . LEU A 1 422 ? -8.422 -11.721 8.543 1.00 73.19 422 LEU A O 1
ATOM 3272 N N . PRO A 1 423 ? -9.210 -13.456 7.366 1.00 73.94 423 PRO A N 1
ATOM 3273 C CA . PRO A 1 423 ? -10.422 -13.598 8.183 1.00 73.94 423 PRO A CA 1
ATOM 3274 C C . PRO A 1 423 ? -10.087 -13.833 9.657 1.00 73.94 423 PRO A C 1
ATOM 3276 O O . PRO A 1 423 ? -10.678 -13.219 10.547 1.00 73.94 423 PRO A O 1
ATOM 3279 N N . ALA A 1 424 ? -9.047 -14.626 9.926 1.00 53.84 424 ALA A N 1
ATOM 3280 C CA . ALA A 1 424 ? -8.596 -14.876 11.286 1.00 53.84 424 ALA A CA 1
ATOM 3281 C C . ALA A 1 424 ? -8.011 -13.626 11.970 1.00 53.84 424 ALA A C 1
ATOM 3283 O O . ALA A 1 424 ? -8.159 -13.436 13.178 1.00 53.84 424 ALA A O 1
ATOM 3284 N N . ILE A 1 425 ? -7.398 -12.734 11.194 1.00 58.53 425 ILE A N 1
ATOM 3285 C CA . ILE A 1 425 ? -6.807 -11.476 11.663 1.00 58.53 425 ILE A CA 1
ATOM 3286 C C . ILE A 1 425 ? -7.845 -10.333 11.701 1.00 58.53 425 ILE A C 1
ATOM 3288 O O . ILE A 1 425 ? -7.704 -9.408 12.505 1.00 58.53 425 ILE A O 1
ATOM 3292 N N . VAL A 1 426 ? -8.913 -10.399 10.896 1.00 66.31 426 VAL A N 1
ATOM 3293 C CA . VAL A 1 426 ? -9.898 -9.321 10.664 1.00 66.31 426 VAL A CA 1
ATOM 3294 C C . VAL A 1 426 ? -11.223 -9.527 11.392 1.00 66.31 426 VAL A C 1
ATOM 3296 O O . VAL A 1 426 ? -11.679 -8.584 12.025 1.00 66.31 426 VAL A O 1
ATOM 3299 N N . SER A 1 427 ? -11.786 -10.735 11.431 1.00 54.00 427 SER A N 1
ATOM 3300 C CA . SER A 1 427 ? -12.866 -11.053 12.381 1.00 54.00 427 SER A CA 1
ATOM 3301 C C . SER A 1 427 ? -12.325 -11.173 13.817 1.00 54.00 427 SER A C 1
ATOM 3303 O O . SER A 1 427 ? -13.067 -11.144 14.793 1.00 54.00 427 SER A O 1
ATOM 3305 N N . GLY A 1 428 ? -11.003 -11.352 13.964 1.00 46.41 428 GLY A N 1
ATOM 3306 C CA . GLY A 1 428 ? -10.387 -11.924 15.168 1.00 46.41 428 GLY A CA 1
ATOM 3307 C C . GLY A 1 428 ? -10.527 -13.451 15.225 1.00 46.41 428 GLY A C 1
ATOM 3308 O O . GLY A 1 428 ? -10.229 -14.065 16.251 1.00 46.41 428 GLY A O 1
ATOM 3309 N N . GLU A 1 429 ? -10.973 -14.077 14.131 1.00 34.44 429 GLU A N 1
ATOM 3310 C CA . GLU A 1 429 ? -11.277 -15.503 14.056 1.00 34.44 429 GLU A CA 1
ATOM 3311 C C . GLU A 1 429 ? -10.065 -16.394 13.769 1.00 34.44 429 GLU A C 1
ATOM 3313 O O . GLU A 1 429 ? -10.146 -17.367 13.026 1.00 34.44 429 GLU A O 1
ATOM 3318 N N . ASN A 1 430 ? -9.001 -16.212 14.552 1.00 33.88 430 ASN A N 1
ATOM 3319 C CA . ASN A 1 430 ? -8.271 -17.374 15.081 1.00 33.88 430 ASN A CA 1
ATOM 3320 C C . ASN A 1 430 ? -9.136 -18.077 16.168 1.00 33.88 430 ASN A C 1
ATOM 3322 O O . ASN A 1 430 ? -8.667 -18.464 17.237 1.00 33.88 430 ASN A O 1
ATOM 3326 N N . SER A 1 431 ? -10.448 -18.105 15.900 1.00 31.48 431 SER A N 1
ATOM 3327 C CA . SER A 1 431 ? -11.589 -18.144 16.819 1.00 31.48 431 SER A CA 1
ATOM 3328 C C . SER A 1 431 ? -12.868 -18.589 16.104 1.00 31.48 431 SER A C 1
ATOM 3330 O O . SER A 1 431 ? -13.964 -18.256 16.552 1.00 31.48 431 SER A O 1
ATOM 3332 N N . SER A 1 432 ? -12.750 -19.419 15.059 1.00 24.09 432 SER A N 1
ATOM 3333 C CA . SER A 1 432 ? -13.784 -20.424 14.801 1.00 24.09 432 SER A CA 1
ATOM 3334 C C . SER A 1 432 ? -13.921 -21.254 16.086 1.00 24.09 432 SER A C 1
ATOM 3336 O O . SER A 1 432 ? -13.107 -22.139 16.350 1.00 24.09 432 SER A O 1
ATOM 3338 N N . SER A 1 433 ? -14.870 -20.860 16.939 1.00 28.83 433 SER A N 1
ATOM 3339 C CA . SER A 1 433 ? -14.898 -21.124 18.387 1.00 28.83 433 SER A CA 1
ATOM 3340 C C . SER A 1 433 ? -13.612 -20.755 19.156 1.00 28.83 433 SER A C 1
ATOM 3342 O O . SER A 1 433 ? -12.752 -21.593 19.399 1.00 28.83 433 SER A O 1
ATOM 3344 N N . GLN A 1 434 ? -13.558 -19.520 19.671 1.00 29.53 434 GLN A N 1
ATOM 3345 C CA . GLN A 1 434 ? -13.066 -19.283 21.037 1.00 29.53 434 GLN A CA 1
ATOM 3346 C C . GLN A 1 434 ? -14.169 -18.541 21.837 1.00 29.53 434 GLN A C 1
ATOM 3348 O O . GLN A 1 434 ? -14.371 -17.358 21.609 1.00 29.53 434 GLN A O 1
ATOM 3353 N N . GLN A 1 435 ? -14.957 -19.078 22.783 1.00 36.28 435 GLN A N 1
ATOM 3354 C CA . GLN A 1 435 ? -14.834 -20.275 23.634 1.00 36.28 435 GLN A CA 1
ATOM 3355 C C . GLN A 1 435 ? -13.398 -20.759 23.794 1.00 36.28 435 GLN A C 1
ATOM 3357 O O . GLN A 1 435 ? -13.069 -21.814 23.276 1.00 36.28 435 GLN A O 1
ATOM 3362 N N . ALA A 1 436 ? -12.579 -19.905 24.425 1.00 29.02 436 ALA A N 1
ATOM 3363 C CA . ALA A 1 436 ? -11.185 -20.114 24.827 1.00 29.02 436 ALA A CA 1
ATOM 3364 C C . ALA A 1 436 ? -10.503 -21.318 24.162 1.00 29.02 436 ALA A C 1
ATOM 3366 O O . ALA A 1 436 ? -10.728 -22.457 24.578 1.00 29.02 436 ALA A O 1
ATOM 3367 N N . SER A 1 437 ? -9.633 -21.059 23.178 1.00 30.17 437 SER A N 1
ATOM 3368 C CA . SER A 1 437 ? -8.735 -22.109 22.693 1.00 30.17 437 SER A CA 1
ATOM 3369 C C . SER A 1 437 ? -8.043 -22.713 23.919 1.00 30.17 437 SER A C 1
ATOM 3371 O O . SER A 1 437 ? -7.525 -21.935 24.728 1.00 30.17 437 SER A O 1
ATOM 3373 N N . PRO A 1 438 ? -8.037 -24.049 24.092 1.00 39.09 438 PRO A N 1
ATOM 3374 C CA . PRO A 1 438 ? -7.421 -24.689 25.256 1.00 39.09 438 PRO A CA 1
ATOM 3375 C C . PRO A 1 438 ? -5.956 -24.284 25.475 1.00 39.09 438 PRO A C 1
ATOM 3377 O O . PRO A 1 438 ? -5.464 -24.361 26.597 1.00 39.09 438 PRO A O 1
ATOM 3380 N N . ASP A 1 439 ? -5.302 -23.810 24.409 1.00 42.03 439 ASP A N 1
ATOM 3381 C CA . ASP A 1 439 ? -3.900 -23.401 24.355 1.00 42.03 439 ASP A CA 1
ATOM 3382 C C . ASP A 1 439 ? -3.705 -21.874 24.176 1.00 42.03 439 ASP A C 1
ATOM 3384 O O . ASP A 1 439 ? -2.593 -21.415 23.905 1.00 42.03 439 ASP A O 1
ATOM 3388 N N . ALA A 1 440 ? -4.758 -21.051 24.301 1.00 39.62 440 ALA A N 1
ATOM 3389 C CA . ALA A 1 440 ? -4.603 -19.593 24.312 1.00 39.62 440 ALA A CA 1
ATOM 3390 C C . ALA A 1 440 ? -3.937 -19.125 25.623 1.00 39.62 440 ALA A C 1
ATOM 3392 O O . ALA A 1 440 ? -4.412 -19.485 26.702 1.00 39.62 440 ALA A O 1
ATOM 3393 N N . PRO A 1 441 ? -2.898 -18.265 25.578 1.00 52.19 441 PRO A N 1
ATOM 3394 C CA . PRO A 1 441 ? -2.341 -17.661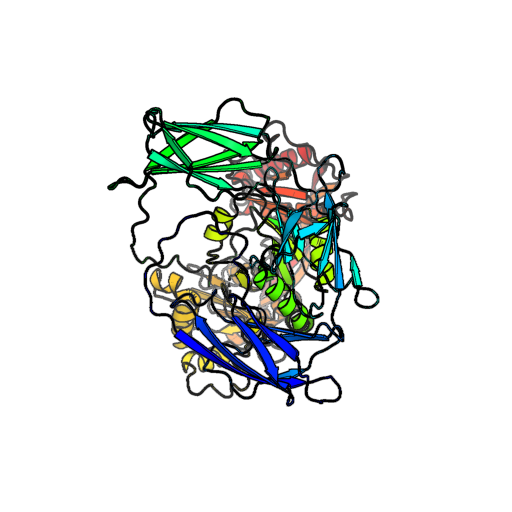 26.783 1.00 52.19 441 PRO A CA 1
ATOM 3395 C C . PRO A 1 441 ? -3.411 -16.874 27.552 1.00 52.19 441 PRO A C 1
ATOM 3397 O O . PRO A 1 441 ? -3.982 -15.914 27.025 1.00 52.19 441 PRO A O 1
ATOM 3400 N N . ASP A 1 442 ? -3.648 -17.273 28.805 1.00 70.81 442 ASP A N 1
ATOM 3401 C CA . ASP A 1 442 ? -4.716 -16.774 29.692 1.00 70.81 442 ASP A CA 1
ATOM 3402 C C . ASP A 1 442 ? -4.804 -15.234 29.716 1.00 70.81 442 ASP A C 1
ATOM 3404 O O . ASP A 1 442 ? -5.887 -14.637 29.657 1.00 70.81 442 ASP A O 1
ATOM 3408 N N . TRP A 1 443 ? -3.637 -14.578 29.653 1.00 79.75 443 TRP A N 1
ATOM 3409 C CA . TRP A 1 443 ? -3.519 -13.126 29.651 1.00 79.75 443 TRP A CA 1
ATOM 3410 C C . TRP A 1 443 ? -4.316 -12.437 28.532 1.00 79.75 443 TRP A C 1
ATOM 3412 O O . TRP A 1 443 ? -4.912 -11.391 28.782 1.00 79.75 443 TRP A O 1
ATOM 3422 N N . ARG A 1 444 ? -4.390 -12.984 27.305 1.00 80.94 444 ARG A N 1
ATOM 3423 C CA . ARG A 1 444 ? -5.054 -12.271 26.191 1.00 80.94 444 ARG A CA 1
ATOM 3424 C C . ARG A 1 444 ? -6.572 -12.297 26.324 1.00 80.94 444 ARG A C 1
ATOM 3426 O O . ARG A 1 444 ? -7.229 -11.301 26.018 1.00 80.94 444 ARG A O 1
ATOM 3433 N N . THR A 1 445 ? -7.123 -13.390 26.845 1.00 78.88 445 THR A N 1
ATOM 3434 C CA . THR A 1 445 ? -8.548 -13.493 27.185 1.00 78.88 445 THR A CA 1
ATOM 3435 C C . THR A 1 445 ? -8.917 -12.440 28.225 1.00 78.88 445 THR A C 1
ATOM 3437 O O . THR A 1 445 ? -9.878 -11.688 28.040 1.00 78.88 445 THR A O 1
ATOM 3440 N N . ARG A 1 446 ? -8.121 -12.331 29.295 1.00 84.38 446 ARG A N 1
ATOM 3441 C CA . ARG A 1 446 ? -8.361 -11.369 30.374 1.00 84.38 446 ARG A CA 1
ATOM 3442 C C . ARG A 1 446 ? -8.123 -9.917 29.945 1.00 84.38 446 ARG A C 1
ATOM 3444 O O . ARG A 1 446 ? -8.907 -9.043 30.313 1.00 84.38 446 ARG A O 1
ATOM 3451 N N . PHE A 1 447 ? -7.124 -9.671 29.101 1.00 88.75 447 PHE A N 1
ATOM 3452 C CA . PHE A 1 447 ? -6.864 -8.367 28.496 1.00 88.75 447 PHE A CA 1
ATOM 3453 C C . PHE A 1 447 ? -8.053 -7.880 27.655 1.00 88.75 447 PHE A C 1
ATOM 3455 O O . PHE A 1 447 ? -8.623 -6.821 27.926 1.00 88.75 447 PHE A O 1
ATOM 3462 N N . ASN A 1 448 ? -8.503 -8.692 26.692 1.00 83.94 448 ASN A N 1
ATOM 3463 C CA . ASN A 1 448 ? -9.612 -8.335 25.804 1.00 83.94 448 ASN A CA 1
ATOM 3464 C C . ASN A 1 448 ? -10.922 -8.070 26.580 1.00 83.94 448 ASN A C 1
ATOM 3466 O O . ASN A 1 448 ? -11.684 -7.183 26.199 1.00 83.94 448 ASN A O 1
ATOM 3470 N N . GLN A 1 449 ? -11.179 -8.776 27.693 1.00 86.50 449 GLN A N 1
ATOM 3471 C CA . GLN A 1 449 ? -12.333 -8.506 28.568 1.00 86.50 449 GLN A CA 1
ATOM 3472 C C . GLN A 1 449 ? -12.319 -7.091 29.166 1.00 86.50 449 GLN A C 1
ATOM 3474 O O . GLN A 1 449 ? -13.371 -6.465 29.279 1.00 86.50 449 GLN A O 1
ATOM 3479 N N . VAL A 1 450 ? -11.151 -6.589 29.574 1.00 92.12 450 VAL A N 1
ATOM 3480 C CA . VAL A 1 450 ? -11.029 -5.290 30.256 1.00 92.12 450 VAL A CA 1
ATOM 3481 C C . VAL A 1 450 ? -11.048 -4.136 29.258 1.00 92.12 450 VAL A C 1
ATOM 3483 O O . VAL A 1 450 ? -11.711 -3.128 29.505 1.00 92.12 450 VAL A O 1
ATOM 3486 N N . TYR A 1 451 ? -10.405 -4.299 28.102 1.00 92.62 451 TYR A N 1
ATOM 3487 C CA . TYR A 1 451 ? -10.291 -3.248 27.087 1.00 92.62 451 TYR A CA 1
ATOM 3488 C C . TYR A 1 451 ? -11.475 -3.199 26.101 1.00 92.62 451 TYR A C 1
ATOM 3490 O O . TYR A 1 451 ? -11.514 -2.331 25.237 1.00 92.62 451 TYR A O 1
ATOM 3498 N N . ARG A 1 452 ? -12.493 -4.062 26.232 1.00 90.31 452 ARG A N 1
ATOM 3499 C CA . ARG A 1 452 ? -13.690 -3.985 25.373 1.00 90.31 452 ARG A CA 1
ATOM 3500 C C . ARG A 1 452 ? -14.546 -2.737 25.611 1.00 90.31 452 ARG A C 1
ATOM 3502 O O . ARG A 1 452 ? -14.657 -2.277 26.750 1.00 90.31 452 ARG A O 1
ATOM 3509 N N . LEU A 1 453 ? -15.219 -2.260 24.564 1.00 89.38 453 LEU A N 1
ATOM 3510 C CA . LEU A 1 453 ? -16.370 -1.360 24.698 1.00 89.38 453 LEU A CA 1
ATOM 3511 C C . LEU A 1 453 ? -17.660 -2.181 24.781 1.00 89.38 453 LEU A C 1
ATOM 3513 O O . LEU A 1 453 ? -17.843 -3.114 24.003 1.00 89.38 453 LEU A O 1
ATOM 3517 N N . GLU A 1 454 ? -18.565 -1.808 25.682 1.00 88.31 454 GLU A N 1
ATOM 3518 C CA . GLU A 1 454 ? -19.929 -2.356 25.704 1.00 88.31 454 GLU A CA 1
ATOM 3519 C C . GLU A 1 454 ? -20.773 -1.782 24.544 1.00 88.31 454 GLU A C 1
ATOM 3521 O O . GLU A 1 454 ? -20.391 -0.794 23.905 1.00 88.31 454 GLU A O 1
ATOM 3526 N N . ASP A 1 455 ? -21.939 -2.363 24.255 1.00 81.38 455 ASP A N 1
ATOM 3527 C CA . ASP A 1 455 ? -22.826 -1.843 23.207 1.00 81.38 455 ASP A CA 1
ATOM 3528 C C . ASP A 1 455 ? -23.285 -0.405 23.498 1.00 81.38 455 ASP A C 1
ATOM 3530 O O . ASP A 1 455 ? -23.627 -0.040 24.621 1.00 81.38 455 ASP A O 1
ATOM 3534 N N . GLY A 1 456 ? -23.232 0.452 22.474 1.00 81.44 456 GLY A N 1
ATOM 3535 C CA . GLY A 1 456 ? -23.497 1.891 22.599 1.00 81.44 456 GLY A CA 1
ATOM 3536 C C . GLY A 1 456 ? -22.411 2.714 23.316 1.00 81.44 456 GLY A C 1
ATOM 3537 O O . GLY A 1 456 ? -22.477 3.942 23.293 1.00 81.44 456 GLY A O 1
ATOM 3538 N N . GLN A 1 457 ? -21.380 2.100 23.911 1.00 91.44 457 GLN A N 1
ATOM 3539 C CA . GLN A 1 457 ? -20.288 2.841 24.551 1.00 91.44 457 GLN A CA 1
ATOM 3540 C C . GLN A 1 457 ? -19.345 3.447 23.497 1.00 91.44 457 GLN A C 1
ATOM 3542 O O . GLN A 1 457 ? -18.687 2.714 22.759 1.00 91.44 457 GLN A O 1
ATOM 3547 N N . THR A 1 458 ? -19.256 4.776 23.416 1.00 92.75 458 THR A N 1
ATOM 3548 C CA . THR A 1 458 ? -18.401 5.483 22.436 1.00 92.75 458 THR A CA 1
ATOM 3549 C C . THR A 1 458 ? -16.933 5.590 22.856 1.00 92.75 458 THR A C 1
ATOM 3551 O O . THR A 1 458 ? -16.047 5.568 22.004 1.00 92.75 458 THR A O 1
ATOM 3554 N N . LEU A 1 459 ? -16.674 5.715 24.157 1.00 96.44 459 LEU A N 1
ATOM 3555 C CA . LEU A 1 459 ? -15.352 5.947 24.734 1.00 96.44 459 LEU A CA 1
ATOM 3556 C C . LEU A 1 459 ? -15.255 5.213 26.077 1.00 96.44 459 LEU A C 1
ATOM 3558 O O . LEU A 1 459 ? -16.254 5.101 26.794 1.00 96.44 459 LEU A O 1
ATOM 3562 N N . LYS A 1 460 ? -14.061 4.731 26.417 1.00 96.19 460 LYS A N 1
ATOM 3563 C CA . LYS A 1 460 ? -13.744 4.120 27.713 1.00 96.19 460 LYS A CA 1
ATOM 3564 C C . LYS A 1 460 ? -12.343 4.534 28.143 1.00 96.19 460 LYS A C 1
ATOM 3566 O O . LYS A 1 460 ? -11.433 4.505 27.314 1.00 96.19 460 LYS A O 1
ATOM 3571 N N . ARG A 1 461 ? -12.176 4.871 29.423 1.00 96.06 461 ARG A N 1
ATOM 3572 C CA . ARG A 1 461 ? -10.868 5.006 30.072 1.00 96.06 461 ARG A CA 1
ATOM 3573 C C . ARG A 1 461 ? -10.580 3.748 30.895 1.00 96.06 461 ARG A C 1
ATOM 3575 O O . ARG A 1 461 ? -11.492 3.154 31.467 1.00 96.06 461 ARG A O 1
ATOM 3582 N N . ILE A 1 462 ? -9.321 3.325 30.941 1.00 95.62 462 ILE A N 1
ATOM 3583 C CA . ILE A 1 462 ? -8.821 2.283 31.840 1.00 95.62 462 ILE A CA 1
ATOM 3584 C C . ILE A 1 462 ? -7.732 2.934 32.692 1.00 95.62 462 ILE A C 1
ATOM 3586 O O . ILE A 1 462 ? -6.684 3.333 32.186 1.00 95.62 462 ILE A O 1
ATOM 3590 N N . THR A 1 463 ? -7.997 3.092 33.985 1.00 92.25 463 THR A N 1
ATOM 3591 C CA . THR A 1 463 ? -7.105 3.776 34.929 1.00 92.25 463 THR A CA 1
ATOM 3592 C C . THR A 1 463 ? -6.152 2.813 35.630 1.00 92.25 463 THR A C 1
ATOM 3594 O O . THR A 1 463 ? -6.388 1.608 35.694 1.00 92.25 463 THR A O 1
ATOM 3597 N N . ALA A 1 464 ? -5.096 3.359 36.237 1.00 85.81 464 ALA A N 1
ATOM 3598 C CA . ALA A 1 464 ? -4.291 2.615 37.200 1.00 85.81 464 ALA A CA 1
ATOM 3599 C C . ALA A 1 464 ? -5.122 2.247 38.461 1.00 85.81 464 ALA A C 1
ATOM 3601 O O . ALA A 1 464 ? -6.002 3.026 38.841 1.00 85.81 464 ALA A O 1
ATOM 3602 N N . PRO A 1 465 ? -4.842 1.117 39.145 1.00 91.44 465 PRO A N 1
ATOM 3603 C CA . PRO A 1 465 ? -3.820 0.122 38.823 1.00 91.44 465 PRO A CA 1
ATOM 3604 C C . PRO A 1 465 ? -4.190 -0.698 37.581 1.00 91.44 465 PRO A C 1
ATOM 3606 O O . PRO A 1 465 ? -5.265 -1.288 37.502 1.00 91.44 465 PRO A O 1
ATOM 3609 N N . PHE A 1 466 ? -3.272 -0.741 36.616 1.00 92.50 466 PHE A N 1
ATOM 3610 C CA . PHE A 1 466 ? -3.453 -1.528 35.404 1.00 92.50 466 PHE A CA 1
ATOM 3611 C C . PHE A 1 466 ? -3.398 -3.027 35.711 1.00 92.50 466 PHE A C 1
ATOM 3613 O O . PHE A 1 466 ? -2.702 -3.468 36.627 1.00 92.50 466 PHE A O 1
ATOM 3620 N N . ILE A 1 467 ? -4.102 -3.809 34.900 1.00 92.56 467 ILE A N 1
ATOM 3621 C CA . ILE A 1 467 ? -4.072 -5.269 34.974 1.00 92.56 467 ILE A CA 1
ATOM 3622 C C . ILE A 1 467 ? -2.683 -5.796 34.535 1.00 92.56 467 ILE A C 1
ATOM 3624 O O . ILE A 1 467 ? -2.095 -5.208 33.618 1.00 92.56 467 ILE A O 1
ATOM 3628 N N . PRO A 1 468 ? -2.132 -6.870 35.140 1.00 89.44 468 PRO A N 1
ATOM 3629 C CA . PRO A 1 468 ? -0.823 -7.423 34.759 1.00 89.44 468 PRO A CA 1
ATOM 3630 C C . PRO A 1 468 ? -0.701 -7.738 33.262 1.00 89.44 468 PRO A C 1
ATOM 3632 O O . PRO A 1 468 ? 0.339 -7.511 32.643 1.00 89.44 468 PRO A O 1
ATOM 3635 N N . GLU A 1 469 ? -1.803 -8.167 32.654 1.00 92.44 469 GLU A N 1
ATOM 3636 C CA . GLU A 1 469 ? -1.930 -8.531 31.248 1.00 92.44 469 GLU A CA 1
ATOM 3637 C C . GLU A 1 469 ? -1.687 -7.351 30.292 1.00 92.44 469 GLU A C 1
ATOM 3639 O O . GLU A 1 469 ? -1.429 -7.575 29.114 1.00 92.44 469 GLU A O 1
ATOM 3644 N N . ARG A 1 470 ? -1.690 -6.096 30.776 1.00 91.75 470 ARG A N 1
ATOM 3645 C CA . ARG A 1 470 ? -1.223 -4.922 30.012 1.00 91.75 470 ARG A CA 1
ATOM 3646 C C . ARG A 1 470 ? 0.270 -5.015 29.690 1.00 91.75 470 ARG A C 1
ATOM 3648 O O . ARG A 1 470 ? 0.691 -4.568 28.624 1.00 91.75 470 ARG A O 1
ATOM 3655 N N . LYS A 1 471 ? 1.076 -5.599 30.588 1.00 86.88 471 LYS A N 1
ATOM 3656 C CA . LYS A 1 471 ? 2.512 -5.813 30.360 1.00 86.88 471 LYS A CA 1
ATOM 3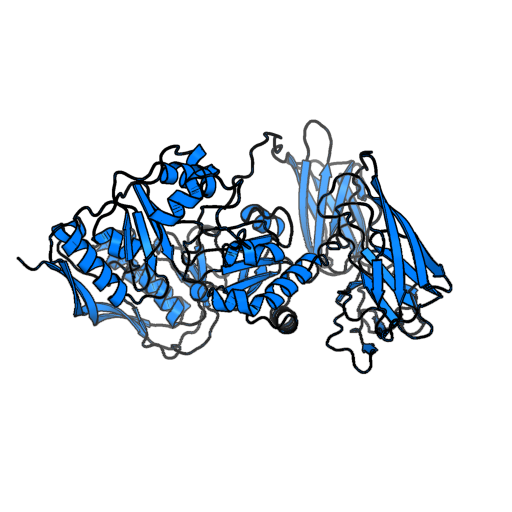657 C C . LYS A 1 471 ? 2.768 -7.023 29.464 1.00 86.88 471 LYS A C 1
ATOM 3659 O O . LYS A 1 471 ? 3.633 -6.936 28.596 1.00 86.88 471 LYS A O 1
ATOM 3664 N N . GLU A 1 472 ? 1.971 -8.083 29.596 1.00 85.31 472 GLU A N 1
ATOM 3665 C CA . GLU A 1 472 ? 1.994 -9.224 28.667 1.00 85.31 472 GLU A CA 1
ATOM 3666 C C . GLU A 1 472 ? 1.611 -8.786 27.245 1.00 85.31 472 GLU A C 1
ATOM 3668 O O . GLU A 1 472 ? 2.349 -9.048 26.300 1.00 85.31 472 GLU A O 1
ATOM 3673 N N . TYR A 1 473 ? 0.530 -8.012 27.095 1.00 83.94 473 TYR A N 1
ATOM 3674 C CA . TYR A 1 473 ? 0.117 -7.404 25.826 1.00 83.94 473 TYR A CA 1
ATOM 3675 C C . TYR A 1 473 ? 1.223 -6.550 25.192 1.00 83.94 473 TYR A C 1
ATOM 3677 O O . TYR A 1 473 ? 1.532 -6.716 24.011 1.00 83.94 473 TYR A O 1
ATOM 3685 N N . TYR A 1 474 ? 1.855 -5.677 25.982 1.00 79.94 474 TYR A N 1
ATOM 3686 C CA . TYR A 1 474 ? 2.990 -4.872 25.535 1.00 79.94 474 TYR A CA 1
ATOM 3687 C C . TYR A 1 474 ? 4.171 -5.748 25.087 1.00 79.94 474 TYR A C 1
ATOM 3689 O O . TYR A 1 474 ? 4.707 -5.564 24.000 1.00 79.94 474 TYR A O 1
ATOM 3697 N N . THR A 1 475 ? 4.541 -6.751 25.880 1.00 76.62 475 THR A N 1
ATOM 3698 C CA . THR A 1 475 ? 5.679 -7.635 25.580 1.00 76.62 475 THR A CA 1
ATOM 3699 C C . THR A 1 475 ? 5.413 -8.535 24.370 1.00 76.62 475 THR A C 1
ATOM 3701 O O . THR A 1 475 ? 6.340 -8.842 23.628 1.00 76.62 475 THR A O 1
ATOM 3704 N N . ALA A 1 476 ? 4.159 -8.926 24.134 1.00 65.56 476 ALA A N 1
ATOM 3705 C CA . ALA A 1 476 ? 3.772 -9.800 23.033 1.00 65.56 476 ALA A CA 1
ATOM 3706 C C . ALA A 1 476 ? 3.570 -9.057 21.701 1.00 65.56 476 ALA A C 1
ATOM 3708 O O . ALA A 1 476 ? 4.144 -9.453 20.691 1.00 65.56 476 ALA A O 1
ATOM 3709 N N . GLU A 1 477 ? 2.766 -7.987 21.670 1.00 64.25 477 GLU A N 1
ATOM 3710 C CA . GLU A 1 477 ? 2.439 -7.282 20.416 1.00 64.25 477 GLU A CA 1
ATOM 3711 C C . GLU A 1 477 ? 3.439 -6.156 20.089 1.00 64.25 477 GLU A C 1
ATOM 3713 O O . GLU A 1 477 ? 3.495 -5.719 18.944 1.00 64.25 477 GLU A O 1
ATOM 3718 N N . PHE A 1 478 ? 4.249 -5.707 21.059 1.00 58.00 478 PHE A N 1
ATOM 3719 C CA . PHE A 1 478 ? 5.270 -4.658 20.903 1.00 58.00 478 PHE A CA 1
ATOM 3720 C C . PHE A 1 478 ? 6.676 -5.178 21.262 1.00 58.00 478 PHE A C 1
ATOM 3722 O O . PHE A 1 478 ? 7.522 -4.410 21.719 1.00 58.00 478 PHE A O 1
ATOM 3729 N N . ALA A 1 479 ? 6.948 -6.472 21.051 1.00 48.38 479 ALA A N 1
ATOM 3730 C CA . ALA A 1 479 ? 8.144 -7.180 21.532 1.00 48.38 479 ALA A CA 1
ATOM 3731 C C . ALA A 1 479 ? 9.482 -6.441 21.307 1.00 48.38 479 ALA A C 1
ATOM 3733 O O . ALA A 1 479 ? 10.306 -6.359 22.219 1.00 48.38 479 ALA A O 1
ATOM 3734 N N . HIS A 1 480 ? 9.691 -5.831 20.134 1.00 44.34 480 HIS A N 1
ATOM 3735 C CA . HIS A 1 480 ? 10.890 -5.024 19.880 1.00 44.34 480 HIS A CA 1
ATOM 3736 C C . HIS A 1 480 ? 10.962 -3.767 20.767 1.00 44.34 480 HIS A C 1
ATOM 3738 O O . HIS A 1 480 ? 12.002 -3.493 21.366 1.00 44.34 480 HIS A O 1
ATOM 3744 N N . GLN A 1 481 ? 9.860 -3.022 20.899 1.00 46.00 481 GLN A N 1
ATOM 3745 C CA . GLN A 1 481 ? 9.790 -1.851 21.778 1.00 46.00 481 GLN A CA 1
ATOM 3746 C C . GLN A 1 481 ? 9.983 -2.253 23.248 1.00 46.00 481 GLN A C 1
ATOM 3748 O O . GLN A 1 481 ? 10.745 -1.599 23.957 1.00 46.00 481 GLN A O 1
ATOM 3753 N N . ALA A 1 482 ? 9.389 -3.373 23.674 1.00 53.44 482 ALA A N 1
ATOM 3754 C CA . ALA A 1 482 ? 9.555 -3.938 25.012 1.00 53.44 482 ALA A CA 1
ATOM 3755 C C . ALA A 1 482 ? 10.998 -4.400 25.298 1.00 53.44 482 ALA A C 1
ATOM 3757 O O . ALA A 1 482 ? 11.442 -4.348 26.442 1.00 53.44 482 ALA A O 1
ATOM 3758 N N . SER A 1 483 ? 11.767 -4.793 24.275 1.00 52.25 483 SER A N 1
ATOM 3759 C CA . SER A 1 483 ? 13.189 -5.130 24.447 1.00 52.25 483 SER A CA 1
ATOM 3760 C C . SER A 1 483 ? 14.088 -3.902 24.684 1.00 52.25 483 SER A C 1
ATOM 3762 O O . SER A 1 483 ? 15.134 -4.025 25.319 1.00 52.25 483 SER A O 1
ATOM 3764 N N . ILE A 1 484 ? 13.668 -2.714 24.223 1.00 53.62 484 ILE A N 1
ATOM 3765 C CA . ILE A 1 484 ? 14.375 -1.433 24.416 1.00 53.62 484 ILE A CA 1
ATOM 3766 C C . ILE A 1 484 ? 13.886 -0.711 25.681 1.00 53.62 484 ILE A C 1
ATOM 3768 O O . ILE A 1 484 ? 14.692 -0.163 26.432 1.00 53.62 484 ILE A O 1
ATOM 3772 N N . ILE A 1 485 ? 12.573 -0.710 25.926 1.00 63.19 485 ILE A N 1
ATOM 3773 C CA . ILE A 1 485 ? 11.923 -0.110 27.096 1.00 63.19 485 ILE A CA 1
ATOM 3774 C C . ILE A 1 485 ? 11.071 -1.200 27.770 1.00 63.19 485 ILE A C 1
ATOM 3776 O O . ILE A 1 485 ? 9.921 -1.385 27.377 1.00 63.19 485 ILE A O 1
ATOM 3780 N N . PRO A 1 486 ? 11.596 -1.927 28.778 1.00 67.69 486 PRO A N 1
ATOM 3781 C CA . PRO A 1 486 ? 10.890 -3.052 29.411 1.00 67.69 486 PRO A CA 1
ATOM 3782 C C . PRO A 1 486 ? 9.636 -2.686 30.211 1.00 67.69 486 PRO A C 1
ATOM 3784 O O . PRO A 1 486 ? 8.867 -3.575 30.583 1.00 67.69 486 PRO A O 1
ATOM 3787 N N . GLU A 1 487 ? 9.415 -1.401 30.496 1.00 80.62 487 GLU A N 1
ATOM 3788 C CA . GLU A 1 487 ? 8.166 -0.931 31.091 1.00 80.62 487 GLU A CA 1
ATOM 3789 C C . GLU A 1 487 ? 7.169 -0.477 30.011 1.00 80.62 487 GLU A C 1
ATOM 3791 O O . GLU A 1 487 ? 7.566 0.219 29.074 1.00 80.62 487 GLU A O 1
ATOM 3796 N N . PRO A 1 488 ? 5.879 -0.855 30.129 1.00 79.25 488 PRO A N 1
ATOM 3797 C CA . PRO A 1 488 ? 4.812 -0.374 29.252 1.00 79.25 488 PRO A CA 1
ATOM 3798 C C . PRO A 1 488 ? 4.719 1.163 29.175 1.00 79.25 488 PRO A C 1
ATOM 3800 O O . PRO A 1 488 ? 5.116 1.843 30.122 1.00 79.25 488 PRO A O 1
ATOM 3803 N N . PRO A 1 489 ? 4.121 1.719 28.104 1.00 81.62 489 PRO A N 1
ATOM 3804 C CA . PRO A 1 489 ? 3.894 3.161 27.961 1.00 81.62 489 PRO A CA 1
ATOM 3805 C C . PRO A 1 489 ? 3.046 3.753 29.094 1.00 81.62 489 PRO A C 1
ATOM 3807 O O . PRO A 1 489 ? 2.260 3.049 29.741 1.00 81.62 489 PRO A O 1
ATOM 3810 N N . ASP A 1 490 ? 3.134 5.072 29.275 1.00 83.69 490 ASP A N 1
ATOM 3811 C CA . ASP A 1 490 ? 2.334 5.812 30.257 1.00 83.69 490 ASP A CA 1
ATOM 3812 C C . ASP A 1 490 ? 0.829 5.717 29.942 1.00 83.69 490 ASP A C 1
ATOM 3814 O O . ASP A 1 490 ? 0.018 5.519 30.848 1.00 83.69 490 ASP A O 1
ATOM 3818 N N . ARG A 1 491 ? 0.465 5.748 28.649 1.00 88.12 491 ARG A N 1
ATOM 3819 C CA . ARG A 1 491 ? -0.856 5.328 28.147 1.00 88.12 491 ARG A CA 1
ATOM 3820 C C . ARG A 1 491 ? -0.787 4.621 26.789 1.00 88.12 491 ARG A C 1
ATOM 3822 O O . ARG A 1 491 ? 0.101 4.883 25.976 1.00 88.12 491 ARG A O 1
ATOM 3829 N N . PHE A 1 492 ? -1.793 3.798 26.529 1.00 84.50 492 PHE A N 1
ATOM 3830 C CA . PHE A 1 492 ? -2.179 3.284 25.218 1.00 84.50 492 PHE A CA 1
ATOM 3831 C C . PHE A 1 492 ? -3.461 3.966 24.710 1.00 84.50 492 PHE A C 1
ATOM 3833 O O . PHE A 1 492 ? -4.330 4.332 25.506 1.00 84.50 492 PHE A O 1
ATOM 3840 N N . VAL A 1 493 ? -3.635 4.051 23.388 1.00 82.69 493 VAL A N 1
ATOM 3841 C CA . VAL A 1 493 ? -4.922 4.400 22.754 1.00 82.69 493 VAL A CA 1
ATOM 3842 C C . VAL A 1 493 ? -5.338 3.307 21.771 1.00 82.69 493 VAL A C 1
ATOM 3844 O O . VAL A 1 493 ? -4.741 3.153 20.707 1.00 82.69 493 VAL A O 1
ATOM 3847 N N . PHE A 1 494 ? -6.362 2.546 22.147 1.00 82.12 494 PHE A N 1
ATOM 3848 C CA . PHE A 1 494 ? -6.982 1.479 21.366 1.00 82.12 494 PHE A CA 1
ATOM 3849 C C . PHE A 1 494 ? -8.193 1.983 20.596 1.00 82.12 494 PHE A C 1
ATOM 3851 O O . PHE A 1 494 ? -8.880 2.915 21.018 1.00 82.12 494 PHE A O 1
ATOM 3858 N N . HIS A 1 495 ? -8.514 1.290 19.511 1.00 75.94 495 HIS A N 1
ATOM 3859 C CA . HIS A 1 495 ? -9.708 1.551 18.721 1.00 75.94 495 HIS A CA 1
ATOM 3860 C C . HIS A 1 495 ? -10.660 0.354 18.709 1.00 75.94 495 HIS A C 1
ATOM 3862 O O . HIS A 1 495 ? -10.258 -0.782 18.969 1.00 75.94 495 HIS A O 1
ATOM 3868 N N . TRP A 1 496 ? -11.944 0.633 18.484 1.00 72.56 496 TRP A N 1
ATOM 3869 C CA . TRP A 1 496 ? -13.018 -0.356 18.533 1.00 72.56 496 TRP A CA 1
ATOM 3870 C C . TRP A 1 496 ? -14.015 -0.172 17.386 1.00 72.56 496 TRP A C 1
ATOM 3872 O O . TRP A 1 496 ? -14.633 0.888 17.233 1.00 72.56 496 TRP A O 1
ATOM 3882 N N . ASP A 1 497 ? -14.212 -1.233 16.611 1.00 69.06 497 ASP A N 1
ATOM 3883 C CA . ASP A 1 497 ? -15.114 -1.310 15.453 1.00 69.06 497 ASP A CA 1
ATOM 3884 C C . ASP A 1 497 ? -16.150 -2.451 15.561 1.00 69.06 497 ASP A C 1
ATOM 3886 O O . ASP A 1 497 ? -16.987 -2.616 14.678 1.00 69.06 497 ASP A O 1
ATOM 3890 N N . GLY A 1 498 ? -16.142 -3.178 16.681 1.00 66.50 498 GLY A N 1
ATOM 3891 C CA . GLY A 1 498 ? -16.894 -4.419 16.923 1.00 66.50 498 GLY A CA 1
ATOM 3892 C C . GLY A 1 498 ? -16.076 -5.398 17.771 1.00 66.50 498 GLY A C 1
ATOM 3893 O O . GLY A 1 498 ? -16.623 -6.185 18.540 1.00 66.50 498 GLY A O 1
ATOM 3894 N N . ARG A 1 499 ? -14.752 -5.252 17.696 1.00 69.19 499 ARG A N 1
ATOM 3895 C CA . ARG A 1 499 ? -13.724 -5.890 18.522 1.00 69.19 499 ARG A CA 1
ATOM 3896 C C . ARG A 1 499 ? -12.665 -4.847 18.900 1.00 69.19 499 ARG A C 1
ATOM 3898 O O . ARG A 1 499 ? -12.736 -3.702 18.455 1.00 69.19 499 ARG A O 1
ATOM 3905 N N . LEU A 1 500 ? -11.670 -5.243 19.693 1.00 63.75 500 LEU A N 1
ATOM 3906 C CA . LEU A 1 500 ? -10.508 -4.399 19.975 1.00 63.75 500 LEU A CA 1
ATOM 3907 C C . LEU A 1 500 ? -9.541 -4.444 18.786 1.00 63.75 500 LEU A C 1
ATOM 3909 O O . LEU A 1 500 ? -9.225 -5.533 18.301 1.00 63.75 500 LEU A O 1
ATOM 3913 N N . ALA A 1 501 ? -9.038 -3.286 18.357 1.00 51.69 501 ALA A N 1
ATOM 3914 C CA . ALA A 1 501 ? -7.888 -3.209 17.464 1.00 51.69 501 ALA A CA 1
ATOM 3915 C C . ALA A 1 501 ? -6.720 -4.022 18.057 1.00 51.69 501 ALA A C 1
ATOM 3917 O O . ALA A 1 501 ? -6.487 -4.009 19.268 1.00 51.69 501 ALA A O 1
ATOM 3918 N N . ARG A 1 502 ? -6.000 -4.773 17.217 1.00 45.28 502 ARG A N 1
ATOM 3919 C CA . ARG A 1 502 ? -4.947 -5.697 17.665 1.00 45.28 502 ARG A CA 1
ATOM 3920 C C . ARG A 1 502 ? -3.758 -4.973 18.301 1.00 45.28 502 ARG A C 1
ATOM 3922 O O . ARG A 1 502 ? -3.123 -5.545 19.186 1.00 45.28 502 ARG A O 1
ATOM 3929 N N . TRP A 1 503 ? -3.506 -3.738 17.875 1.00 43.97 503 TRP A N 1
ATOM 3930 C CA . TRP A 1 503 ? -2.560 -2.810 18.485 1.00 43.97 503 TRP A CA 1
ATOM 3931 C C . TRP A 1 503 ? -3.254 -1.578 19.085 1.00 43.97 503 TRP A C 1
ATOM 3933 O O . TRP A 1 503 ? -4.473 -1.412 19.020 1.00 43.97 503 TRP A O 1
ATOM 3943 N N . ALA A 1 504 ? -2.433 -0.692 19.644 1.00 52.19 504 ALA A N 1
ATOM 3944 C CA . ALA A 1 504 ? -2.799 0.618 20.156 1.00 52.19 504 ALA A CA 1
ATOM 3945 C C . ALA A 1 504 ? -1.668 1.617 19.895 1.00 52.19 504 ALA A C 1
ATOM 3947 O O . ALA A 1 504 ? -0.496 1.235 19.861 1.00 52.19 504 ALA A O 1
ATOM 3948 N N . SER A 1 505 ? -2.008 2.901 19.798 1.00 62.22 505 SER A N 1
ATOM 3949 C CA . SER A 1 505 ? -1.010 3.973 19.799 1.00 62.22 505 SER A CA 1
ATOM 3950 C C . SER A 1 505 ? -0.293 4.035 21.154 1.00 62.22 505 SER A C 1
ATOM 3952 O O . SER A 1 505 ? -0.928 3.900 22.205 1.00 62.22 505 SER A O 1
ATOM 3954 N N . LEU A 1 506 ? 1.027 4.231 21.125 1.00 66.50 506 LEU A N 1
ATOM 3955 C CA . LEU A 1 506 ? 1.905 4.324 22.29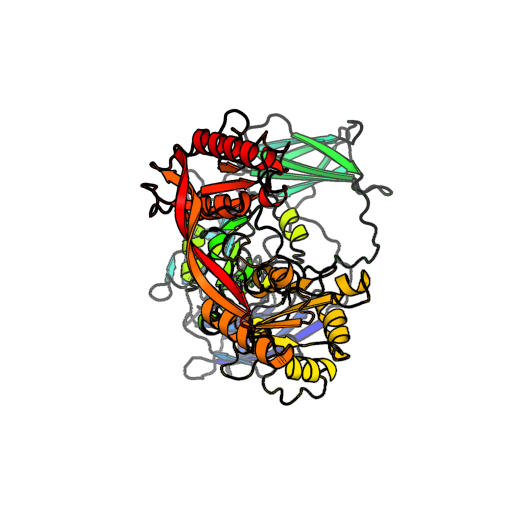5 1.00 66.50 506 LEU A CA 1
ATOM 3956 C C . LEU A 1 506 ? 2.112 5.786 22.712 1.00 66.50 506 LEU A C 1
ATOM 3958 O O . LEU A 1 506 ? 2.416 6.631 21.872 1.00 66.50 506 LEU A O 1
ATOM 3962 N N . CYS A 1 507 ? 2.065 6.082 24.012 1.00 64.38 507 CYS A N 1
ATOM 3963 C CA . CYS A 1 507 ? 2.527 7.361 24.561 1.00 64.38 507 CYS A CA 1
ATOM 3964 C C . CYS A 1 507 ? 3.549 7.136 25.682 1.00 64.38 507 CYS A C 1
ATOM 3966 O O . CYS A 1 507 ? 3.220 6.559 26.717 1.00 64.38 507 CYS A O 1
ATOM 3968 N N . PHE A 1 508 ? 4.766 7.643 25.484 1.00 66.12 508 PHE A N 1
ATOM 3969 C CA . PHE A 1 508 ? 5.802 7.757 26.513 1.00 66.12 508 PHE A CA 1
ATOM 3970 C C . PHE A 1 508 ? 6.066 9.245 26.787 1.00 66.12 508 PHE A C 1
ATOM 3972 O O . PHE A 1 508 ? 6.173 10.032 25.845 1.00 66.12 508 PHE A O 1
ATOM 3979 N N . GLY A 1 509 ? 6.177 9.637 28.055 1.00 70.81 509 GLY A N 1
ATOM 3980 C CA . GLY A 1 509 ? 6.392 11.025 28.481 1.00 70.81 509 GLY A CA 1
ATOM 3981 C C . GLY A 1 509 ? 5.122 11.882 28.600 1.00 70.81 509 GLY A C 1
ATOM 3982 O O . GLY A 1 509 ? 5.213 13.023 29.049 1.00 70.81 509 GLY A O 1
ATOM 3983 N N . ASP A 1 510 ? 3.946 11.345 28.259 1.00 74.81 510 ASP A N 1
ATOM 3984 C CA . ASP A 1 510 ? 2.637 11.942 28.561 1.00 74.81 510 ASP A CA 1
ATOM 3985 C C . ASP A 1 510 ? 1.671 10.865 29.067 1.00 74.81 510 ASP A C 1
ATOM 3987 O O . ASP A 1 510 ? 1.138 10.073 28.289 1.00 74.81 510 ASP A O 1
ATOM 3991 N N . ALA A 1 511 ? 1.416 10.871 30.377 1.00 75.44 511 ALA A N 1
ATOM 3992 C CA . ALA A 1 511 ? 0.402 10.019 30.996 1.00 75.44 511 ALA A CA 1
ATOM 3993 C C . ALA A 1 511 ? -1.030 10.411 30.598 1.00 75.44 511 ALA A C 1
ATOM 3995 O O . ALA A 1 511 ? -1.927 9.572 30.646 1.00 75.44 511 ALA A O 1
ATOM 3996 N N . GLY A 1 512 ? -1.241 11.663 30.185 1.00 86.31 512 GLY A N 1
ATOM 3997 C CA . GLY A 1 512 ? -2.504 12.182 29.683 1.00 86.31 512 GLY A CA 1
ATOM 3998 C C . GLY A 1 512 ? -3.007 13.407 30.438 1.00 86.31 512 GLY A C 1
ATOM 3999 O O . GLY A 1 512 ? -3.041 13.449 31.669 1.00 86.31 512 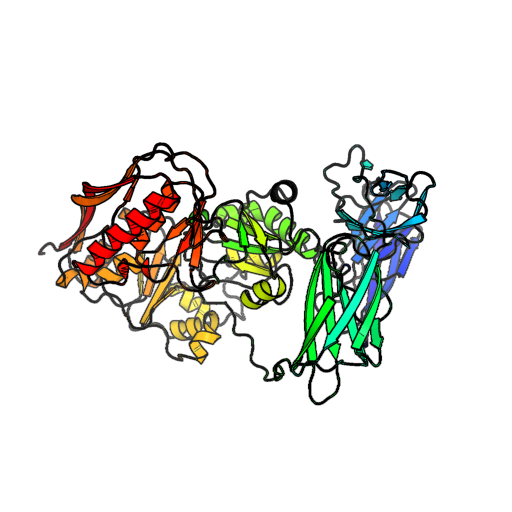GLY A O 1
ATOM 4000 N N . THR A 1 513 ? -3.472 14.394 29.676 1.00 93.31 513 THR A N 1
ATOM 4001 C CA . THR A 1 513 ? -4.220 15.567 30.152 1.00 93.31 513 THR A CA 1
ATOM 4002 C C . THR A 1 513 ? -5.515 15.721 29.354 1.00 93.31 513 THR A C 1
ATOM 4004 O O . THR A 1 513 ? -5.663 15.078 28.314 1.00 93.31 513 THR A O 1
ATOM 4007 N N . ILE A 1 514 ? -6.451 16.582 29.771 1.00 93.75 514 ILE A N 1
ATOM 4008 C CA . ILE A 1 514 ? -7.633 16.899 28.939 1.00 93.75 514 ILE A CA 1
ATOM 4009 C C . ILE A 1 514 ? -7.198 17.415 27.558 1.00 93.75 514 ILE A C 1
ATOM 4011 O O . ILE A 1 514 ? -7.696 16.933 26.543 1.00 93.75 514 ILE A O 1
ATOM 4015 N N . GLY A 1 515 ? -6.221 18.326 27.498 1.00 89.31 515 GLY A N 1
ATOM 4016 C CA . GLY A 1 515 ? -5.700 18.874 26.245 1.00 89.31 515 GLY A CA 1
ATOM 4017 C C . GLY A 1 515 ? -5.078 17.810 25.336 1.00 89.31 515 GLY A C 1
ATOM 4018 O O . GLY A 1 515 ? -5.420 17.747 24.157 1.00 89.31 515 GLY A O 1
ATOM 4019 N N . SER A 1 516 ? -4.227 16.926 25.874 1.00 85.50 516 SER A N 1
ATOM 4020 C CA . SER A 1 516 ? -3.649 15.841 25.064 1.00 85.50 516 SER A CA 1
ATOM 4021 C C . SER A 1 516 ? -4.644 14.722 24.749 1.00 85.50 516 SER A C 1
ATOM 4023 O O . SER A 1 516 ? -4.457 14.016 23.762 1.00 85.50 516 SER A O 1
ATOM 4025 N N . THR A 1 517 ? -5.732 14.581 25.512 1.00 91.81 517 THR A N 1
ATOM 4026 C CA . THR A 1 517 ? -6.848 13.676 25.181 1.00 91.81 517 THR A CA 1
ATOM 4027 C C . THR A 1 517 ? -7.653 14.216 23.996 1.00 91.81 517 THR A C 1
ATOM 4029 O O . THR A 1 517 ? -7.943 13.470 23.064 1.00 91.81 517 THR A O 1
ATOM 4032 N N . LEU A 1 518 ? -7.957 15.518 23.965 1.00 90.38 518 LEU A N 1
ATOM 4033 C CA . LEU A 1 518 ? -8.648 16.149 22.833 1.00 90.38 518 LEU A CA 1
ATOM 4034 C C . LEU A 1 518 ? -7.860 16.000 21.519 1.00 90.38 518 LEU A C 1
ATOM 4036 O O . LEU A 1 518 ? -8.446 15.610 20.510 1.00 90.38 518 LEU A O 1
ATOM 4040 N N . ASP A 1 519 ? -6.545 16.232 21.550 1.00 84.25 519 ASP A N 1
ATOM 4041 C CA . ASP A 1 519 ? -5.666 16.104 20.378 1.00 84.25 519 ASP A CA 1
ATOM 4042 C C . ASP A 1 519 ? -5.367 14.638 20.014 1.00 84.25 519 ASP A C 1
ATOM 4044 O O . ASP A 1 519 ? -5.782 14.165 18.957 1.00 84.25 519 ASP A O 1
ATOM 4048 N N . SER A 1 520 ? -4.711 13.879 20.899 1.00 73.19 520 SER A N 1
ATOM 4049 C CA . SER A 1 520 ? -4.161 12.552 20.558 1.00 73.19 520 SER A CA 1
ATOM 4050 C C . SER A 1 520 ? -5.118 11.364 20.719 1.00 73.19 520 SER A C 1
ATOM 4052 O O . SER A 1 520 ? -4.849 10.307 20.154 1.00 73.19 520 SER A O 1
ATOM 4054 N N . VAL A 1 521 ? -6.223 11.511 21.463 1.00 84.69 521 VAL A N 1
ATOM 4055 C CA . VAL A 1 521 ? -7.218 10.434 21.664 1.00 84.69 521 VAL A CA 1
ATOM 4056 C C . VAL A 1 521 ? -8.478 10.691 20.836 1.00 84.69 521 VAL A C 1
ATOM 4058 O O . VAL A 1 521 ? -9.014 9.768 20.228 1.00 84.69 521 VAL A O 1
ATOM 4061 N N . LEU A 1 522 ? -8.969 11.937 20.789 1.00 85.56 522 LEU A N 1
ATOM 4062 C CA . LEU A 1 522 ? -10.209 12.273 20.076 1.00 85.56 522 LEU A CA 1
ATOM 4063 C C . LEU A 1 522 ? -9.988 12.846 18.665 1.00 85.56 522 LEU A C 1
ATOM 4065 O O . LEU A 1 522 ? -10.886 12.697 17.828 1.00 85.56 522 LEU A O 1
ATOM 4069 N N . GLY A 1 523 ? -8.811 13.421 18.386 1.00 77.94 523 GLY A N 1
ATOM 4070 C CA . GLY A 1 523 ? -8.361 13.838 17.052 1.00 77.94 523 GLY A CA 1
ATOM 4071 C C . GLY A 1 523 ? -8.534 15.323 16.699 1.00 77.94 523 GLY A C 1
ATOM 4072 O O . GLY A 1 523 ? -8.444 15.655 15.517 1.00 77.94 523 GLY A O 1
ATOM 4073 N N . LEU A 1 524 ? -8.812 16.208 17.665 1.00 82.75 524 LEU A N 1
ATOM 4074 C CA . LEU A 1 524 ? -9.052 17.640 17.426 1.00 82.75 524 LEU A CA 1
ATOM 4075 C C . LEU A 1 524 ? -7.738 18.436 17.352 1.00 82.75 524 LEU A C 1
ATOM 4077 O O . LEU A 1 524 ? -6.892 18.319 18.231 1.00 82.75 524 LEU A O 1
ATOM 4081 N N . ARG A 1 525 ? -7.577 19.333 16.374 1.00 82.50 525 ARG A N 1
ATOM 4082 C CA . ARG A 1 525 ? -6.387 20.204 16.277 1.00 82.50 525 ARG A CA 1
ATOM 4083 C C . ARG A 1 525 ? -6.401 21.333 17.311 1.00 82.50 525 ARG A C 1
ATOM 4085 O O . ARG A 1 525 ? -7.457 21.753 17.775 1.00 82.50 525 ARG A O 1
ATOM 4092 N N . THR A 1 526 ? -5.230 21.906 17.614 1.00 82.06 526 THR A N 1
ATOM 4093 C CA . THR A 1 526 ? -5.069 22.932 18.678 1.00 82.06 526 THR A CA 1
ATOM 4094 C C . THR A 1 526 ? -5.780 24.268 18.411 1.00 82.06 526 THR A C 1
ATOM 4096 O O . THR A 1 526 ? -5.827 25.129 19.288 1.00 82.06 526 THR A O 1
ATOM 4099 N N . TYR A 1 527 ? -6.335 24.450 17.208 1.00 84.38 527 TYR A N 1
ATOM 4100 C CA . TYR A 1 527 ? -7.200 25.572 16.834 1.00 84.38 527 TYR A CA 1
ATOM 4101 C C . TYR A 1 527 ? -8.702 25.220 16.812 1.00 84.38 527 TYR A C 1
ATOM 4103 O O . TYR A 1 527 ? -9.524 26.117 16.635 1.00 84.38 527 TYR A O 1
ATOM 4111 N N . GLU A 1 528 ? -9.073 23.943 16.958 1.00 87.38 528 GLU A N 1
ATOM 4112 C CA . GLU A 1 528 ? -10.466 23.463 16.960 1.00 87.38 528 GLU A CA 1
ATOM 4113 C C . GLU A 1 528 ? -11.073 23.394 18.365 1.00 87.38 528 GLU A C 1
ATOM 4115 O O . GLU A 1 528 ? -12.289 23.257 18.492 1.00 87.38 528 GLU A O 1
ATOM 4120 N N . PHE A 1 529 ? -10.258 23.512 19.417 1.00 92.62 529 PHE A N 1
ATOM 4121 C CA . PHE A 1 529 ? -10.711 23.601 20.803 1.00 92.62 529 PHE A CA 1
ATOM 4122 C C . PHE A 1 529 ? -10.021 24.736 21.566 1.00 92.62 529 PHE A C 1
ATOM 4124 O O . PHE A 1 529 ? -8.905 25.139 21.245 1.00 92.62 529 PHE A O 1
ATOM 4131 N N . GLU A 1 530 ? -10.688 25.247 22.599 1.00 92.31 530 GLU A N 1
ATOM 4132 C CA . GLU A 1 530 ? -10.176 26.305 23.470 1.00 92.31 530 GLU A CA 1
ATOM 4133 C C . GLU A 1 530 ? -10.635 26.069 24.908 1.00 92.31 530 GLU A C 1
ATOM 4135 O O . GLU A 1 530 ? -11.789 25.736 25.150 1.00 92.31 530 GLU A O 1
ATOM 4140 N N . GLY A 1 531 ? -9.747 26.249 25.880 1.00 91.75 531 GLY A N 1
ATOM 4141 C CA . GLY A 1 531 ? -10.049 26.067 27.297 1.00 91.75 531 GLY A CA 1
ATOM 4142 C C . GLY A 1 531 ? -9.067 26.845 28.158 1.00 91.75 531 GLY A C 1
ATOM 4143 O O . GLY A 1 531 ? -8.053 27.339 27.662 1.00 91.75 531 GLY A O 1
ATOM 4144 N N . THR A 1 532 ? -9.345 26.959 29.457 1.00 92.88 532 THR A N 1
ATOM 4145 C CA . THR A 1 532 ? -8.363 27.560 30.367 1.00 92.88 532 THR A CA 1
ATOM 4146 C C . THR A 1 532 ? -7.143 26.653 30.486 1.00 92.88 532 THR A C 1
ATOM 4148 O O . THR A 1 532 ? -7.247 25.426 30.457 1.00 92.88 532 THR A O 1
ATOM 4151 N N . ASP A 1 533 ? -5.977 27.263 30.676 1.00 88.00 533 ASP A N 1
ATOM 4152 C CA . ASP A 1 533 ? -4.702 26.556 30.815 1.00 88.00 533 ASP A CA 1
ATOM 4153 C C . ASP A 1 533 ? -4.747 25.508 31.952 1.00 88.00 533 ASP A C 1
ATOM 4155 O O . ASP A 1 533 ? -4.176 24.428 31.835 1.00 88.00 533 ASP A O 1
ATOM 4159 N N . ALA A 1 534 ? -5.506 25.793 33.020 1.00 90.81 534 ALA A N 1
ATOM 4160 C CA . ALA A 1 534 ? -5.737 24.897 34.154 1.00 90.81 534 ALA A CA 1
ATOM 4161 C C . ALA A 1 534 ? -6.691 23.721 33.853 1.00 90.81 534 ALA A C 1
ATOM 4163 O O . ALA A 1 534 ? -6.526 22.652 34.438 1.00 90.81 534 ALA A O 1
ATOM 4164 N N . LEU A 1 535 ? -7.669 23.890 32.952 1.00 92.62 535 LEU A N 1
ATOM 4165 C CA . LEU A 1 535 ? -8.529 22.791 32.493 1.00 92.62 535 LEU A CA 1
ATOM 4166 C C . LEU A 1 535 ? -7.786 21.905 31.492 1.00 92.62 535 LEU A C 1
ATOM 4168 O O . LEU A 1 535 ? -7.747 20.691 31.662 1.00 92.62 535 LEU A O 1
ATOM 4172 N N . LEU A 1 536 ? -7.137 22.498 30.485 1.00 92.00 536 LEU A N 1
ATOM 4173 C CA . LEU A 1 536 ? -6.427 21.739 29.452 1.00 92.00 536 LEU A CA 1
ATOM 4174 C C . LEU A 1 536 ? -5.236 20.951 30.018 1.00 92.00 536 LEU A C 1
ATOM 4176 O O . LEU A 1 536 ? -4.979 19.843 29.556 1.00 92.00 536 LEU A O 1
ATOM 4180 N N . LYS A 1 537 ? -4.547 21.475 31.041 1.00 92.31 537 LYS A N 1
ATOM 4181 C CA . LYS A 1 537 ? -3.438 20.789 31.732 1.00 92.31 537 LYS A CA 1
ATOM 4182 C C . LYS A 1 537 ? -3.890 19.893 32.891 1.00 92.31 537 LYS A C 1
ATOM 4184 O O . LYS A 1 537 ? -3.035 19.343 33.583 1.00 92.31 537 LYS A O 1
ATOM 4189 N N . LEU A 1 538 ? -5.197 19.718 33.120 1.00 92.88 538 LEU A N 1
ATOM 4190 C CA . LEU A 1 538 ? -5.679 18.762 34.116 1.00 92.88 538 LEU A CA 1
ATOM 4191 C C . LEU A 1 538 ? -5.244 17.349 33.719 1.00 92.88 538 LEU A C 1
ATOM 4193 O O . LEU A 1 538 ? -5.577 16.891 32.625 1.00 92.88 538 LEU A O 1
ATOM 4197 N N . GLY A 1 539 ? -4.541 16.661 34.621 1.00 92.62 539 GLY A N 1
ATOM 4198 C CA . GLY A 1 539 ? -4.154 15.267 34.438 1.00 92.62 539 GLY A CA 1
ATOM 4199 C C . GLY A 1 539 ? -5.374 14.354 34.314 1.00 92.62 539 GLY A C 1
ATOM 4200 O O . GLY A 1 539 ? -6.251 14.354 35.177 1.00 92.62 539 GLY A O 1
ATOM 4201 N N . LEU A 1 540 ? -5.398 13.556 33.251 1.00 93.88 540 LEU A N 1
ATOM 4202 C CA . LEU A 1 540 ? -6.428 12.564 32.957 1.00 93.88 540 LEU A CA 1
ATOM 4203 C C . LEU A 1 540 ? -5.760 11.231 32.560 1.00 93.88 540 LEU A C 1
ATOM 4205 O O . LEU A 1 540 ? -5.904 10.780 31.422 1.00 93.88 540 LEU A O 1
ATOM 4209 N N . PRO A 1 541 ? -4.967 10.618 33.463 1.00 92.31 541 PRO A N 1
ATOM 4210 C CA . PRO A 1 541 ? -4.117 9.491 33.111 1.00 92.31 541 PRO A CA 1
ATOM 4211 C C . PRO A 1 541 ? -4.908 8.198 32.912 1.00 92.31 541 PRO A C 1
ATOM 4213 O O . PRO A 1 541 ? -5.923 7.971 33.577 1.00 92.31 541 PRO A O 1
ATOM 4216 N N . GLY A 1 542 ? -4.414 7.334 32.031 1.00 90.12 542 GLY A N 1
ATOM 4217 C CA . GLY A 1 542 ? -5.006 6.030 31.743 1.00 90.12 542 GLY A CA 1
ATOM 4218 C C . GLY A 1 542 ? -4.999 5.699 30.256 1.00 90.12 542 GLY A C 1
ATOM 4219 O O . GLY A 1 542 ? -4.805 6.573 29.410 1.00 90.12 542 GLY A O 1
ATOM 4220 N N . ASP A 1 543 ? -5.236 4.426 29.955 1.00 95.25 543 ASP A N 1
ATOM 4221 C CA . ASP A 1 543 ? -5.431 3.970 28.583 1.00 95.25 543 ASP A CA 1
ATOM 4222 C C . ASP A 1 543 ? -6.833 4.327 28.097 1.00 95.25 543 ASP A C 1
ATOM 4224 O O . ASP A 1 543 ? -7.771 4.454 28.888 1.00 95.25 543 ASP A O 1
ATOM 4228 N N . TRP A 1 544 ? -6.986 4.427 26.782 1.00 95.94 544 TRP A N 1
ATOM 4229 C CA . TRP A 1 544 ? -8.245 4.779 26.139 1.00 95.94 544 TRP A CA 1
ATOM 4230 C C . TRP A 1 544 ? -8.668 3.736 25.122 1.00 95.94 544 TRP A C 1
ATOM 4232 O O . TRP A 1 544 ? -7.826 3.142 24.454 1.00 95.94 544 TRP A O 1
ATOM 4242 N N . VAL A 1 545 ? -9.978 3.555 24.969 1.00 94.81 545 VAL A N 1
ATOM 4243 C CA . VAL A 1 545 ? -10.570 2.772 23.881 1.00 94.81 545 VAL A CA 1
ATOM 4244 C C . VAL A 1 545 ? -11.647 3.623 23.214 1.00 94.81 545 VAL A C 1
ATOM 4246 O O . VAL A 1 545 ? -12.597 4.055 23.872 1.00 94.81 545 VAL A O 1
ATOM 4249 N N . VAL A 1 546 ? -11.485 3.893 21.918 1.00 87.69 546 VAL A N 1
ATOM 4250 C CA . VAL A 1 546 ? -12.311 4.835 21.144 1.00 87.69 546 VAL A CA 1
ATOM 4251 C C . VAL A 1 546 ? -13.105 4.085 20.075 1.00 87.69 546 VAL A C 1
ATOM 4253 O O . VAL A 1 546 ? -12.543 3.325 19.287 1.00 87.69 546 VAL A O 1
ATOM 4256 N N . ARG A 1 547 ? -14.423 4.302 19.989 1.00 85.25 547 ARG A N 1
ATOM 4257 C CA . ARG A 1 547 ? -15.240 3.703 18.923 1.00 85.25 547 ARG A CA 1
ATOM 4258 C C . ARG A 1 547 ? -14.986 4.424 17.598 1.00 85.25 547 ARG A C 1
ATOM 4260 O O . ARG A 1 547 ? -15.446 5.557 17.437 1.00 85.25 547 ARG A O 1
ATOM 4267 N N . ARG A 1 548 ? -14.326 3.765 16.634 1.00 71.81 548 ARG A N 1
ATOM 4268 C CA . ARG A 1 548 ? -13.908 4.335 15.329 1.00 71.81 548 ARG A CA 1
ATOM 4269 C C . ARG A 1 548 ? -14.999 5.180 14.673 1.00 71.81 548 ARG A C 1
ATOM 4271 O O . ARG A 1 548 ? -14.782 6.326 14.294 1.00 71.81 548 ARG A O 1
ATOM 4278 N N . ASN A 1 549 ? -16.188 4.592 14.565 1.00 74.38 549 ASN A N 1
ATOM 4279 C CA . ASN A 1 549 ? -17.296 5.108 13.760 1.00 74.38 549 ASN A CA 1
ATOM 4280 C C . ASN A 1 549 ? -18.077 6.265 14.420 1.00 74.38 549 ASN A C 1
ATOM 4282 O O . ASN A 1 549 ? -19.084 6.691 13.866 1.00 74.38 549 ASN A O 1
ATOM 4286 N N . SER A 1 550 ? -17.639 6.758 15.584 1.00 82.12 550 SER A N 1
ATOM 4287 C CA . SER A 1 550 ? -18.267 7.880 16.294 1.00 82.12 550 SER A CA 1
ATOM 4288 C C . SER A 1 550 ? -17.832 9.248 15.760 1.00 82.12 550 SER A C 1
ATOM 4290 O O . SER A 1 550 ? -16.668 9.447 15.398 1.00 82.12 550 SER A O 1
ATOM 4292 N N . SER A 1 551 ? -18.756 10.208 15.772 1.00 87.19 551 SER A N 1
ATOM 4293 C CA . SER A 1 551 ? -18.497 11.620 15.482 1.00 87.19 551 SER A CA 1
ATOM 4294 C C . SER A 1 551 ? -17.788 12.337 16.637 1.00 87.19 551 SER A C 1
ATOM 4296 O O . SER A 1 551 ? -17.837 11.910 17.792 1.00 87.19 551 SER A O 1
ATOM 4298 N N . THR A 1 552 ? -17.176 13.491 16.348 1.00 86.19 552 THR A N 1
ATOM 4299 C CA . THR A 1 552 ? -16.532 14.347 17.360 1.00 86.19 552 THR A CA 1
ATOM 4300 C C . THR A 1 552 ? -17.483 14.710 18.504 1.00 86.19 552 THR A C 1
ATOM 4302 O O . THR A 1 552 ? -17.071 14.687 19.657 1.00 86.19 552 THR A O 1
ATOM 4305 N N . ALA A 1 553 ? -18.761 14.980 18.214 1.00 90.88 553 ALA A N 1
ATOM 4306 C CA . ALA A 1 553 ? -19.753 15.298 19.241 1.00 90.88 553 ALA A CA 1
ATOM 4307 C C . ALA A 1 553 ? -19.998 14.107 20.186 1.00 90.88 553 ALA A C 1
ATOM 4309 O O . ALA A 1 553 ? -19.890 14.258 21.397 1.00 90.88 553 ALA A O 1
ATOM 4310 N N . GLU A 1 554 ? -20.230 12.904 19.653 1.00 93.00 554 GLU A N 1
ATOM 4311 C CA . GLU A 1 554 ? -20.450 11.697 20.470 1.00 93.00 554 GLU A CA 1
ATOM 4312 C C . GLU A 1 554 ? -19.226 11.328 21.322 1.00 93.00 554 GLU A C 1
ATOM 4314 O O . GLU A 1 554 ? -19.376 10.816 22.433 1.00 93.00 554 GLU A O 1
ATOM 4319 N N . ARG A 1 555 ? -18.012 11.599 20.820 1.00 94.88 555 ARG A N 1
ATOM 4320 C CA . ARG A 1 555 ? -16.757 11.433 21.569 1.00 94.88 555 ARG A CA 1
ATOM 4321 C C . ARG A 1 555 ? -16.647 12.423 22.726 1.00 94.88 555 ARG A C 1
ATOM 4323 O O . ARG A 1 555 ? -16.297 12.019 23.831 1.00 94.88 555 ARG A O 1
ATOM 4330 N N . LEU A 1 556 ? -16.970 13.693 22.488 1.00 96.38 556 LEU A N 1
ATOM 4331 C CA . LEU A 1 556 ? -16.942 14.744 23.507 1.00 96.38 556 LEU A CA 1
ATOM 4332 C C . LEU A 1 556 ? -18.032 14.536 24.573 1.00 96.38 556 LEU A C 1
ATOM 4334 O O . LEU A 1 556 ? -17.748 14.693 25.754 1.00 96.38 556 LEU A O 1
ATOM 4338 N N . GLU A 1 557 ? -19.228 14.075 24.197 1.00 95.75 557 GLU A N 1
ATOM 4339 C CA . GLU A 1 557 ? -20.303 13.682 25.130 1.00 95.75 557 GLU A CA 1
ATOM 4340 C C . GLU A 1 557 ? -19.971 12.416 25.944 1.00 95.75 557 GLU A C 1
ATOM 4342 O O . GLU A 1 557 ? -20.452 12.215 27.062 1.00 95.75 557 GLU A O 1
ATOM 4347 N N . ALA A 1 558 ? -19.142 11.519 25.405 1.00 96.44 558 ALA A N 1
ATOM 4348 C CA . ALA A 1 558 ? -18.615 10.386 26.163 1.00 96.44 558 ALA A CA 1
ATOM 4349 C C . ALA A 1 558 ? -17.472 10.807 27.107 1.00 96.44 558 ALA A C 1
ATOM 4351 O O . ALA A 1 558 ? -17.421 10.338 28.241 1.00 96.44 558 ALA A O 1
ATOM 4352 N N . LEU A 1 559 ? -16.609 11.738 26.685 1.00 97.12 559 LEU A N 1
ATOM 4353 C CA . LEU A 1 559 ? -15.571 12.325 27.537 1.00 97.12 559 LEU A CA 1
ATOM 4354 C C . LEU A 1 559 ? -16.173 13.171 28.672 1.00 97.12 559 LEU A C 1
ATOM 4356 O O . LEU A 1 559 ? -15.718 13.059 29.803 1.00 97.12 559 LEU A O 1
ATOM 4360 N N . HIS A 1 560 ? -17.218 13.958 28.402 1.00 96.00 560 HIS A N 1
ATOM 4361 C CA . HIS A 1 560 ? -17.969 14.717 29.409 1.00 96.00 560 HIS A CA 1
ATOM 4362 C C . HIS A 1 560 ? -18.490 13.797 30.523 1.00 96.00 560 HIS A C 1
ATOM 4364 O O . HIS A 1 560 ? -18.219 14.042 31.698 1.00 96.00 560 HIS A O 1
ATOM 4370 N N . ARG A 1 561 ? -19.144 12.683 30.158 1.00 95.81 561 ARG A N 1
ATOM 4371 C CA . ARG A 1 561 ? -19.599 11.672 31.125 1.00 95.81 561 ARG A CA 1
ATOM 4372 C C . ARG A 1 561 ? -18.452 11.070 31.932 1.00 95.81 561 ARG A C 1
ATOM 4374 O O . ARG A 1 561 ? -18.552 11.036 33.148 1.00 95.81 561 ARG A O 1
ATOM 4381 N N . ILE A 1 562 ? -17.338 10.697 31.297 1.00 95.62 562 ILE A N 1
ATOM 4382 C CA . ILE A 1 562 ? -16.143 10.187 31.998 1.00 95.62 562 ILE A CA 1
ATOM 4383 C C . ILE A 1 562 ? -15.578 11.222 32.991 1.00 95.62 562 ILE A C 1
ATOM 4385 O O . ILE A 1 562 ? -15.223 10.870 34.112 1.00 95.62 562 ILE A O 1
ATOM 4389 N N . LEU A 1 563 ? -15.529 12.508 32.630 1.00 94.88 563 LEU A N 1
ATOM 4390 C CA . LEU A 1 563 ? -15.053 13.580 33.518 1.00 94.88 563 LEU A CA 1
ATOM 4391 C C . LEU A 1 563 ? -16.010 13.831 34.699 1.00 94.88 563 LEU A C 1
ATOM 4393 O O . LEU A 1 563 ? -15.557 14.040 35.827 1.00 94.88 563 LEU A O 1
ATOM 4397 N N . HIS A 1 564 ? -17.318 13.746 34.464 1.00 94.94 564 HIS A N 1
ATOM 4398 C CA . HIS A 1 564 ? -18.333 13.866 35.507 1.00 94.94 564 HIS A CA 1
ATOM 4399 C C . HIS A 1 564 ? -18.352 12.640 36.442 1.00 94.94 564 HIS A C 1
ATOM 4401 O O . HIS A 1 564 ? -18.338 12.796 37.659 1.00 94.94 564 HIS A O 1
ATOM 4407 N N . GLU A 1 565 ? -18.339 11.422 35.897 1.00 92.88 565 GLU A N 1
ATOM 4408 C CA . GLU A 1 565 ? -18.443 10.162 36.648 1.00 92.88 565 GLU A CA 1
ATOM 4409 C C . GLU A 1 565 ? -17.146 9.796 37.391 1.00 92.88 565 GLU A C 1
ATOM 4411 O O . GLU A 1 565 ? -17.207 9.364 38.541 1.00 92.88 565 GLU A O 1
ATOM 4416 N N . GLU A 1 566 ? -15.972 9.983 36.774 1.00 91.44 566 GLU A N 1
ATOM 4417 C CA . GLU A 1 566 ? -14.690 9.530 37.339 1.00 91.44 566 GLU A CA 1
ATOM 4418 C C . GLU A 1 566 ? -13.900 10.630 38.070 1.00 91.44 566 GLU A C 1
ATOM 4420 O O . GLU A 1 566 ? -13.055 10.307 38.906 1.00 91.44 566 GLU A O 1
ATOM 4425 N N . LEU A 1 567 ? -14.142 11.918 37.775 1.00 88.12 567 LEU A N 1
ATOM 4426 C CA . LEU A 1 567 ? -13.501 13.049 38.473 1.00 88.12 567 LEU A CA 1
ATOM 4427 C C . LEU A 1 567 ? -14.482 13.942 39.252 1.00 88.12 567 LEU A C 1
ATOM 4429 O O . LEU A 1 567 ? -14.029 14.815 39.993 1.00 88.12 567 LEU A O 1
ATOM 4433 N N . GLY A 1 568 ? -15.800 13.763 39.101 1.00 91.62 568 GLY A N 1
ATOM 4434 C CA . GLY A 1 568 ? -16.810 14.608 39.750 1.00 91.62 568 GLY A CA 1
ATOM 4435 C C . GLY A 1 568 ? -16.924 16.025 39.173 1.00 91.62 568 GLY A C 1
ATOM 4436 O O . GLY A 1 568 ? -17.469 16.902 39.844 1.00 91.62 568 GLY A O 1
ATOM 4437 N N . ARG A 1 569 ? -16.382 16.280 37.971 1.00 92.75 569 ARG A N 1
ATOM 4438 C CA . ARG A 1 569 ? -16.294 17.625 37.372 1.00 92.75 569 ARG A CA 1
ATOM 4439 C C . ARG A 1 569 ? -17.213 17.755 36.162 1.00 92.75 569 ARG A C 1
ATOM 4441 O O . ARG A 1 569 ? -17.039 17.034 35.181 1.00 92.75 569 ARG A O 1
ATOM 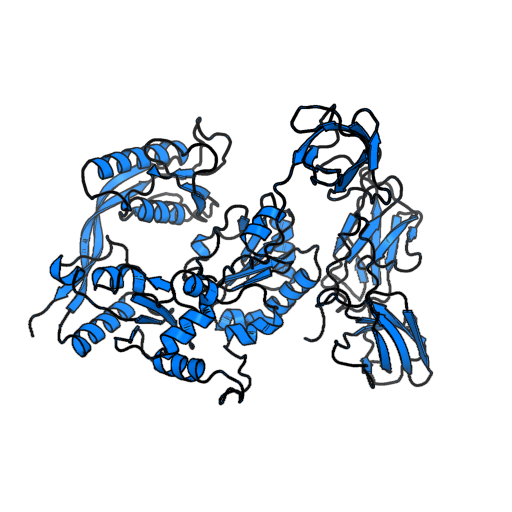4448 N N . ASP A 1 570 ? -18.130 18.719 36.194 1.00 94.31 570 ASP A N 1
ATOM 4449 C CA . ASP A 1 570 ? -18.978 19.067 35.051 1.00 94.31 570 ASP A CA 1
ATOM 4450 C C . ASP A 1 570 ? -18.194 19.877 34.000 1.00 94.31 570 ASP A C 1
ATOM 4452 O O . ASP A 1 570 ? -18.350 21.091 33.842 1.00 94.31 570 ASP A O 1
ATOM 4456 N N . ILE A 1 571 ? -17.289 19.184 33.304 1.00 95.44 571 ILE A N 1
ATOM 4457 C CA . ILE A 1 571 ? -16.517 19.724 32.183 1.00 95.44 571 ILE A CA 1
ATOM 4458 C C . ILE A 1 571 ? -17.275 19.432 30.889 1.00 95.44 571 ILE A C 1
ATOM 4460 O O . ILE A 1 571 ? -17.560 18.273 30.578 1.00 95.44 571 ILE A O 1
ATOM 4464 N N . ARG A 1 572 ? -17.594 20.486 30.135 1.00 94.62 572 ARG A N 1
ATOM 4465 C CA . ARG A 1 572 ? -18.422 20.444 28.924 1.00 94.62 572 ARG A CA 1
ATOM 4466 C C . ARG A 1 572 ? -17.664 20.959 27.706 1.00 94.62 572 ARG A C 1
ATOM 4468 O O . ARG A 1 572 ? -16.675 21.680 27.819 1.00 94.62 572 ARG A O 1
ATOM 4475 N N . PHE A 1 573 ? -18.166 20.591 26.530 1.00 95.69 573 PHE A N 1
ATOM 4476 C CA . PHE A 1 573 ? -17.560 20.906 25.239 1.00 95.69 573 PHE A CA 1
ATOM 4477 C C . PHE A 1 573 ? -18.569 21.650 24.362 1.00 95.69 573 PHE A C 1
ATOM 4479 O O . PHE A 1 573 ? -19.331 21.060 23.601 1.00 95.69 573 PHE A O 1
ATOM 4486 N N . GLU A 1 574 ? -18.605 22.972 24.488 1.00 93.94 574 GLU A N 1
ATOM 4487 C CA . GLU A 1 574 ? -19.575 23.812 23.787 1.00 93.94 574 GLU A CA 1
ATOM 4488 C C . GLU A 1 574 ? -19.052 24.220 22.407 1.00 93.94 574 GLU A C 1
ATOM 4490 O O . GLU A 1 574 ? -18.105 25.002 22.305 1.00 93.94 574 GLU A O 1
ATOM 4495 N N . LYS A 1 575 ? -19.684 23.759 21.321 1.00 94.19 575 LYS A N 1
ATOM 4496 C CA . LYS A 1 575 ? -19.355 24.261 19.980 1.00 94.19 575 LYS A CA 1
ATOM 4497 C C . LYS A 1 575 ? -19.855 25.701 19.833 1.00 94.19 575 LYS A C 1
ATOM 4499 O O . LYS A 1 575 ? -21.060 25.937 19.756 1.00 94.19 575 LYS A O 1
ATOM 4504 N N . ARG A 1 576 ? -18.941 26.670 19.778 1.00 94.12 576 ARG A N 1
ATOM 4505 C CA . ARG A 1 576 ? -19.256 28.096 19.597 1.00 94.12 576 ARG A CA 1
ATOM 4506 C C . ARG A 1 576 ? -18.608 28.610 18.321 1.00 94.12 576 ARG A C 1
ATOM 4508 O O . ARG A 1 576 ? -17.474 28.255 18.008 1.00 94.12 576 ARG A O 1
ATOM 4515 N N . ARG A 1 577 ? -19.313 29.481 17.601 1.00 93.50 577 ARG A N 1
ATOM 4516 C CA . ARG A 1 577 ? -18.784 30.109 16.391 1.00 93.50 577 ARG A CA 1
ATOM 4517 C C . ARG A 1 577 ? -18.098 31.427 16.741 1.00 93.50 577 ARG A C 1
ATOM 4519 O O . ARG A 1 577 ? -18.748 32.336 17.249 1.00 93.50 577 ARG A O 1
ATOM 4526 N N . VAL A 1 578 ? -16.794 31.517 16.496 1.00 93.12 578 VAL A N 1
ATOM 4527 C CA . VAL A 1 578 ? -15.929 32.619 16.941 1.00 93.12 578 VAL A CA 1
ATOM 4528 C C . VAL A 1 578 ? -15.012 33.096 15.822 1.00 93.12 578 VAL A C 1
ATOM 4530 O O . VAL A 1 578 ? -14.570 32.312 14.982 1.00 93.12 578 VAL A O 1
ATOM 4533 N N . GLU A 1 579 ? -14.708 34.393 15.804 1.00 93.06 579 GLU A N 1
ATOM 4534 C CA . GLU A 1 579 ? -13.739 34.943 14.858 1.00 93.06 579 GLU A CA 1
ATOM 4535 C C . GLU A 1 579 ? -12.329 34.456 15.196 1.00 93.06 579 GLU A C 1
ATOM 4537 O O . GLU A 1 579 ? -11.828 34.638 16.309 1.00 93.06 579 GLU A O 1
ATOM 4542 N N . ARG A 1 580 ? -11.673 33.831 14.221 1.00 90.75 580 ARG A N 1
ATOM 4543 C CA . ARG A 1 580 ? -10.250 33.492 14.272 1.00 90.75 580 ARG A CA 1
ATOM 4544 C C . ARG A 1 580 ? -9.599 34.000 12.996 1.00 90.75 580 ARG A C 1
ATOM 4546 O O . ARG A 1 580 ? -10.241 34.082 11.953 1.00 90.75 580 ARG A O 1
ATOM 4553 N N . GLU A 1 581 ? -8.321 34.347 13.076 1.00 91.19 581 GLU A N 1
ATOM 4554 C CA . GLU A 1 581 ? -7.536 34.605 11.874 1.00 91.19 581 GLU A CA 1
ATOM 4555 C C . GLU A 1 581 ? -7.274 33.272 11.163 1.00 91.19 581 GLU A C 1
ATOM 4557 O O . GLU A 1 581 ? -6.608 32.381 11.707 1.00 91.19 581 GLU A O 1
ATOM 4562 N N . VAL A 1 582 ? -7.798 33.168 9.944 1.00 94.38 582 VAL A N 1
ATOM 4563 C CA . VAL A 1 582 ? -7.681 32.005 9.065 1.00 94.38 582 VAL A CA 1
ATOM 4564 C C . VAL A 1 582 ? -6.933 32.377 7.790 1.00 94.38 582 VAL A C 1
ATOM 4566 O O . VAL A 1 582 ? -6.896 33.538 7.374 1.00 94.38 582 VAL A O 1
ATOM 4569 N N . ILE A 1 583 ? -6.357 31.375 7.139 1.00 96.94 583 ILE A N 1
ATOM 4570 C CA . ILE A 1 583 ? -5.754 31.515 5.815 1.00 96.94 583 ILE A CA 1
ATOM 4571 C C . ILE A 1 583 ? -6.866 31.317 4.784 1.00 96.94 583 ILE A C 1
ATOM 4573 O O . ILE A 1 583 ? -7.565 30.310 4.818 1.00 96.94 583 ILE A O 1
ATOM 4577 N N . VAL A 1 584 ? -7.037 32.243 3.848 1.00 96.81 584 VAL A N 1
ATOM 4578 C CA . VAL A 1 584 ? -8.021 32.128 2.764 1.00 96.81 584 VAL A CA 1
ATOM 4579 C C . VAL A 1 584 ? -7.294 31.970 1.440 1.00 96.81 584 VAL A C 1
ATOM 4581 O O . VAL A 1 584 ? -6.565 32.876 1.037 1.00 96.81 584 VAL A O 1
ATOM 4584 N N . ALA A 1 585 ? -7.515 30.843 0.764 1.00 97.06 585 ALA A N 1
ATOM 4585 C CA . ALA A 1 585 ? -6.965 30.564 -0.561 1.00 97.06 585 ALA A CA 1
ATOM 4586 C C . ALA A 1 585 ? -7.972 30.943 -1.658 1.00 97.06 585 ALA A C 1
ATOM 4588 O O . ALA A 1 585 ? -9.161 30.644 -1.534 1.00 97.06 585 ALA A O 1
ATOM 4589 N N . LYS A 1 586 ? -7.506 31.614 -2.717 1.00 96.38 586 LYS A N 1
ATOM 4590 C CA . LYS A 1 586 ? -8.319 32.138 -3.832 1.00 96.38 586 LYS A CA 1
ATOM 4591 C C . LYS A 1 586 ? -7.606 31.950 -5.174 1.00 96.38 586 LYS A C 1
ATOM 4593 O O . LYS A 1 586 ? -6.376 31.950 -5.228 1.00 96.38 586 LYS A O 1
ATOM 4598 N N . GLY A 1 587 ? -8.386 31.900 -6.252 1.00 93.94 587 GLY A N 1
ATOM 4599 C CA . GLY A 1 587 ? -7.906 31.737 -7.630 1.00 93.94 587 GLY A CA 1
ATOM 4600 C C . GLY A 1 587 ? -8.064 30.308 -8.154 1.00 93.94 587 GLY A C 1
ATOM 4601 O O . GLY A 1 587 ? -8.635 29.450 -7.480 1.00 93.94 587 GLY A O 1
ATOM 4602 N N . ARG A 1 588 ? -7.565 30.069 -9.367 1.00 91.69 588 ARG A N 1
ATOM 4603 C CA . ARG A 1 588 ? -7.479 28.751 -10.009 1.00 91.69 588 ARG A CA 1
ATOM 4604 C C . ARG A 1 588 ? -6.105 28.143 -9.749 1.00 91.69 588 ARG A C 1
ATOM 4606 O O . ARG A 1 588 ? -5.104 28.850 -9.857 1.00 91.69 588 ARG A O 1
ATOM 4613 N N . PHE A 1 589 ? -6.058 26.857 -9.411 1.00 91.44 589 PHE A N 1
ATOM 4614 C CA . PHE A 1 589 ? -4.784 26.161 -9.266 1.00 91.44 589 PHE A CA 1
ATOM 4615 C C . PHE A 1 589 ? -4.150 25.938 -10.645 1.00 91.44 589 PHE A C 1
ATOM 4617 O O . PHE A 1 589 ? -4.844 25.666 -11.624 1.00 91.44 589 PHE A O 1
ATOM 4624 N N . ASN A 1 590 ? -2.834 26.118 -10.719 1.00 88.75 590 ASN A N 1
ATOM 4625 C CA . ASN A 1 590 ? -2.010 25.818 -11.885 1.00 88.75 590 ASN A CA 1
ATOM 4626 C C . ASN A 1 590 ? -0.547 25.727 -11.424 1.00 88.75 590 ASN A C 1
ATOM 4628 O O . ASN A 1 590 ? 0.045 26.745 -11.042 1.00 88.75 590 ASN A O 1
ATOM 4632 N N . PHE A 1 591 ? 0.015 24.515 -11.419 1.00 88.75 591 PHE A N 1
ATOM 4633 C CA . PHE A 1 591 ? 1.359 24.253 -10.901 1.00 88.75 591 PHE A CA 1
ATOM 4634 C C . PHE A 1 591 ? 2.468 24.805 -11.813 1.00 88.75 591 PHE A C 1
ATOM 4636 O O . PHE A 1 591 ? 2.450 24.621 -13.028 1.00 88.75 591 PHE A O 1
ATOM 4643 N N . GLN A 1 592 ? 3.468 25.451 -11.210 1.00 86.12 592 GLN A N 1
ATOM 4644 C CA . GLN A 1 592 ? 4.673 25.942 -11.879 1.00 86.12 592 GLN A CA 1
ATOM 4645 C C . GLN A 1 592 ? 5.899 25.644 -10.994 1.00 86.12 592 GLN A C 1
ATOM 4647 O O . GLN A 1 592 ? 6.000 26.207 -9.903 1.00 86.12 592 GLN A O 1
ATOM 4652 N N . PRO A 1 593 ? 6.841 24.774 -11.408 1.00 80.06 593 PRO A N 1
ATOM 4653 C CA . PRO A 1 593 ? 7.971 24.391 -10.563 1.00 80.06 593 PRO A CA 1
ATOM 4654 C C . PRO A 1 593 ? 8.945 25.559 -10.342 1.00 80.06 593 PRO A C 1
ATOM 4656 O O . PRO A 1 593 ? 9.344 26.247 -11.288 1.00 80.06 593 PRO A O 1
ATOM 4659 N N . LEU A 1 594 ? 9.367 25.754 -9.088 1.00 80.38 594 LEU A N 1
ATOM 4660 C CA . LEU A 1 594 ? 10.299 26.820 -8.707 1.00 80.38 594 LEU A CA 1
ATOM 4661 C C . LEU A 1 594 ? 11.680 26.619 -9.370 1.00 80.38 594 LEU A C 1
ATOM 4663 O O . LEU A 1 594 ? 12.120 25.476 -9.529 1.00 80.38 594 LEU A O 1
ATOM 4667 N N . PRO A 1 595 ? 12.397 27.698 -9.754 1.00 75.25 595 PRO A N 1
ATOM 4668 C CA . PRO A 1 595 ? 13.718 27.609 -10.386 1.00 75.25 595 PRO A CA 1
ATOM 4669 C C . PRO A 1 595 ? 14.727 26.726 -9.637 1.00 75.25 595 PRO A C 1
ATOM 4671 O O . PRO A 1 595 ? 15.450 25.954 -10.265 1.00 75.25 595 PRO A O 1
ATOM 4674 N N . GLU A 1 596 ? 14.734 26.816 -8.310 1.00 68.12 596 GLU A N 1
ATOM 4675 C CA . GLU A 1 596 ? 15.589 26.077 -7.380 1.00 68.12 596 GLU A CA 1
ATOM 4676 C C . GLU A 1 596 ? 15.220 24.591 -7.210 1.00 68.12 596 GLU A C 1
ATOM 4678 O O . GLU A 1 596 ? 16.040 23.823 -6.712 1.00 68.12 596 GLU A O 1
ATOM 4683 N N . THR A 1 597 ? 14.033 24.152 -7.650 1.00 64.25 597 THR A N 1
ATOM 4684 C CA . THR A 1 597 ? 13.554 22.761 -7.498 1.00 64.25 597 THR A CA 1
ATOM 4685 C C . THR A 1 597 ? 13.135 22.096 -8.813 1.00 64.25 597 THR A C 1
ATOM 4687 O O . THR A 1 597 ? 12.488 21.051 -8.792 1.00 64.25 597 THR A O 1
ATOM 4690 N N . ARG A 1 598 ? 13.559 22.630 -9.970 1.00 51.00 598 ARG A N 1
ATOM 4691 C CA . ARG A 1 598 ? 13.188 22.176 -11.335 1.00 51.00 598 ARG A CA 1
ATOM 4692 C C . ARG A 1 598 ? 13.308 20.671 -11.638 1.00 51.00 598 ARG A C 1
ATOM 4694 O O . ARG A 1 598 ? 12.723 20.223 -12.620 1.00 51.00 598 ARG A O 1
ATOM 4701 N N . GLY A 1 599 ? 14.040 19.898 -10.835 1.00 52.22 599 GLY A N 1
ATOM 4702 C CA . GLY A 1 599 ? 14.103 18.435 -10.938 1.00 52.22 599 GLY A CA 1
ATOM 4703 C C . GLY A 1 599 ? 12.907 17.677 -10.336 1.00 52.22 599 GLY A C 1
ATOM 4704 O O . GLY A 1 599 ? 12.781 16.484 -10.589 1.00 52.22 599 GLY A O 1
ATOM 4705 N N . ARG A 1 600 ? 12.028 18.323 -9.550 1.00 52.91 600 ARG A N 1
ATOM 4706 C CA . ARG A 1 600 ? 10.901 17.672 -8.851 1.00 52.91 600 ARG A CA 1
ATOM 4707 C C . ARG A 1 600 ? 9.567 18.334 -9.216 1.00 52.91 600 ARG A C 1
ATOM 4709 O O . ARG A 1 600 ? 9.324 19.490 -8.882 1.00 52.91 600 ARG A O 1
ATOM 4716 N N . GLN A 1 601 ? 8.680 17.582 -9.869 1.00 68.75 601 GLN A N 1
ATOM 4717 C CA . GLN A 1 601 ? 7.352 18.037 -10.317 1.00 68.75 601 GLN A CA 1
ATOM 4718 C C . GLN A 1 601 ? 6.304 17.971 -9.185 1.00 68.75 601 GLN A C 1
ATOM 4720 O O . GLN A 1 601 ? 5.281 17.306 -9.316 1.00 68.75 601 GLN A O 1
ATOM 4725 N N . VAL A 1 602 ? 6.595 18.597 -8.038 1.00 76.31 602 VAL A N 1
ATOM 4726 C CA . VAL A 1 602 ? 5.733 18.588 -6.838 1.00 76.31 602 VAL A CA 1
ATOM 4727 C C . VAL A 1 602 ? 5.753 19.938 -6.112 1.00 76.31 602 VAL A C 1
ATOM 4729 O O . VAL A 1 602 ? 6.775 20.631 -6.118 1.00 76.31 602 VAL A O 1
ATOM 4732 N N . VAL A 1 603 ? 4.646 20.291 -5.450 1.00 84.38 603 VAL A N 1
ATOM 4733 C CA . VAL A 1 603 ? 4.487 21.531 -4.667 1.00 84.38 603 VAL A CA 1
ATOM 4734 C C . VAL A 1 603 ? 5.376 21.509 -3.419 1.00 84.38 603 VAL A C 1
ATOM 4736 O O . VAL A 1 603 ? 5.247 20.652 -2.551 1.00 84.38 603 VAL A O 1
ATOM 4739 N N . GLN A 1 604 ? 6.276 22.474 -3.309 1.00 88.69 604 GLN A N 1
ATOM 4740 C CA . GLN A 1 604 ? 7.277 22.592 -2.256 1.00 88.69 604 GLN A CA 1
ATOM 4741 C C . GLN A 1 604 ? 6.751 23.436 -1.085 1.00 88.69 604 GLN A C 1
ATOM 4743 O O . GLN A 1 604 ? 6.647 24.658 -1.191 1.00 88.69 604 GLN A O 1
ATOM 4748 N N . PHE A 1 605 ? 6.467 22.803 0.052 1.00 90.31 605 PHE A N 1
ATOM 4749 C CA . PHE A 1 605 ? 6.198 23.483 1.317 1.00 90.31 605 PHE A CA 1
ATOM 4750 C C . PHE A 1 605 ? 7.523 23.783 2.033 1.00 90.31 605 PHE A C 1
ATOM 4752 O O . PHE A 1 605 ? 8.093 22.913 2.697 1.00 90.31 605 PHE A O 1
ATOM 4759 N N . PHE A 1 606 ? 8.003 25.022 1.925 1.00 90.94 606 PHE A N 1
ATOM 4760 C CA . PHE A 1 606 ? 9.087 25.578 2.741 1.00 90.94 606 PHE A CA 1
ATOM 4761 C C . PHE A 1 606 ? 8.836 27.061 3.041 1.00 90.94 606 PHE A C 1
ATOM 4763 O O . PHE A 1 606 ? 8.075 27.710 2.330 1.00 90.94 606 PHE A O 1
ATOM 4770 N N . ALA A 1 607 ? 9.461 27.581 4.101 1.00 87.38 607 ALA A N 1
ATOM 4771 C CA . ALA A 1 607 ? 9.387 28.999 4.476 1.00 87.38 607 ALA A CA 1
ATOM 4772 C C . ALA A 1 607 ? 10.676 29.772 4.129 1.00 87.38 607 ALA A C 1
ATOM 4774 O O . ALA A 1 607 ? 10.606 30.843 3.549 1.00 87.38 607 ALA A O 1
ATOM 4775 N N . ASP A 1 608 ? 11.852 29.222 4.456 1.00 80.62 608 ASP A N 1
ATOM 4776 C CA . ASP A 1 608 ? 13.170 29.825 4.148 1.00 80.62 608 ASP A CA 1
ATOM 4777 C C . ASP A 1 608 ? 13.683 29.317 2.792 1.00 80.62 608 ASP A C 1
ATOM 4779 O O . ASP A 1 608 ? 13.799 30.051 1.815 1.00 80.62 608 ASP A O 1
ATOM 4783 N N . LYS A 1 609 ? 13.937 28.010 2.732 1.00 80.38 609 LYS A N 1
ATOM 4784 C CA . LYS A 1 609 ? 14.494 27.286 1.587 1.00 80.38 609 LYS A CA 1
ATOM 4785 C C . LYS A 1 609 ? 14.117 25.804 1.684 1.00 80.38 609 LYS A C 1
ATOM 4787 O O . LYS A 1 609 ? 13.781 25.355 2.791 1.00 80.38 609 LYS A O 1
ATOM 4792 N N . PRO A 1 610 ? 14.184 25.040 0.580 1.00 79.06 610 PRO A N 1
ATOM 4793 C CA . PRO A 1 610 ? 14.094 23.588 0.643 1.00 79.06 610 PRO A CA 1
ATOM 4794 C C . PRO A 1 610 ? 15.281 22.996 1.420 1.00 79.06 610 PRO A C 1
ATOM 4796 O O . PRO A 1 610 ? 16.377 23.565 1.444 1.00 79.06 610 PRO A O 1
ATOM 4799 N N . ASP A 1 611 ? 15.065 21.840 2.043 1.00 72.12 611 ASP A N 1
ATOM 4800 C CA . ASP A 1 611 ? 16.135 21.046 2.642 1.00 72.12 611 ASP A CA 1
ATOM 4801 C C . ASP A 1 611 ? 17.076 20.515 1.537 1.00 72.12 611 ASP A C 1
ATOM 4803 O O . ASP A 1 611 ? 16.626 20.234 0.422 1.00 72.12 611 ASP A O 1
ATOM 4807 N N . PRO A 1 612 ? 18.390 20.382 1.795 1.00 59.38 612 PRO A N 1
ATOM 4808 C CA . PRO A 1 612 ? 19.346 19.951 0.778 1.00 59.38 612 PRO A CA 1
ATOM 4809 C C . PRO A 1 612 ? 19.181 18.465 0.423 1.00 59.38 612 PRO A C 1
ATOM 4811 O O . PRO A 1 612 ? 19.151 17.604 1.302 1.00 59.38 612 PRO A O 1
ATOM 4814 N N . GLY A 1 613 ? 19.147 18.161 -0.878 1.00 53.91 613 GLY A N 1
ATOM 4815 C CA . GLY A 1 613 ? 18.932 16.802 -1.387 1.00 53.91 613 GLY A CA 1
ATOM 4816 C C . GLY A 1 613 ? 17.486 16.336 -1.193 1.00 53.91 613 GLY A C 1
ATOM 4817 O O . GLY A 1 613 ? 16.549 17.123 -1.309 1.00 53.91 613 GLY A O 1
ATOM 4818 N N . ASP A 1 614 ? 17.301 15.059 -0.867 1.00 48.41 614 ASP A N 1
ATOM 4819 C CA . ASP A 1 614 ? 15.978 14.445 -0.684 1.00 48.41 614 ASP A CA 1
ATOM 4820 C C . ASP A 1 614 ? 15.427 14.587 0.753 1.00 48.41 614 ASP A C 1
ATOM 4822 O O . ASP A 1 614 ? 14.631 13.771 1.203 1.00 48.41 614 ASP A O 1
ATOM 4826 N N . GLY A 1 615 ? 15.850 15.615 1.503 1.00 38.44 615 GLY A N 1
ATOM 4827 C CA . GLY A 1 615 ? 15.490 15.793 2.922 1.00 38.44 615 GLY A CA 1
ATOM 4828 C C . GLY A 1 615 ? 14.025 16.176 3.201 1.00 38.44 615 GLY A C 1
ATOM 4829 O O . GLY A 1 615 ? 13.540 16.006 4.324 1.00 38.44 615 GLY A O 1
ATOM 4830 N N . GLY A 1 616 ? 13.308 16.681 2.195 1.00 45.56 616 GLY A N 1
ATOM 4831 C CA . GLY A 1 616 ? 11.891 17.034 2.299 1.00 45.56 616 GLY A CA 1
ATOM 4832 C C . GLY A 1 616 ? 10.971 15.809 2.223 1.00 45.56 616 GLY A C 1
ATOM 4833 O O . GLY A 1 616 ? 11.185 14.913 1.413 1.00 45.56 616 GLY A O 1
ATOM 4834 N N . HIS A 1 617 ? 9.934 15.778 3.064 1.00 45.00 617 HIS A N 1
ATOM 4835 C CA . HIS A 1 617 ? 9.040 14.625 3.220 1.00 45.00 617 HIS A CA 1
ATOM 4836 C C . HIS A 1 617 ? 7.855 14.715 2.250 1.00 45.00 617 HIS A C 1
ATOM 4838 O O . HIS A 1 617 ? 7.012 15.613 2.386 1.00 45.00 617 HIS A O 1
ATOM 4844 N N . ASP A 1 618 ? 7.759 13.789 1.300 1.00 44.62 618 ASP A N 1
ATOM 4845 C CA . ASP A 1 618 ? 6.744 13.842 0.247 1.00 44.62 618 ASP A CA 1
ATOM 4846 C C . ASP A 1 618 ? 5.333 13.501 0.752 1.00 44.62 618 ASP A C 1
ATOM 4848 O O . ASP A 1 618 ? 5.106 13.081 1.892 1.00 44.62 618 ASP A O 1
ATOM 4852 N N . GLY A 1 619 ? 4.355 13.788 -0.099 1.00 42.06 619 GLY A N 1
ATOM 4853 C CA . GLY A 1 619 ? 2.942 13.488 0.059 1.00 42.06 619 GLY A CA 1
ATOM 4854 C C . GLY A 1 619 ? 2.200 13.799 -1.240 1.00 42.06 619 GLY A C 1
ATOM 4855 O O . GLY A 1 619 ? 2.782 14.302 -2.203 1.00 42.06 619 GLY A O 1
ATOM 4856 N N . ILE A 1 620 ? 0.917 13.458 -1.305 1.00 41.88 620 ILE A N 1
ATOM 4857 C CA . ILE A 1 620 ? 0.084 13.700 -2.486 1.00 41.88 620 ILE A CA 1
ATOM 4858 C C . ILE A 1 620 ? -1.318 14.099 -2.003 1.00 41.88 620 ILE A C 1
ATOM 4860 O O . ILE A 1 620 ? -1.810 13.568 -1.006 1.00 41.88 620 ILE A O 1
ATOM 4864 N N . ALA A 1 621 ? -1.951 15.029 -2.713 1.00 48.94 621 ALA A N 1
ATOM 4865 C CA . ALA A 1 621 ? -3.340 15.445 -2.555 1.00 48.94 621 ALA A CA 1
ATOM 4866 C C . ALA A 1 621 ? -4.124 15.133 -3.845 1.00 48.94 621 ALA A C 1
ATOM 4868 O O . ALA A 1 621 ? -3.595 15.316 -4.935 1.00 48.94 621 ALA A O 1
ATOM 4869 N N . ASN A 1 622 ? -5.381 14.690 -3.740 1.00 54.34 622 ASN A N 1
ATOM 4870 C CA . ASN A 1 622 ? -6.266 14.429 -4.893 1.00 54.34 622 ASN A CA 1
ATOM 4871 C C . ASN A 1 622 ? -7.032 15.675 -5.362 1.00 54.34 622 ASN A C 1
ATOM 4873 O O . ASN A 1 622 ? -7.724 15.646 -6.377 1.00 54.34 622 ASN A O 1
ATOM 4877 N N . THR A 1 623 ? -7.019 16.730 -4.548 1.00 72.69 623 THR A N 1
ATOM 4878 C CA . THR A 1 623 ? -7.754 17.977 -4.769 1.00 72.69 623 THR A CA 1
ATOM 4879 C C . THR A 1 623 ? -6.989 19.140 -4.151 1.00 72.69 623 THR A C 1
ATOM 4881 O O . THR A 1 623 ? -6.256 18.977 -3.169 1.00 72.69 623 THR A O 1
ATOM 4884 N N . VAL A 1 624 ? -7.245 20.353 -4.639 1.00 78.06 624 VAL A N 1
ATOM 4885 C CA . VAL A 1 624 ? -6.751 21.585 -4.003 1.00 78.06 624 VAL A CA 1
ATOM 4886 C C . VAL A 1 624 ? -7.208 21.669 -2.538 1.00 78.06 624 VAL A C 1
ATOM 4888 O O . VAL A 1 624 ? -6.423 22.024 -1.661 1.00 78.06 624 VAL A O 1
ATOM 4891 N N . ALA A 1 625 ? -8.427 21.216 -2.232 1.00 78.75 625 ALA A N 1
ATOM 4892 C CA . ALA A 1 625 ? -8.959 21.135 -0.871 1.00 78.75 625 ALA A CA 1
ATOM 4893 C C . ALA A 1 625 ? -8.196 20.164 0.063 1.00 78.75 625 ALA A C 1
ATOM 4895 O O . ALA A 1 625 ? -8.359 20.243 1.283 1.00 78.75 625 ALA A O 1
ATOM 4896 N N . GLU A 1 626 ? -7.391 19.236 -0.463 1.00 73.31 626 GLU A N 1
ATOM 4897 C CA . GLU A 1 626 ? -6.489 18.363 0.309 1.00 73.31 626 GLU A CA 1
ATOM 4898 C C . GLU A 1 626 ? -5.112 19.008 0.507 1.00 73.31 626 GLU A C 1
ATOM 4900 O O . GLU A 1 626 ? -4.611 19.036 1.631 1.00 73.31 626 GLU A O 1
ATOM 4905 N N . LEU A 1 627 ? -4.560 19.648 -0.529 1.00 83.88 627 LEU A N 1
ATOM 4906 C CA . LEU A 1 627 ? -3.340 20.459 -0.421 1.00 83.88 627 LEU A CA 1
ATOM 4907 C C . LEU A 1 627 ? -3.501 21.580 0.629 1.00 83.88 627 LEU A C 1
ATOM 4909 O O . LEU A 1 627 ? -2.617 21.830 1.449 1.00 83.88 627 LEU A O 1
ATOM 4913 N N . LEU A 1 628 ? -4.673 22.221 0.645 1.00 91.00 628 LEU A N 1
ATOM 4914 C CA . LEU A 1 628 ? -5.046 23.253 1.613 1.00 91.00 628 LEU A CA 1
ATOM 4915 C C . LEU A 1 628 ? -5.285 22.700 3.031 1.00 91.00 628 LEU A C 1
ATOM 4917 O O . LEU A 1 628 ? -5.057 23.417 4.007 1.00 91.00 628 LEU A O 1
ATOM 4921 N N . ARG A 1 629 ? -5.680 21.426 3.178 1.00 83.50 629 ARG A N 1
ATOM 4922 C CA . ARG A 1 629 ? -5.727 20.749 4.487 1.00 83.50 629 ARG A CA 1
ATOM 4923 C C . ARG A 1 629 ? -4.322 20.506 5.040 1.00 83.50 629 ARG A C 1
ATOM 4925 O O . ARG A 1 629 ? -4.102 20.739 6.227 1.00 83.50 629 ARG A O 1
ATOM 4932 N N . GLU A 1 630 ? -3.357 20.138 4.198 1.00 83.69 630 GLU A N 1
ATOM 4933 C CA . GLU A 1 630 ? -1.968 19.985 4.648 1.00 83.69 630 GLU A CA 1
ATOM 4934 C C . GLU A 1 630 ? -1.324 21.335 5.011 1.00 83.69 630 GLU A C 1
ATOM 4936 O O . GLU A 1 630 ? -0.656 21.432 6.042 1.00 83.69 630 GLU A O 1
ATOM 4941 N N . LEU A 1 631 ? -1.621 22.412 4.270 1.00 93.25 631 LEU A N 1
ATOM 4942 C CA . LEU A 1 631 ? -1.279 23.780 4.687 1.00 93.25 631 LEU A CA 1
ATOM 4943 C C . LEU A 1 631 ? -1.853 24.113 6.076 1.00 93.25 631 LEU A C 1
ATOM 4945 O O . LEU A 1 631 ? -1.148 24.665 6.921 1.00 93.25 631 LEU A O 1
ATOM 4949 N N . SER A 1 632 ? -3.112 23.745 6.332 1.00 88.25 632 SER A N 1
ATOM 4950 C CA . SER A 1 632 ? -3.780 23.978 7.618 1.00 88.25 632 SER A CA 1
ATOM 4951 C C . SER A 1 632 ? -3.093 23.246 8.777 1.00 88.25 632 SER A C 1
ATOM 4953 O O . SER A 1 632 ? -2.918 23.817 9.858 1.00 88.25 632 SER A O 1
ATOM 4955 N N . ARG A 1 633 ? -2.642 22.006 8.539 1.00 83.00 633 ARG A N 1
ATOM 4956 C CA . ARG A 1 633 ? -1.875 21.196 9.497 1.00 83.00 633 ARG A CA 1
ATOM 4957 C C . ARG A 1 633 ? -0.479 21.772 9.752 1.00 83.00 633 ARG A C 1
ATOM 4959 O O . ARG A 1 633 ? -0.065 21.874 10.903 1.00 83.00 633 ARG A O 1
ATOM 4966 N N . LEU A 1 634 ? 0.240 22.157 8.698 1.00 87.12 634 LEU A N 1
ATOM 4967 C CA . LEU A 1 634 ? 1.604 22.690 8.781 1.00 87.12 634 LEU A CA 1
ATOM 4968 C C . LEU A 1 634 ? 1.650 24.047 9.501 1.00 87.12 634 LEU A C 1
ATOM 4970 O O . LEU A 1 634 ? 2.474 24.239 10.397 1.00 87.12 634 LEU A O 1
ATOM 4974 N N . ALA A 1 635 ? 0.718 24.949 9.174 1.00 89.94 635 ALA A N 1
ATOM 4975 C CA . ALA A 1 635 ? 0.577 26.253 9.820 1.00 89.94 635 ALA A CA 1
ATOM 4976 C C . ALA A 1 635 ? 0.007 26.187 11.254 1.00 89.94 635 ALA A C 1
ATOM 4978 O O . ALA A 1 635 ? 0.204 27.136 12.020 1.00 89.94 635 ALA A O 1
ATOM 4979 N N . ASP A 1 636 ? -0.718 25.111 11.607 1.00 86.69 636 ASP A N 1
ATOM 4980 C CA . ASP A 1 636 ? -1.623 25.039 12.773 1.00 86.69 636 ASP A CA 1
ATOM 4981 C C . ASP A 1 636 ? -2.542 26.277 12.808 1.00 86.69 636 ASP A C 1
ATOM 4983 O O . ASP A 1 636 ? -2.575 27.066 13.751 1.00 86.69 636 ASP A O 1
ATOM 4987 N N . ARG A 1 637 ? -3.243 26.474 11.682 1.00 89.44 637 ARG A N 1
ATOM 4988 C CA . ARG A 1 637 ? -4.242 27.525 11.435 1.00 89.44 637 ARG A CA 1
ATOM 4989 C C . ARG A 1 637 ? -5.352 26.978 10.532 1.00 89.44 637 ARG A C 1
ATOM 4991 O O . ARG A 1 637 ? -5.036 26.216 9.618 1.00 89.44 637 ARG A O 1
ATOM 4998 N N . PRO A 1 638 ? -6.620 27.394 10.690 1.00 90.94 638 PRO A N 1
ATOM 4999 C CA . PRO A 1 638 ? -7.677 27.013 9.756 1.00 90.94 638 PRO A CA 1
ATOM 5000 C C . PRO A 1 638 ? -7.395 27.562 8.349 1.00 90.94 638 PRO A C 1
ATOM 5002 O O . PRO A 1 638 ? -6.954 28.708 8.208 1.00 90.94 638 PRO A O 1
ATOM 5005 N N . VAL A 1 639 ? -7.689 26.771 7.313 1.00 93.88 639 VAL A N 1
ATOM 5006 C CA . VAL A 1 639 ? -7.644 27.209 5.908 1.00 93.88 639 VAL A CA 1
ATOM 5007 C C . VAL A 1 639 ? -9.053 27.177 5.314 1.00 93.88 639 VAL A C 1
ATOM 5009 O O . VAL A 1 639 ? -9.741 26.160 5.373 1.00 93.88 639 VAL A O 1
ATOM 5012 N N . VAL A 1 640 ? -9.486 28.295 4.732 1.00 93.12 640 VAL A N 1
ATOM 5013 C CA . VAL A 1 640 ? -10.774 28.442 4.046 1.00 93.12 640 VAL A CA 1
ATOM 5014 C C . VAL A 1 640 ? -10.545 28.435 2.540 1.00 93.12 640 VAL A C 1
ATOM 5016 O O . VAL A 1 640 ? -9.977 29.368 1.969 1.00 93.12 640 VAL A O 1
ATOM 5019 N N . ASP A 1 641 ? -11.032 27.380 1.897 1.00 92.75 641 ASP A N 1
ATOM 5020 C CA . ASP A 1 641 ? -10.982 27.212 0.449 1.00 92.75 641 ASP A CA 1
ATOM 5021 C C . ASP A 1 641 ? -12.066 28.057 -0.255 1.00 92.75 641 ASP A C 1
ATOM 5023 O O . ASP A 1 641 ? -13.269 27.763 -0.188 1.00 92.75 641 ASP A O 1
ATOM 5027 N N . ARG A 1 642 ? -11.614 29.123 -0.928 1.00 94.12 642 ARG A N 1
ATOM 5028 C CA . ARG A 1 642 ? -12.370 29.930 -1.901 1.00 94.12 642 ARG A CA 1
ATOM 5029 C C . ARG A 1 642 ? -11.716 29.860 -3.294 1.00 94.12 642 ARG A C 1
ATOM 5031 O O . ARG A 1 642 ? -11.772 30.833 -4.049 1.00 94.12 642 ARG A O 1
ATOM 5038 N N . THR A 1 643 ? -11.050 28.753 -3.620 1.00 91.81 643 THR A N 1
ATOM 5039 C CA . THR A 1 643 ? -10.465 28.529 -4.948 1.00 91.81 643 THR A CA 1
ATOM 5040 C C . THR A 1 643 ? -11.542 28.157 -5.967 1.00 91.81 643 THR A C 1
ATOM 5042 O O . THR A 1 643 ? -12.585 27.599 -5.620 1.00 91.81 643 THR A O 1
ATOM 5045 N N . GLU A 1 644 ? -11.298 28.458 -7.242 1.00 88.75 644 GLU A N 1
ATOM 5046 C CA . GLU A 1 644 ? -12.127 27.943 -8.342 1.00 88.75 644 GLU A CA 1
ATOM 5047 C C . GLU A 1 644 ? -11.978 26.424 -8.481 1.00 88.75 644 GLU A C 1
ATOM 5049 O O . GLU A 1 644 ? -12.926 25.733 -8.837 1.00 88.75 644 GLU A O 1
ATOM 5054 N N . SER A 1 645 ? -10.787 25.918 -8.154 1.00 80.06 645 SER A N 1
ATOM 5055 C CA . SER A 1 645 ? -10.384 24.515 -8.273 1.00 80.06 645 SER A CA 1
ATOM 5056 C C . SER A 1 645 ? -10.797 23.641 -7.083 1.00 80.06 645 SER A C 1
ATOM 5058 O O . SER A 1 645 ? -10.294 22.536 -6.899 1.00 80.06 645 SER A O 1
ATOM 5060 N N . ARG A 1 646 ? -11.751 24.107 -6.272 1.00 62.16 646 ARG A N 1
ATOM 5061 C CA . ARG A 1 646 ? -12.242 23.419 -5.067 1.00 62.16 646 ARG A CA 1
ATOM 5062 C C . ARG A 1 646 ? -12.919 22.064 -5.340 1.00 62.16 646 ARG A C 1
ATOM 5064 O O . ARG A 1 646 ? -13.079 21.266 -4.417 1.00 62.16 646 ARG A O 1
ATOM 5071 N N . GLN A 1 647 ? -13.334 21.808 -6.581 1.00 55.81 647 GLN A N 1
ATOM 5072 C CA . GLN A 1 647 ? -13.855 20.512 -7.042 1.00 55.81 647 GLN A CA 1
ATOM 5073 C C . GLN A 1 647 ? -12.971 19.855 -8.116 1.00 55.81 647 GLN A C 1
ATOM 5075 O O . GLN A 1 647 ? -13.309 18.768 -8.580 1.00 55.81 647 GLN A O 1
ATOM 5080 N N . ASP A 1 648 ? -11.848 20.475 -8.494 1.00 58.84 648 ASP A N 1
ATOM 5081 C CA . ASP A 1 648 ? -10.949 19.923 -9.506 1.00 58.84 648 ASP A CA 1
ATOM 5082 C C . ASP A 1 648 ? -10.229 18.701 -8.897 1.00 58.84 648 ASP A C 1
ATOM 5084 O O . ASP A 1 648 ? -9.540 18.805 -7.875 1.00 58.84 648 ASP A O 1
ATOM 5088 N N . GLN A 1 649 ? -10.431 17.525 -9.504 1.00 50.41 649 GLN A N 1
ATOM 5089 C CA . GLN A 1 649 ? -9.669 16.314 -9.195 1.00 50.41 649 GLN A CA 1
ATOM 5090 C C . GLN A 1 649 ? -8.321 16.401 -9.909 1.00 50.41 649 GLN A C 1
ATOM 5092 O O . GLN A 1 649 ? -8.225 16.185 -11.116 1.00 50.41 649 GLN A O 1
ATOM 5097 N N . GLU A 1 650 ? -7.285 16.742 -9.153 1.00 54.84 650 GLU A N 1
ATOM 5098 C CA . GLU A 1 650 ? -5.939 16.983 -9.655 1.00 54.84 650 GLU A CA 1
ATOM 5099 C C . GLU A 1 650 ? -4.942 16.338 -8.690 1.00 54.84 650 GLU A C 1
ATOM 5101 O O . GLU A 1 650 ? -4.974 16.595 -7.484 1.00 54.84 650 GLU A O 1
ATOM 5106 N N . LEU A 1 651 ? -4.078 15.459 -9.209 1.00 52.72 651 LEU A N 1
ATOM 5107 C CA . LEU A 1 651 ? -3.140 14.676 -8.403 1.00 52.72 651 LEU A CA 1
ATOM 5108 C C . LEU A 1 651 ? -1.909 15.522 -8.046 1.00 52.72 651 LEU A C 1
ATOM 5110 O O . LEU A 1 651 ? -0.833 15.394 -8.634 1.00 52.72 651 LEU A O 1
ATOM 5114 N N . ILE A 1 652 ? -2.084 16.419 -7.082 1.00 64.25 652 ILE A N 1
ATOM 5115 C CA . ILE A 1 652 ? -1.069 17.375 -6.653 1.00 64.25 652 ILE A CA 1
ATOM 5116 C C . ILE A 1 652 ? -0.097 16.679 -5.695 1.00 64.25 652 ILE A C 1
ATOM 5118 O O . ILE A 1 652 ? -0.317 16.607 -4.483 1.00 64.25 652 ILE A O 1
ATOM 5122 N N . GLY A 1 653 ? 1.011 16.177 -6.240 1.00 61.66 653 GLY A N 1
ATOM 5123 C CA . GLY A 1 653 ? 2.171 15.793 -5.438 1.00 61.66 653 GLY A CA 1
ATOM 5124 C C . GLY A 1 653 ? 2.759 17.004 -4.707 1.00 61.66 653 GLY A C 1
ATOM 5125 O O . GLY A 1 653 ? 2.815 18.105 -5.261 1.00 61.66 653 GLY A O 1
ATOM 5126 N N . TYR A 1 654 ? 3.225 16.809 -3.475 1.00 71.56 654 TYR A N 1
ATOM 5127 C CA . TYR A 1 654 ? 3.866 17.846 -2.667 1.00 71.56 654 TYR A CA 1
ATOM 5128 C C . TYR A 1 654 ? 5.038 17.307 -1.828 1.00 71.56 654 TYR A C 1
ATOM 5130 O O . TYR A 1 654 ? 5.147 16.110 -1.586 1.00 71.56 654 TYR A O 1
ATOM 5138 N N . CYS A 1 655 ? 5.914 18.201 -1.367 1.00 75.50 655 CYS A N 1
ATOM 5139 C CA . CYS A 1 655 ? 7.099 17.905 -0.557 1.00 75.50 655 CYS A CA 1
ATOM 5140 C C . CYS A 1 655 ? 7.189 18.871 0.634 1.00 75.50 655 CYS A C 1
ATOM 5142 O O . CYS A 1 655 ? 6.938 20.067 0.477 1.00 75.50 655 CYS A O 1
ATOM 5144 N N . ARG A 1 656 ? 7.512 18.368 1.832 1.00 78.56 656 ARG A N 1
ATOM 5145 C CA . ARG A 1 656 ? 7.438 19.109 3.105 1.00 78.56 656 ARG A CA 1
ATOM 5146 C C . ARG A 1 656 ? 8.801 19.216 3.764 1.00 78.56 656 ARG A C 1
ATOM 5148 O O . ARG A 1 656 ? 9.279 18.268 4.388 1.00 78.56 656 ARG A O 1
ATOM 5155 N N . HIS A 1 657 ? 9.395 20.394 3.654 1.00 83.31 657 HIS A N 1
ATOM 5156 C CA . HIS A 1 657 ? 10.711 20.694 4.209 1.00 83.31 657 HIS A CA 1
ATOM 5157 C C . HIS A 1 657 ? 10.615 21.076 5.684 1.00 83.31 657 HIS A C 1
ATOM 5159 O O . HIS A 1 657 ? 9.574 21.547 6.152 1.00 83.31 657 HIS A O 1
ATOM 5165 N N . SER A 1 658 ? 11.710 20.918 6.420 1.00 81.44 658 SER A N 1
ATOM 5166 C CA . SER A 1 658 ? 11.846 21.181 7.857 1.00 81.44 658 SER A CA 1
ATOM 5167 C C . SER A 1 658 ? 11.308 22.557 8.279 1.00 81.44 658 SER A C 1
ATOM 5169 O O . SER A 1 658 ? 10.673 22.686 9.329 1.00 81.44 658 SER A O 1
ATOM 5171 N N . SER A 1 659 ? 11.474 23.568 7.421 1.00 87.88 659 SER A N 1
ATOM 5172 C CA . SER A 1 659 ? 11.021 24.945 7.643 1.00 87.88 659 SER A CA 1
ATOM 5173 C C . SER A 1 659 ? 9.500 25.157 7.547 1.00 87.88 659 SER A C 1
ATOM 5175 O O . SER A 1 659 ? 9.026 26.214 7.956 1.00 87.88 659 SER A O 1
ATOM 5177 N N . SER A 1 660 ? 8.727 24.172 7.065 1.00 87.88 660 SER A N 1
ATOM 5178 C CA . SER A 1 660 ? 7.257 24.246 6.941 1.00 87.88 660 SER A CA 1
ATOM 5179 C C . SER A 1 660 ? 6.476 23.793 8.182 1.00 87.88 660 SER A C 1
ATOM 5181 O O . SER A 1 660 ? 5.276 24.037 8.275 1.00 87.88 660 SER A O 1
ATOM 5183 N N . TYR A 1 661 ? 7.126 23.164 9.166 1.00 84.62 661 TYR A N 1
ATOM 5184 C CA . TYR A 1 661 ? 6.467 22.610 10.356 1.00 84.62 661 TYR A CA 1
ATOM 5185 C C . TYR A 1 661 ? 6.197 23.687 11.429 1.00 84.62 661 TYR A C 1
ATOM 5187 O O . TYR A 1 661 ? 6.639 23.570 12.573 1.00 84.62 661 TYR A O 1
ATOM 5195 N N . LEU A 1 662 ? 5.478 24.756 11.066 1.00 85.94 662 LEU A N 1
ATOM 5196 C CA . LEU A 1 662 ? 5.265 25.953 11.895 1.00 85.94 662 LEU A CA 1
ATOM 5197 C C . LEU A 1 662 ? 4.573 25.659 13.234 1.00 85.94 662 LEU A C 1
ATOM 5199 O O . LEU A 1 662 ? 4.822 26.365 14.208 1.00 85.94 662 LEU A O 1
ATOM 5203 N N . TYR A 1 663 ? 3.763 24.602 13.323 1.00 78.06 663 TYR A N 1
ATOM 5204 C CA . TYR A 1 663 ? 3.175 24.149 14.591 1.00 78.06 663 TYR A CA 1
ATOM 5205 C C . TYR A 1 663 ? 4.217 23.766 15.662 1.00 78.06 663 TYR A C 1
ATOM 5207 O O . TYR A 1 663 ? 3.905 23.801 16.850 1.00 78.06 663 TYR A O 1
ATOM 5215 N N . ARG A 1 664 ? 5.461 23.446 15.268 1.00 79.00 664 ARG A N 1
ATOM 5216 C CA . ARG A 1 664 ? 6.588 23.180 16.185 1.00 79.00 664 ARG A CA 1
ATOM 5217 C C . ARG A 1 664 ? 7.204 24.458 16.770 1.00 79.00 664 ARG A C 1
ATOM 5219 O O . ARG A 1 664 ? 8.056 24.370 17.650 1.00 79.00 664 ARG A O 1
ATOM 5226 N N . LEU A 1 665 ? 6.815 25.635 16.274 1.00 78.38 665 LEU A N 1
ATOM 5227 C CA . LEU A 1 665 ? 7.320 26.929 16.729 1.00 78.38 665 LEU A CA 1
ATOM 5228 C C . LEU A 1 665 ? 6.374 27.559 17.769 1.00 78.38 665 LEU A C 1
ATOM 5230 O O . LEU A 1 665 ? 5.147 27.455 17.624 1.00 78.38 665 LEU A O 1
ATOM 5234 N N . PRO A 1 666 ? 6.914 28.274 18.778 1.00 78.06 666 PRO A N 1
ATOM 5235 C CA . PRO A 1 666 ? 6.115 29.084 19.693 1.00 78.06 666 PRO A CA 1
ATOM 5236 C C . PRO A 1 666 ? 5.185 30.055 18.951 1.00 78.06 666 PRO A C 1
ATOM 5238 O O . PRO A 1 666 ? 5.530 30.588 17.895 1.00 78.06 666 PRO A O 1
ATOM 5241 N N . LYS A 1 667 ? 4.001 30.315 19.515 1.00 78.44 667 LYS A N 1
ATOM 5242 C CA . LYS A 1 667 ? 3.074 31.327 18.986 1.00 78.44 667 LYS A CA 1
ATOM 5243 C C . LYS A 1 667 ? 3.685 32.719 19.225 1.00 78.44 667 LYS A C 1
ATOM 5245 O O . LYS A 1 667 ? 3.928 33.089 20.370 1.00 78.44 667 LYS A O 1
ATOM 5250 N N . GLY A 1 668 ? 3.965 33.465 18.154 1.00 81.62 668 GLY A N 1
ATOM 5251 C CA . GLY A 1 668 ? 4.651 34.761 18.209 1.00 81.62 668 GLY A CA 1
ATOM 5252 C C . GLY A 1 668 ? 5.116 35.259 16.829 1.00 81.62 668 GLY A C 1
ATOM 5253 O O . GLY A 1 668 ? 4.897 34.564 15.832 1.00 81.62 668 GLY A O 1
ATOM 5254 N N . PRO A 1 669 ? 5.769 36.439 16.758 1.00 83.00 669 PRO A N 1
ATOM 5255 C CA . PRO A 1 669 ? 6.118 37.105 15.497 1.00 83.00 669 PRO A CA 1
ATOM 5256 C C . PRO A 1 669 ? 6.923 36.240 14.520 1.00 83.00 669 PRO A C 1
ATOM 5258 O O . PRO A 1 669 ? 6.615 36.227 13.334 1.00 83.00 669 PRO A O 1
ATOM 5261 N N . ASP A 1 670 ? 7.891 35.461 15.006 1.00 83.00 670 ASP A N 1
ATOM 5262 C CA . ASP A 1 670 ? 8.767 34.629 14.165 1.00 83.00 670 ASP A CA 1
ATOM 5263 C C . ASP A 1 670 ? 8.006 33.516 13.424 1.00 83.00 670 ASP A C 1
ATOM 5265 O O . ASP A 1 670 ? 8.357 33.145 12.301 1.00 83.00 670 ASP A O 1
ATOM 5269 N N . ARG A 1 671 ? 6.946 32.977 14.042 1.00 87.62 671 ARG A N 1
ATOM 5270 C CA . ARG A 1 671 ? 6.064 31.974 13.427 1.00 87.62 671 ARG A CA 1
ATOM 5271 C C . ARG A 1 671 ? 5.121 32.619 12.412 1.00 87.62 671 ARG A C 1
ATOM 5273 O O . ARG A 1 671 ? 4.857 32.029 11.369 1.00 87.62 671 ARG A O 1
ATOM 5280 N N . ASP A 1 672 ? 4.653 33.830 12.697 1.00 88.00 672 ASP A N 1
ATOM 5281 C CA . ASP A 1 672 ? 3.803 34.607 11.795 1.00 88.00 672 ASP A CA 1
ATOM 5282 C C . ASP A 1 672 ? 4.574 35.160 10.581 1.00 88.00 672 ASP A C 1
ATOM 5284 O O . ASP A 1 672 ? 3.994 35.254 9.502 1.00 88.00 672 ASP A O 1
ATOM 5288 N N . ALA A 1 673 ? 5.869 35.466 10.724 1.00 88.19 673 ALA A N 1
ATOM 5289 C CA . ALA A 1 673 ? 6.764 35.794 9.613 1.00 88.19 673 ALA A CA 1
ATOM 5290 C C . ALA A 1 673 ? 6.938 34.584 8.684 1.00 88.19 673 ALA A C 1
ATOM 5292 O O . ALA A 1 673 ? 6.545 34.647 7.522 1.00 88.19 673 ALA A O 1
ATOM 5293 N N . ARG A 1 674 ? 7.359 33.434 9.236 1.00 91.31 674 ARG A N 1
ATOM 5294 C CA . ARG A 1 674 ? 7.494 32.170 8.487 1.00 91.31 674 ARG A CA 1
ATOM 5295 C C . ARG A 1 674 ? 6.201 31.707 7.822 1.00 91.31 674 ARG A C 1
ATOM 5297 O O . ARG A 1 674 ? 6.256 31.003 6.817 1.00 91.31 674 ARG A O 1
ATOM 5304 N N . LEU A 1 675 ? 5.039 32.081 8.367 1.00 94.19 675 LEU A N 1
ATOM 5305 C CA . LEU A 1 675 ? 3.754 31.826 7.716 1.00 94.19 675 LEU A CA 1
ATOM 5306 C C . LEU A 1 675 ? 3.615 32.649 6.436 1.00 94.19 675 LEU A C 1
ATOM 5308 O O . LEU A 1 675 ? 3.204 32.107 5.417 1.00 94.19 675 LEU A O 1
ATOM 5312 N N . ASN A 1 676 ? 3.981 33.928 6.464 1.00 94.06 676 ASN A N 1
ATOM 5313 C CA . ASN A 1 676 ? 3.949 34.771 5.273 1.00 94.06 676 ASN A CA 1
ATOM 5314 C C . ASN A 1 676 ? 4.927 34.242 4.205 1.00 94.06 676 ASN A C 1
ATOM 5316 O O . ASN A 1 676 ? 4.525 34.096 3.052 1.00 94.06 676 ASN A O 1
ATOM 5320 N N . ASP A 1 677 ? 6.147 33.857 4.597 1.00 94.69 677 ASP A N 1
ATOM 5321 C CA . ASP A 1 677 ? 7.170 33.324 3.681 1.00 94.69 677 ASP A CA 1
ATOM 5322 C C . ASP A 1 677 ? 6.721 32.001 3.015 1.00 94.69 677 ASP A C 1
ATOM 5324 O O . ASP A 1 677 ? 6.878 31.802 1.805 1.00 94.69 677 ASP A O 1
ATOM 5328 N N . LEU A 1 678 ? 6.081 31.109 3.787 1.00 95.44 678 LEU A N 1
ATOM 5329 C CA . LEU A 1 678 ? 5.476 29.866 3.290 1.00 95.44 678 LEU A CA 1
ATOM 5330 C C . LEU A 1 678 ? 4.323 30.138 2.309 1.00 95.44 678 LEU A C 1
ATOM 5332 O O . LEU A 1 678 ? 4.220 29.481 1.273 1.00 95.44 678 LEU A O 1
ATOM 5336 N N . LEU A 1 679 ? 3.457 31.110 2.610 1.00 97.12 679 LEU A N 1
ATOM 5337 C CA . LEU A 1 679 ? 2.340 31.481 1.736 1.00 97.12 679 LEU A CA 1
ATOM 5338 C C . LEU A 1 679 ? 2.817 32.166 0.443 1.00 97.12 679 LEU A C 1
ATOM 5340 O O . LEU A 1 679 ? 2.245 31.915 -0.619 1.00 97.12 679 LEU A O 1
ATOM 5344 N N . GLU A 1 680 ? 3.882 32.970 0.485 1.00 94.44 680 GLU A N 1
ATOM 5345 C CA . GLU A 1 680 ? 4.514 33.531 -0.717 1.00 94.44 680 GLU A CA 1
ATOM 5346 C C . GLU A 1 680 ? 5.130 32.420 -1.584 1.00 94.44 680 GLU A C 1
ATOM 5348 O O . GLU A 1 680 ? 4.910 32.372 -2.798 1.00 94.44 680 GLU A O 1
ATOM 5353 N N . THR A 1 681 ? 5.838 31.478 -0.956 1.00 92.94 681 THR A N 1
ATOM 5354 C CA . THR A 1 681 ? 6.435 30.307 -1.617 1.00 92.94 681 THR A CA 1
ATOM 5355 C C . THR A 1 681 ? 5.379 29.433 -2.295 1.00 92.94 681 THR A C 1
ATOM 5357 O O . THR A 1 681 ? 5.567 29.012 -3.437 1.00 92.94 681 THR A O 1
ATOM 5360 N N . LEU A 1 682 ? 4.228 29.205 -1.655 1.00 95.19 682 LEU A N 1
ATOM 5361 C CA . LEU A 1 682 ? 3.098 28.499 -2.269 1.00 95.19 682 LEU A CA 1
ATOM 5362 C C . LEU A 1 682 ? 2.432 29.315 -3.389 1.00 95.19 682 LEU A C 1
ATOM 5364 O O . LEU A 1 682 ? 2.074 28.742 -4.419 1.00 95.19 682 LEU A O 1
ATOM 5368 N N . SER A 1 683 ? 2.312 30.640 -3.246 1.00 95.81 683 SER A N 1
ATOM 5369 C CA . SER A 1 683 ? 1.726 31.510 -4.283 1.00 95.81 683 SER A CA 1
ATOM 5370 C C . SER A 1 683 ? 2.505 31.425 -5.602 1.00 95.81 683 SER A C 1
ATOM 5372 O O . SER A 1 683 ? 1.916 31.225 -6.664 1.00 95.81 683 SER A O 1
ATOM 5374 N N . LYS A 1 684 ? 3.843 31.495 -5.526 1.00 92.88 684 LYS A N 1
ATOM 5375 C CA . LYS A 1 684 ? 4.763 31.460 -6.682 1.00 92.88 684 LYS A CA 1
ATOM 5376 C C . LYS A 1 684 ? 4.630 30.213 -7.563 1.00 92.88 684 LYS A C 1
ATOM 5378 O O . LYS A 1 684 ? 4.941 30.291 -8.746 1.00 92.88 684 LYS A O 1
ATOM 5383 N N . GLN A 1 685 ? 4.201 29.085 -6.994 1.00 92.75 685 GLN A N 1
ATOM 5384 C CA . GLN A 1 685 ? 4.237 27.771 -7.652 1.00 92.75 685 GLN A CA 1
ATOM 5385 C C . GLN A 1 685 ? 2.869 27.115 -7.868 1.00 92.75 685 GLN A C 1
ATOM 5387 O O . GLN A 1 685 ? 2.799 26.073 -8.507 1.00 92.75 685 GLN A O 1
ATOM 5392 N N . THR A 1 686 ? 1.784 27.673 -7.323 1.00 93.69 686 THR A N 1
ATOM 5393 C CA . THR A 1 686 ? 0.423 27.104 -7.455 1.00 93.69 686 THR A CA 1
ATOM 5394 C C . THR A 1 686 ? -0.537 27.996 -8.239 1.00 93.69 686 THR A C 1
ATOM 5396 O O . THR A 1 686 ? -1.672 27.597 -8.488 1.00 93.69 686 THR A O 1
ATOM 5399 N N . SER A 1 687 ? -0.113 29.215 -8.596 1.00 92.44 687 SER A N 1
ATOM 5400 C CA . SER A 1 687 ? -0.963 30.294 -9.131 1.00 92.44 687 SER A CA 1
ATOM 5401 C C . SER A 1 687 ? -2.101 30.750 -8.191 1.00 92.44 687 SER A C 1
ATOM 5403 O O . SER A 1 687 ? -2.866 31.649 -8.543 1.00 92.44 687 SER A O 1
ATOM 5405 N N . LEU A 1 688 ? -2.200 30.181 -6.981 1.00 95.75 688 LEU A N 1
ATOM 5406 C CA . LEU A 1 688 ? -3.147 30.595 -5.950 1.00 95.75 688 LEU A CA 1
ATOM 5407 C C . LEU A 1 688 ? -2.670 31.859 -5.230 1.00 95.75 688 LEU A C 1
ATOM 5409 O O . LEU A 1 688 ? -1.479 32.155 -5.148 1.00 95.75 688 LEU A O 1
ATOM 5413 N N . THR A 1 689 ? -3.621 32.577 -4.642 1.00 96.94 689 THR A N 1
ATOM 5414 C CA . THR A 1 689 ? -3.361 33.711 -3.749 1.00 96.94 689 THR A CA 1
ATOM 5415 C C . THR A 1 689 ? -3.862 33.396 -2.347 1.00 96.94 689 THR A C 1
ATOM 5417 O O . THR A 1 689 ? -4.939 32.819 -2.177 1.00 96.94 689 THR A O 1
ATOM 5420 N N . PHE A 1 690 ? -3.085 33.786 -1.336 1.00 97.38 690 PHE A N 1
ATOM 5421 C CA . PHE A 1 690 ? -3.386 33.530 0.069 1.00 97.38 690 PHE A CA 1
ATOM 5422 C C . PHE A 1 690 ? -3.499 34.844 0.842 1.00 97.38 690 PHE A C 1
ATOM 5424 O O . PHE A 1 690 ? -2.627 35.705 0.754 1.00 97.38 690 PHE A O 1
ATOM 5431 N N . SER A 1 691 ? -4.564 34.996 1.627 1.00 95.69 691 SER A N 1
ATOM 5432 C CA . SER A 1 691 ? -4.777 36.158 2.500 1.00 95.69 691 SER A CA 1
ATOM 5433 C C . SER A 1 691 ? -5.156 35.720 3.910 1.00 95.69 691 SER A C 1
ATOM 5435 O O . SER A 1 691 ? -5.989 34.831 4.068 1.00 95.69 691 SER A O 1
ATOM 5437 N N . ARG A 1 692 ? -4.587 36.367 4.930 1.00 94.62 692 ARG A N 1
ATOM 5438 C CA . ARG A 1 692 ? -4.988 36.194 6.334 1.00 94.62 692 ARG A CA 1
ATOM 5439 C C . ARG A 1 692 ? -6.229 37.057 6.591 1.00 94.62 692 ARG A C 1
ATOM 5441 O O . ARG A 1 692 ? -6.164 38.274 6.443 1.00 94.62 692 ARG A O 1
ATOM 5448 N N . GLU A 1 693 ? -7.360 36.435 6.914 1.00 93.62 693 GLU A N 1
ATOM 5449 C CA . GLU A 1 693 ? -8.640 37.115 7.179 1.00 93.62 693 GLU A CA 1
ATOM 5450 C C . GLU A 1 693 ? -9.184 36.698 8.559 1.00 93.62 693 GLU A C 1
ATOM 5452 O O . GLU A 1 693 ? -9.129 35.511 8.889 1.00 93.62 693 GLU A O 1
ATOM 5457 N N . PRO A 1 694 ? -9.749 37.613 9.369 1.00 94.25 694 PRO A N 1
ATOM 5458 C CA . PRO A 1 694 ? -10.594 37.221 10.491 1.00 94.25 694 PRO A CA 1
ATOM 5459 C C . PRO A 1 694 ? -11.910 36.656 9.941 1.00 94.25 694 PRO A C 1
ATOM 5461 O O . PRO A 1 694 ? -12.628 37.349 9.222 1.00 94.25 694 PRO A O 1
ATOM 5464 N N . LEU A 1 695 ? -12.223 35.392 10.238 1.00 91.50 695 LEU A N 1
ATOM 5465 C CA . LEU A 1 695 ? -13.476 34.755 9.821 1.00 91.50 695 LEU A CA 1
ATOM 5466 C C . LEU A 1 695 ? -14.096 33.911 10.950 1.00 91.50 695 LEU A C 1
ATOM 5468 O O . LEU A 1 695 ? -13.369 33.324 11.756 1.00 91.50 695 LEU A O 1
ATOM 5472 N N . PRO A 1 696 ? -15.440 33.818 11.012 1.00 91.19 696 PRO A N 1
ATOM 5473 C CA . PRO A 1 696 ? -16.143 33.079 12.055 1.00 91.19 696 PRO A CA 1
ATOM 5474 C C . PRO A 1 696 ? -16.148 31.567 11.774 1.00 91.19 696 PRO A C 1
ATOM 5476 O O . PRO A 1 696 ? -16.931 31.084 10.942 1.00 91.19 696 PRO A O 1
ATOM 5479 N N . ILE A 1 697 ? -15.309 30.825 12.502 1.00 90.12 697 ILE A N 1
ATOM 5480 C CA . ILE A 1 697 ? -15.228 29.354 12.484 1.00 90.12 697 ILE A CA 1
ATOM 5481 C C . ILE A 1 697 ? -15.848 28.742 13.744 1.00 90.12 697 ILE A C 1
ATOM 5483 O O . ILE A 1 697 ? -16.026 29.431 14.745 1.00 90.12 697 ILE A O 1
ATOM 5487 N N . ASP A 1 698 ? -16.156 27.449 13.707 1.00 90.81 698 ASP A N 1
ATOM 5488 C CA . ASP A 1 698 ? -16.605 26.717 14.892 1.00 90.81 698 ASP A CA 1
ATOM 5489 C C . ASP A 1 698 ? -15.402 26.241 15.723 1.00 90.81 698 ASP A C 1
ATOM 5491 O O . ASP A 1 698 ? -14.471 25.654 15.174 1.00 90.81 698 ASP A O 1
ATOM 5495 N N . VAL A 1 699 ? -15.449 26.445 17.041 1.00 92.50 699 VAL A N 1
ATOM 5496 C CA . VAL A 1 699 ? -14.442 25.995 18.018 1.00 92.50 699 VAL A CA 1
ATOM 5497 C C . VAL A 1 699 ? -15.155 25.350 19.211 1.00 92.50 699 VAL A C 1
ATOM 5499 O O . VAL A 1 699 ? -16.198 25.836 19.654 1.00 92.50 699 VAL A O 1
ATOM 5502 N N . TRP A 1 700 ? -14.608 24.258 19.740 1.00 94.75 700 TRP A N 1
ATOM 5503 C CA . TRP A 1 700 ? -15.103 23.573 20.935 1.00 94.75 700 TRP A CA 1
ATOM 5504 C C . TRP A 1 700 ? -14.534 24.213 22.205 1.00 94.75 700 TRP A C 1
ATOM 5506 O O . TRP A 1 700 ? -13.359 24.052 22.530 1.00 94.75 700 TRP A O 1
ATOM 5516 N N . PHE A 1 701 ? -15.371 24.936 22.940 1.00 95.69 701 PHE A N 1
ATOM 5517 C CA . PHE A 1 701 ? -14.995 25.535 24.214 1.00 95.69 701 PHE A CA 1
ATOM 5518 C C . PHE A 1 701 ? -15.094 24.505 25.338 1.00 95.69 701 PHE A C 1
ATOM 5520 O O . PHE A 1 701 ? -16.185 24.043 25.667 1.00 95.69 701 PHE A O 1
ATOM 5527 N N . VAL A 1 702 ? -13.944 24.180 25.925 1.00 95.94 702 VAL A N 1
ATOM 5528 C CA . VAL A 1 702 ? -13.790 23.369 27.133 1.00 95.94 702 VAL A CA 1
ATOM 5529 C C . VAL A 1 702 ? -14.125 24.254 28.332 1.00 95.94 702 VAL A C 1
ATOM 5531 O O . VAL A 1 702 ? -13.292 25.037 28.802 1.00 95.94 702 VAL A O 1
ATOM 5534 N N . THR A 1 703 ? -15.368 24.170 28.791 1.00 94.56 703 THR A N 1
ATOM 5535 C CA . THR A 1 703 ? -15.871 24.887 29.965 1.00 94.56 703 THR A CA 1
ATOM 5536 C C . THR A 1 703 ? -15.987 23.951 31.159 1.00 94.56 703 THR A C 1
ATOM 5538 O O . THR A 1 703 ? -16.082 22.739 31.006 1.00 94.56 703 THR A O 1
ATOM 5541 N N . GLU A 1 704 ? -15.982 24.516 32.361 1.00 92.56 704 GLU A N 1
ATOM 5542 C CA . GLU A 1 704 ? -16.389 23.823 33.581 1.00 92.56 704 GLU A CA 1
ATOM 5543 C C . GLU A 1 704 ? -17.554 24.594 34.196 1.00 92.56 704 GLU A C 1
ATOM 5545 O O . GLU A 1 704 ? -17.509 25.827 34.270 1.00 92.56 704 GLU A O 1
ATOM 5550 N N . GLN A 1 705 ? -18.592 23.878 34.621 1.00 87.00 705 GLN A N 1
ATOM 5551 C CA . GLN A 1 705 ? -19.657 24.425 35.454 1.00 87.00 705 GLN A CA 1
ATOM 5552 C C . GLN A 1 705 ? -19.392 24.047 36.915 1.00 87.00 705 GLN A C 1
ATOM 5554 O O . GLN A 1 705 ? -18.826 22.995 37.208 1.00 87.00 705 GLN A O 1
ATOM 5559 N N . ALA A 1 706 ? -19.763 24.931 37.839 1.00 72.81 706 ALA A N 1
ATOM 5560 C CA . ALA A 1 706 ? -19.735 24.609 39.260 1.00 72.81 706 ALA A CA 1
ATOM 5561 C C . ALA A 1 706 ? -20.973 23.769 39.610 1.00 72.81 706 ALA A C 1
ATOM 5563 O O . ALA A 1 706 ? -22.088 24.180 39.277 1.00 72.81 706 ALA A O 1
ATOM 5564 N N . ASN A 1 707 ? -20.750 22.631 40.274 1.00 55.91 707 ASN A N 1
ATOM 5565 C CA . ASN A 1 707 ? -21.794 21.785 40.867 1.00 55.91 707 ASN A CA 1
ATOM 5566 C C . ASN A 1 707 ? -22.519 22.501 42.024 1.00 55.91 707 ASN A C 1
ATOM 5568 O O . ASN A 1 707 ? -21.834 23.245 42.766 1.00 55.91 707 ASN A O 1
#

Secondary structure (DSSP, 8-state):
---TTS--TTS---S------PPPEEEEEEEEEE-TTS-B-TTPEEEEESS--EEE--TT-EEEEEEEEPSS-TTT-PPEEEEEEGGGTEEEEE---SSS-EEEEEEE-EE-EEEEEEEE-TT--B-TT-EEEETTB--TT-B--TTSEEEEEEE-TT---EEEEE-TTB-EEEEE--GGG-BTTEEEPPPEEPPB--EEEEEEEE-TTS-B-TT-EEEEE-TTPPPP-S-EE--TTSEEEEEEE-SEEEEEEEEE--TT--EEEEEEEEETS-S-EEEE-EE-------------STTEEPPP-TTEEESS-GGGTTTSEEEEEEE-TTSHHHHHHHHHHHHTHHHHHHTTEEEEEEESS---HHHHHHHHHHTT---EEEEE-S-HHHHHHHTT-SSSSEEEE--TT-EESEES--GGGHHHHHT--TTTT-S--TTS-HHHHHHHHHHPPPTT--EEEEPSSPPTHHHHHHHHHSHHHHHH--SPPSEEEEEESSSEEEEEEEESS---BHHHHIIIII---TTTEEE-HHHHT-B--SEEEEETT--HHHHHHHHHHHHHHHH--EEEEEEEEEEEEEEEEEE-------GGGTT--SEEE-SS-PPSSS-SEEEEEEEHHHHHHHHHHHHTS-EEEEETTTT-EEEEEEEE-GGG-GGGSPSSHHHHHHHHHHHHHHHHHHS-EEEEEEEEEEEEEEEEE--

Foldseek 3Di:
DLDQQEFFPQVDPADDDDDDDDFWDKAKEKAFEAEPVRAGDFQKWKAKPPDGWIDTADPRRIDMTMDTWGPDDPRYTAIKIWIADFVQLWTDIGRQHDDGHYYHDYHYTDHFAKEKEFEAAPVRAGDWQWAKAKSNHGPPSFIADPRRMTMDTGHHLPDQIKIWTGDPQWFIDIWGFHSVCQDPRYHYTYYHYIFGQAFKAKEFEAEPVGAGDFQWWKDKDDPRWHRDRDTFTADPRRMTMDGRTGFAKMKMKTWDPDPPFIWIWIDIDGGPPDDYDYTYTYGDPPPPPPVDDLDDLQQDAADDCPQKDKPAFCVVVALFWEWEWAAASSGRLSVVLLLLVLVCLVLCVLLRYAYEYEHLDDDDPVVQVVVSVSSVHPHMYMYGNDDSVVVCVVNVPPDPRWIFIAHNRNRTQDIRDHSVCCCCSRVVPVPPPPVPDPPPDPLVVVVQVQQDDDPPQFKDFDDPPDDPSQLVLCCVRVVVVCVVPVDAALEWEWEDAPGIRSGTDGHHPAQDAQQCCVPVRLNDFPFQADEDPCRRRHDDGGYMYGYSPDDSVSVQVSVQCCCCVVVVWNKHWDWDWFWDWAKEKEEEWDFDDDPVGVVDRAQEQAQPDADPDQQWAKTWHQFPVRVQVVLCQLLVGHYHYPYPRRVPRDTHIHTHGPRSNLVVPDPDDVSVNSNVSRQVSRCVTTVMHIDTDTDTDIHIYTDTDDD

pLDDT: mean 75.1, std 18.87, range [20.25, 97.38]